Protein AF-D3IGX3-F1 (afdb_monomer)

Nearest PDB structures (foldseek):
  3bb7-assembly1_A  TM=7.700E-01  e=1.385E-19  Prevotella intermedia
  1dki-assembly1_A  TM=7.337E-01  e=1.706E-17  Streptococcus pyogenes
  3bba-assembly1_A  TM=8.061E-01  e=2.523E-14  Prevotella intermedia
  1qvy-assembly3_C  TM=4.781E-01  e=8.115E-01  Homo sapiens
  2jhv-assembly3_C  TM=4.592E-01  e=1.892E+00  Homo sapiens

Radius of gyration: 25.27 Å; Cα contacts (8 Å, |Δi|>4): 1053; chains: 1; bounding box: 72×49×79 Å

Sequence (493 aa):
MSQGAAFDIASKYFKKPELVTRSTLKPEGDPAFYIFTNSGHKGFVIVSGESDLPPILGYGNRFTPNEARLPDYFYSLLRHYELLVMAYRCNRVGFSKSVLNVKKEIKPLLSCTWNQEMPFKLHTPKDNNVNMPTGCVATAVSQLMYYNKWPTKRPPKFVDQSGTNAQKSSVYLWNEIKDNSTQMGEVGKDAVGVLLSDVGKAVNMKYEAKGSISNMQWALDALRKNFDYSVKHISKEYMPKGMFYELVINELANGYPVLIGESSHSFLLDGIDKQGYIHVNWGWAGENDGWFDFATLYTPLDDEVFGTDIFALEMEAVLAHPKTGRHVQFKNIRGLEAQAVDAFKFLQHEVPRNFPIQACLKNIGTYNESNGDLGLFTGKVGLAVYDMKGKLIKVVEFKDPALQWSSMFITKDLRFNNINLAELPNGTYTVKPVSNELVAKPDKFSGWQPIAYSNTQTLVVSKNKVSVETYEWKDKRMDYTFNANTRLSAKEK

pLDDT: mean 86.9, std 15.8, range [24.45, 98.81]

Solvent-accessible surface area (backbone atoms only — not comparable to full-atom values): 27159 Å² total; per-residue (Å²): 80,54,73,67,62,40,48,61,58,41,44,77,79,28,97,61,57,40,81,75,49,68,46,50,93,40,98,92,44,75,38,46,30,36,34,30,31,25,98,90,57,38,20,36,38,31,26,36,17,42,79,78,48,66,59,55,48,30,38,30,67,28,44,79,83,85,55,99,62,69,59,67,71,60,44,48,37,53,52,25,43,45,53,51,46,52,37,38,78,66,70,73,51,84,75,77,89,74,75,59,82,49,90,67,63,37,69,67,68,62,80,57,35,46,44,37,49,86,49,35,12,70,57,35,68,62,54,97,88,38,57,16,38,38,18,44,52,22,41,32,54,45,52,56,28,56,70,67,58,48,46,56,67,41,54,72,92,68,46,33,87,85,57,55,76,54,35,47,36,64,42,57,58,62,87,46,42,58,45,37,74,89,75,30,54,73,69,12,36,49,31,41,3,42,50,28,29,49,40,18,63,51,25,64,48,47,74,32,81,92,54,19,47,64,54,57,70,33,43,46,48,23,37,41,77,62,44,51,28,34,63,44,81,50,50,48,53,35,42,64,88,66,48,55,57,53,51,52,54,50,38,41,74,73,73,34,57,36,40,36,31,43,92,88,51,24,25,34,41,28,23,29,42,75,78,46,27,32,26,38,46,59,45,50,55,44,50,66,20,30,34,26,28,66,95,56,54,64,35,58,84,86,80,74,93,81,93,72,85,82,74,38,58,63,42,31,34,41,42,61,36,58,70,79,79,80,51,80,67,66,64,88,71,81,61,44,30,25,69,26,68,72,18,50,43,64,79,51,60,63,41,52,35,84,47,60,45,37,34,39,38,34,37,37,28,42,85,44,70,70,58,69,96,44,22,42,40,24,38,46,46,29,40,34,33,19,40,86,84,69,47,80,75,48,68,51,67,55,95,55,96,78,48,64,36,77,47,69,90,45,61,44,72,44,75,45,78,70,46,76,57,62,87,56,70,74,46,54,32,43,37,36,49,26,30,27,42,49,77,40,87,95,78,44,61,75,51,83,40,70,28,21,45,34,48,69,51,44,37,40,35,45,94,67,30,35,35,45,59,90,77,63,93,82,52,89,83,67,82,63,50,72,84,59,82,71,81,76,75,88,63,89,123

Mean predicted aligned error: 7.37 Å

Structure (mmCIF, N/CA/C/O backbone):
data_AF-D3IGX3-F1
#
_entry.id   AF-D3IGX3-F1
#
loop_
_atom_site.group_PDB
_atom_site.id
_atom_site.type_symbol
_atom_site.label_atom_id
_atom_site.label_alt_id
_atom_site.label_comp_id
_atom_site.label_asym_id
_atom_site.label_entity_id
_atom_site.label_seq_id
_atom_site.pdbx_PDB_ins_code
_atom_site.Cartn_x
_atom_site.Cartn_y
_atom_site.Cartn_z
_atom_site.occupancy
_atom_site.B_iso_or_equiv
_atom_site.auth_seq_id
_atom_site.auth_comp_id
_atom_site.auth_asym_id
_atom_site.auth_atom_id
_atom_site.pdbx_PDB_model_num
ATOM 1 N N . MET A 1 1 ? 30.443 -2.399 11.796 1.00 86.25 1 MET A N 1
ATOM 2 C CA . MET A 1 1 ? 31.055 -3.367 10.856 1.00 86.25 1 MET A CA 1
ATOM 3 C C . MET A 1 1 ? 32.109 -2.637 10.040 1.00 86.25 1 MET A C 1
ATOM 5 O O . MET A 1 1 ? 31.860 -1.511 9.639 1.00 86.25 1 MET A O 1
ATOM 9 N N . SER A 1 2 ? 33.291 -3.227 9.831 1.00 89.06 2 SER A N 1
ATOM 10 C CA . SER A 1 2 ? 34.350 -2.591 9.035 1.00 89.06 2 SER A CA 1
ATOM 11 C C . SER A 1 2 ? 34.087 -2.714 7.528 1.00 89.06 2 SER A C 1
ATOM 13 O O . SER A 1 2 ? 33.388 -3.623 7.080 1.00 89.06 2 SER A O 1
ATOM 15 N N . GLN A 1 3 ? 34.718 -1.848 6.729 1.00 90.81 3 GLN A N 1
ATOM 16 C CA . GLN A 1 3 ? 34.631 -1.912 5.265 1.00 90.81 3 GLN A CA 1
ATOM 17 C C . GLN A 1 3 ? 35.167 -3.239 4.699 1.00 90.81 3 GLN A C 1
ATOM 19 O O . GLN A 1 3 ? 34.616 -3.744 3.727 1.00 90.81 3 GLN A O 1
ATOM 24 N N . GLY A 1 4 ? 36.209 -3.818 5.311 1.00 93.38 4 GLY A N 1
ATOM 25 C CA . GLY A 1 4 ? 36.740 -5.128 4.913 1.00 93.38 4 GLY A CA 1
ATOM 26 C C . GLY A 1 4 ? 35.716 -6.248 5.112 1.00 93.38 4 GLY A C 1
ATOM 27 O O . GLY A 1 4 ? 35.439 -6.995 4.182 1.00 93.38 4 GLY A O 1
ATOM 28 N N . ALA A 1 5 ? 35.054 -6.286 6.273 1.00 93.50 5 ALA A N 1
ATOM 29 C CA . ALA A 1 5 ? 33.983 -7.251 6.524 1.00 93.50 5 ALA A CA 1
ATOM 30 C C . ALA A 1 5 ? 32.792 -7.057 5.566 1.00 93.50 5 ALA A C 1
ATOM 32 O O . ALA A 1 5 ? 32.213 -8.032 5.086 1.00 93.50 5 ALA A O 1
ATOM 33 N N . ALA A 1 6 ? 32.447 -5.807 5.239 1.00 94.88 6 ALA A N 1
ATOM 34 C CA . ALA A 1 6 ? 31.398 -5.522 4.267 1.00 94.88 6 ALA A CA 1
ATOM 35 C C . ALA A 1 6 ? 31.776 -5.981 2.844 1.00 94.88 6 ALA A C 1
ATOM 37 O O . ALA A 1 6 ? 30.938 -6.524 2.123 1.00 94.88 6 ALA A O 1
ATOM 38 N N . PHE A 1 7 ? 33.047 -5.828 2.460 1.00 95.38 7 PHE A N 1
ATOM 39 C CA . PHE A 1 7 ? 33.584 -6.332 1.196 1.00 95.38 7 PHE A CA 1
ATOM 40 C C . PHE A 1 7 ? 33.530 -7.866 1.116 1.00 95.38 7 PHE A C 1
ATOM 42 O O . PHE A 1 7 ? 33.134 -8.413 0.085 1.00 95.38 7 PHE A O 1
ATOM 49 N N . ASP A 1 8 ? 33.856 -8.572 2.202 1.00 94.94 8 ASP A N 1
ATOM 50 C CA . ASP A 1 8 ? 33.772 -10.039 2.265 1.00 94.94 8 ASP A CA 1
ATOM 51 C C . ASP A 1 8 ? 32.329 -10.534 2.094 1.00 94.94 8 ASP A C 1
ATOM 53 O O . ASP A 1 8 ? 32.069 -11.536 1.423 1.00 94.94 8 ASP A O 1
ATOM 57 N N . ILE A 1 9 ? 31.364 -9.808 2.665 1.00 94.44 9 ILE A N 1
ATOM 58 C CA . ILE A 1 9 ? 29.938 -10.078 2.471 1.00 94.44 9 ILE A CA 1
ATOM 59 C C . ILE A 1 9 ? 29.537 -9.830 1.010 1.00 94.44 9 ILE A C 1
ATOM 61 O O . ILE A 1 9 ? 28.924 -10.705 0.394 1.00 94.44 9 ILE A O 1
ATOM 65 N N . ALA A 1 10 ? 29.911 -8.685 0.432 1.00 94.62 10 ALA A N 1
ATOM 66 C CA . ALA A 1 10 ? 29.609 -8.350 -0.961 1.00 94.62 10 ALA A CA 1
ATOM 67 C C . ALA A 1 10 ? 30.245 -9.334 -1.961 1.00 94.62 10 ALA A C 1
ATOM 69 O O . ALA A 1 10 ? 29.661 -9.627 -3.007 1.00 94.62 10 ALA A O 1
ATOM 70 N N . SER A 1 11 ? 31.397 -9.918 -1.617 1.00 94.19 11 SER A N 1
ATOM 71 C CA . SER A 1 11 ? 32.106 -10.912 -2.438 1.00 94.19 11 SER A CA 1
ATOM 72 C C . SER A 1 11 ? 31.328 -12.219 -2.635 1.00 94.19 11 SER A C 1
ATOM 74 O O . SER A 1 11 ? 31.616 -12.983 -3.556 1.00 94.19 11 SER A O 1
ATOM 76 N N . LYS A 1 12 ? 30.298 -12.473 -1.815 1.00 93.00 12 LYS A N 1
ATOM 77 C CA . LYS A 1 12 ? 29.368 -13.601 -2.002 1.00 93.00 12 LYS A CA 1
ATOM 78 C C . LYS A 1 12 ? 28.395 -13.385 -3.165 1.00 93.00 12 LYS A C 1
ATOM 80 O O . LYS A 1 12 ? 27.847 -14.355 -3.679 1.00 93.00 12 LYS A O 1
ATOM 85 N N . TYR A 1 13 ? 28.196 -12.134 -3.575 1.00 90.94 13 TYR A N 1
ATOM 86 C CA . TYR A 1 13 ? 27.274 -11.733 -4.639 1.00 90.94 13 TYR A CA 1
ATOM 87 C C . TYR A 1 13 ? 28.016 -11.328 -5.917 1.00 90.94 13 TYR A C 1
ATOM 89 O O . TYR A 1 13 ? 27.581 -11.658 -7.019 1.00 90.94 13 TYR A O 1
ATOM 97 N N . PHE A 1 14 ? 29.167 -10.661 -5.785 1.00 89.12 14 PHE A N 1
ATOM 98 C CA . PHE A 1 14 ? 29.995 -10.245 -6.915 1.00 89.12 14 PHE A CA 1
ATOM 99 C C . PHE A 1 14 ? 31.405 -10.810 -6.800 1.00 89.12 14 PHE A C 1
ATOM 101 O O . PHE A 1 14 ? 32.055 -10.660 -5.775 1.00 89.12 14 PHE A O 1
ATOM 108 N N . LYS A 1 15 ? 31.939 -11.381 -7.889 1.00 86.94 15 LYS A N 1
ATOM 109 C CA . LYS A 1 15 ? 33.328 -11.887 -7.914 1.00 86.94 15 LYS A CA 1
ATOM 110 C C . LYS A 1 15 ? 34.374 -10.794 -7.656 1.00 86.94 15 LYS A C 1
ATOM 112 O O . LYS A 1 15 ? 35.464 -11.097 -7.187 1.00 86.94 15 LYS A O 1
ATOM 117 N N . LYS A 1 16 ? 34.068 -9.548 -8.031 1.00 89.12 16 LYS A N 1
ATOM 118 C CA . LYS A 1 16 ? 34.915 -8.364 -7.824 1.00 89.12 16 LYS A CA 1
ATOM 119 C C . LYS A 1 16 ? 34.030 -7.188 -7.395 1.00 89.12 16 LYS A C 1
ATOM 121 O O . LYS A 1 16 ? 33.603 -6.431 -8.267 1.00 89.12 16 LYS A O 1
ATOM 126 N N . PRO A 1 17 ? 33.646 -7.085 -6.114 1.00 92.62 17 PRO A N 1
ATOM 127 C CA . PRO A 1 17 ? 32.838 -5.969 -5.646 1.00 92.62 17 PRO A CA 1
ATOM 128 C C . PRO A 1 17 ? 33.619 -4.658 -5.760 1.00 92.62 17 PRO A C 1
ATOM 130 O O . PRO A 1 17 ? 34.786 -4.583 -5.386 1.00 92.62 17 PRO A O 1
ATOM 133 N N . GLU A 1 18 ? 32.966 -3.617 -6.247 1.00 92.56 18 GLU A N 1
ATOM 134 C CA . GLU A 1 18 ? 33.494 -2.257 -6.320 1.00 92.56 18 GLU A CA 1
ATOM 135 C C . GLU A 1 18 ? 32.661 -1.386 -5.386 1.00 92.56 18 GLU A C 1
ATOM 137 O O . GLU A 1 18 ? 31.435 -1.350 -5.499 1.00 92.56 18 GLU A O 1
ATOM 142 N N . LEU A 1 19 ? 33.306 -0.719 -4.427 1.00 92.44 19 LEU A N 1
ATOM 143 C CA . LEU A 1 19 ? 32.606 0.179 -3.512 1.00 92.44 19 LEU A CA 1
ATOM 144 C C . LEU A 1 19 ? 32.157 1.424 -4.282 1.00 92.44 19 LEU A C 1
ATOM 146 O O . LEU A 1 19 ? 32.993 2.182 -4.766 1.00 92.44 19 LEU A O 1
ATOM 150 N N . VAL A 1 20 ? 30.846 1.640 -4.356 1.00 89.25 20 VAL A N 1
ATOM 151 C CA . VAL A 1 20 ? 30.246 2.843 -4.948 1.00 89.25 20 VAL A CA 1
ATOM 152 C C . VAL A 1 20 ? 30.248 3.965 -3.923 1.00 89.25 20 VAL A C 1
ATOM 154 O O . VAL A 1 20 ? 30.722 5.065 -4.183 1.00 89.25 20 VAL A O 1
ATOM 157 N N . THR A 1 21 ? 29.711 3.681 -2.737 1.00 88.62 21 THR A N 1
ATOM 158 C CA . THR A 1 21 ? 29.623 4.653 -1.653 1.00 88.62 21 THR A CA 1
ATOM 159 C C . THR A 1 21 ? 29.525 3.962 -0.299 1.00 88.62 21 THR A C 1
ATOM 161 O O . THR A 1 21 ? 29.104 2.807 -0.191 1.00 88.62 21 THR A O 1
ATOM 164 N N . ARG A 1 22 ? 29.898 4.699 0.744 1.00 90.31 22 ARG A N 1
ATOM 165 C CA . ARG A 1 22 ? 29.589 4.390 2.137 1.00 90.31 22 ARG A CA 1
ATOM 166 C C . ARG A 1 22 ? 28.829 5.581 2.706 1.00 90.31 22 ARG A C 1
ATOM 168 O O . ARG A 1 22 ? 29.279 6.714 2.555 1.00 90.31 22 ARG A O 1
ATOM 175 N N . SER A 1 23 ? 27.697 5.332 3.348 1.00 89.69 23 SER A N 1
ATOM 176 C CA . SER A 1 23 ? 26.964 6.391 4.039 1.00 89.69 23 SER A CA 1
ATOM 177 C C . SER A 1 23 ? 27.475 6.511 5.465 1.00 89.69 23 SER A C 1
ATOM 179 O O . SER A 1 23 ? 27.577 5.499 6.154 1.00 89.69 23 SER A O 1
ATOM 181 N N . THR A 1 24 ? 27.765 7.727 5.924 1.00 87.12 24 THR A N 1
ATOM 182 C CA . THR A 1 24 ? 28.077 8.021 7.324 1.00 87.12 24 THR A CA 1
ATOM 183 C C . THR A 1 24 ? 27.121 9.090 7.856 1.00 87.12 24 THR A C 1
ATOM 185 O O . THR A 1 24 ? 26.859 10.097 7.207 1.00 87.12 24 THR A O 1
ATOM 188 N N . LEU A 1 25 ? 26.614 8.900 9.080 1.00 79.81 25 LEU A N 1
ATOM 189 C CA . LEU A 1 25 ? 25.757 9.892 9.754 1.00 79.81 25 LEU A CA 1
ATOM 190 C C . LEU A 1 25 ? 26.533 11.148 10.197 1.00 79.81 25 LEU A C 1
ATOM 192 O O . LEU A 1 25 ? 25.940 12.184 10.485 1.00 79.81 25 LEU A O 1
ATOM 196 N N . LYS A 1 26 ? 27.863 11.038 10.305 1.00 79.25 26 LYS A N 1
ATOM 197 C CA . LYS A 1 26 ? 28.813 12.109 10.639 1.00 79.25 26 LYS A CA 1
ATOM 198 C C . LYS A 1 26 ? 30.079 11.916 9.788 1.00 79.25 26 LYS A C 1
ATOM 200 O O . LYS A 1 26 ? 30.417 10.759 9.541 1.00 79.25 26 LYS A O 1
ATOM 205 N N . PRO A 1 27 ? 30.811 12.977 9.395 1.00 74.31 27 PRO A N 1
ATOM 206 C CA . PRO A 1 27 ? 31.960 12.864 8.484 1.00 74.31 27 PRO A CA 1
ATOM 207 C C . PRO A 1 27 ? 33.009 11.811 8.886 1.00 74.31 27 PRO A C 1
ATOM 209 O O . PRO A 1 27 ? 33.456 11.045 8.041 1.00 74.31 27 PRO A O 1
ATOM 212 N N . GLU A 1 28 ? 33.317 11.718 10.181 1.00 79.75 28 GLU A N 1
ATOM 213 C CA . GLU A 1 28 ? 34.304 10.790 10.770 1.00 79.75 28 GLU A CA 1
ATOM 214 C C . GLU A 1 28 ? 33.647 9.580 11.475 1.00 79.75 28 GLU A C 1
ATOM 216 O O . GLU A 1 28 ? 34.274 8.894 12.278 1.00 79.75 28 GLU A O 1
ATOM 221 N N . GLY A 1 29 ? 32.345 9.357 11.272 1.00 80.75 29 GLY A N 1
ATOM 222 C CA . GLY A 1 29 ? 31.588 8.318 11.974 1.00 80.75 29 GLY A CA 1
ATOM 223 C C . GLY A 1 29 ? 31.627 6.954 11.287 1.00 80.75 29 GLY A C 1
ATOM 224 O O . GLY A 1 29 ? 31.874 6.850 10.086 1.00 80.75 29 GLY A O 1
ATOM 225 N N . ASP A 1 30 ? 31.279 5.906 12.038 1.00 88.94 30 ASP A N 1
ATOM 226 C CA . ASP A 1 30 ? 31.077 4.572 11.472 1.00 88.94 30 ASP A CA 1
ATOM 227 C C . ASP A 1 30 ? 29.978 4.597 10.395 1.00 88.94 30 ASP A C 1
ATOM 229 O O . ASP A 1 30 ? 28.902 5.174 10.636 1.00 88.94 30 ASP A O 1
ATOM 233 N N . PRO A 1 31 ? 30.192 3.962 9.227 1.00 93.12 31 PRO A N 1
ATOM 234 C CA . PRO A 1 31 ? 29.188 3.929 8.176 1.00 93.12 31 PRO A CA 1
ATOM 235 C C . PRO A 1 31 ? 27.876 3.298 8.634 1.00 93.12 31 PRO A C 1
ATOM 237 O O . PRO A 1 31 ? 27.883 2.328 9.385 1.00 93.12 31 PRO A O 1
ATOM 240 N N . ALA A 1 32 ? 26.750 3.852 8.192 1.00 92.38 32 ALA A N 1
ATOM 241 C CA . ALA A 1 32 ? 25.445 3.223 8.343 1.00 92.38 32 ALA A CA 1
ATOM 242 C C . ALA A 1 32 ? 25.332 2.019 7.401 1.00 92.38 32 ALA A C 1
ATOM 244 O O . ALA A 1 32 ? 24.878 0.958 7.813 1.00 92.38 32 ALA A O 1
ATOM 245 N N . PHE A 1 33 ? 25.801 2.156 6.159 1.00 94.31 33 PHE A N 1
ATOM 246 C CA . PHE A 1 33 ? 25.818 1.087 5.162 1.00 94.31 33 PHE A CA 1
ATOM 247 C C . PHE A 1 33 ? 26.883 1.325 4.084 1.00 94.31 33 PHE A C 1
ATOM 249 O O . PHE A 1 33 ? 27.443 2.418 3.954 1.00 94.31 33 PHE A O 1
ATOM 256 N N . TYR A 1 34 ? 27.113 0.292 3.278 1.00 94.81 34 TYR A N 1
ATOM 257 C CA . TYR A 1 34 ? 27.984 0.290 2.107 1.00 94.81 34 TYR A CA 1
ATOM 258 C C . TYR A 1 34 ? 27.195 -0.165 0.880 1.00 94.81 34 TYR A C 1
ATOM 260 O O . TYR A 1 34 ? 26.432 -1.124 0.971 1.00 94.81 34 TYR A O 1
ATOM 268 N N . ILE A 1 35 ? 27.405 0.474 -0.271 1.00 93.75 35 ILE A N 1
ATOM 269 C CA . ILE A 1 35 ? 26.853 0.025 -1.555 1.00 93.75 35 ILE A CA 1
ATOM 270 C C . ILE A 1 35 ? 27.999 -0.461 -2.424 1.00 93.75 35 ILE A C 1
ATOM 272 O O . ILE A 1 35 ? 28.902 0.306 -2.765 1.00 93.75 35 ILE A O 1
ATOM 276 N N . PHE A 1 36 ? 27.932 -1.729 -2.808 1.00 94.06 36 PHE A N 1
ATOM 277 C CA . PHE A 1 36 ? 28.851 -2.333 -3.757 1.00 94.06 36 PHE A CA 1
ATOM 278 C C . PHE A 1 36 ? 28.152 -2.590 -5.088 1.00 94.06 36 PHE A C 1
ATOM 280 O O . PHE A 1 36 ? 26.982 -2.968 -5.121 1.00 94.06 36 PHE A O 1
ATOM 287 N N . THR A 1 37 ? 28.895 -2.436 -6.177 1.00 92.38 37 THR A N 1
ATOM 288 C CA . THR A 1 37 ? 28.496 -2.832 -7.531 1.00 92.38 37 THR A CA 1
ATOM 289 C C . THR A 1 37 ? 29.555 -3.746 -8.150 1.00 92.38 37 THR A C 1
ATOM 291 O O . THR A 1 37 ? 30.499 -4.175 -7.485 1.00 92.38 37 THR A O 1
ATOM 294 N N . ASN A 1 38 ? 29.396 -4.071 -9.428 1.00 85.19 38 ASN A N 1
ATOM 295 C CA . ASN A 1 38 ? 30.395 -4.756 -10.227 1.00 85.19 38 ASN A CA 1
ATOM 296 C C . ASN A 1 38 ? 30.376 -4.195 -11.654 1.00 85.19 38 ASN A C 1
ATOM 298 O O . ASN A 1 38 ? 29.356 -4.312 -12.342 1.00 85.19 38 ASN A O 1
ATOM 302 N N . SER A 1 39 ? 31.508 -3.655 -12.113 1.00 72.25 39 SER A N 1
ATOM 303 C CA . SER A 1 39 ? 31.690 -3.107 -13.467 1.00 72.25 39 SER A CA 1
ATOM 304 C C . SER A 1 39 ? 31.260 -4.050 -14.602 1.00 72.25 39 SER A C 1
ATOM 306 O O . SER A 1 39 ? 30.837 -3.583 -15.658 1.00 72.25 39 SER A O 1
ATOM 308 N N . GLY A 1 40 ? 31.305 -5.370 -14.391 1.00 72.62 40 GLY A N 1
ATOM 309 C CA . GLY A 1 40 ? 30.867 -6.374 -15.365 1.00 72.62 40 GLY A CA 1
ATOM 310 C C . GLY A 1 40 ? 29.379 -6.742 -15.312 1.00 72.62 40 GLY A C 1
ATOM 311 O O . GLY A 1 40 ? 28.879 -7.316 -16.276 1.00 72.62 40 GLY A O 1
ATOM 312 N N . HIS A 1 41 ? 28.667 -6.439 -14.221 1.00 69.19 41 HIS A N 1
ATOM 313 C CA . HIS A 1 41 ? 27.320 -6.973 -13.972 1.00 69.19 41 HIS A CA 1
ATOM 314 C C . HIS A 1 41 ? 26.241 -5.943 -13.619 1.00 69.19 41 HIS A C 1
ATOM 316 O O . HIS A 1 41 ? 25.095 -6.350 -13.476 1.00 69.19 41 HIS A O 1
ATOM 322 N N . LYS A 1 42 ? 26.558 -4.641 -13.517 1.00 81.62 42 LYS A N 1
ATOM 323 C CA . LYS A 1 42 ? 25.599 -3.540 -13.252 1.00 81.62 42 LYS A CA 1
ATOM 324 C C . LYS A 1 42 ? 24.606 -3.798 -12.101 1.00 81.62 42 LYS A C 1
ATOM 326 O O . LYS A 1 42 ? 23.579 -3.144 -12.045 1.00 81.62 42 LYS A O 1
ATOM 331 N N . GLY A 1 43 ? 24.873 -4.738 -11.197 1.00 91.62 43 GLY A N 1
ATOM 332 C CA . GLY A 1 43 ? 24.035 -5.021 -10.032 1.00 91.62 43 GLY A CA 1
ATOM 333 C C . GLY A 1 43 ? 24.445 -4.191 -8.824 1.00 91.62 43 GLY A C 1
ATOM 334 O O . GLY A 1 43 ? 25.447 -3.475 -8.861 1.00 91.62 43 GLY A O 1
ATOM 335 N N . PHE A 1 44 ? 23.704 -4.329 -7.730 1.00 93.50 44 PHE A N 1
ATOM 336 C CA . PHE A 1 44 ? 24.055 -3.724 -6.449 1.00 93.50 44 PHE A CA 1
ATOM 337 C C . PHE A 1 44 ? 23.875 -4.695 -5.287 1.00 93.50 44 PHE A C 1
ATOM 339 O O . PHE A 1 44 ? 23.042 -5.598 -5.336 1.00 93.50 44 PHE A O 1
ATOM 346 N N . VAL A 1 45 ? 24.650 -4.475 -4.228 1.00 95.06 45 VAL A N 1
ATOM 347 C CA . VAL A 1 45 ? 24.464 -5.084 -2.908 1.00 95.06 45 VAL A CA 1
ATOM 348 C C . VAL A 1 45 ? 24.675 -3.996 -1.868 1.00 95.06 45 VAL A C 1
ATOM 350 O O . VAL A 1 45 ? 25.716 -3.336 -1.856 1.00 95.06 45 VAL A O 1
ATOM 353 N N . ILE A 1 46 ? 23.691 -3.826 -0.993 1.00 94.75 46 ILE A N 1
ATOM 354 C CA . ILE A 1 46 ? 23.725 -2.895 0.128 1.00 94.75 46 ILE A CA 1
ATOM 355 C C . ILE A 1 46 ? 24.013 -3.699 1.391 1.00 94.75 46 ILE A C 1
ATOM 357 O O . ILE A 1 46 ? 23.202 -4.524 1.819 1.00 94.75 46 ILE A O 1
ATOM 361 N N . VAL A 1 47 ? 25.179 -3.464 1.979 1.00 95.38 47 VAL A N 1
ATOM 362 C CA . VAL A 1 47 ? 25.662 -4.166 3.169 1.00 95.38 47 VAL A CA 1
ATOM 363 C C . VAL A 1 47 ? 25.522 -3.254 4.380 1.00 95.38 47 VAL A C 1
ATOM 365 O O . VAL A 1 47 ? 25.915 -2.087 4.327 1.00 95.38 47 VAL A O 1
ATOM 368 N N . SER A 1 48 ? 24.983 -3.782 5.477 1.00 92.88 48 SER A N 1
ATOM 369 C CA . SER A 1 48 ? 24.852 -3.036 6.726 1.00 92.88 48 SER A CA 1
ATOM 370 C C . SER A 1 48 ? 26.216 -2.657 7.306 1.00 92.88 48 SER A C 1
ATOM 372 O O . SER A 1 48 ? 27.159 -3.448 7.321 1.00 92.88 48 SER A O 1
ATOM 374 N N . GLY A 1 49 ? 26.308 -1.441 7.837 1.00 93.50 49 GLY A N 1
ATOM 375 C CA . GLY A 1 49 ? 27.409 -1.004 8.685 1.00 93.50 49 GLY A CA 1
ATOM 376 C C . GLY A 1 49 ? 27.282 -1.477 10.134 1.00 93.50 49 GLY A C 1
ATOM 377 O O . GLY A 1 49 ? 28.224 -1.315 10.903 1.00 93.50 49 GLY A O 1
ATOM 378 N N . GLU A 1 50 ? 26.181 -2.119 10.517 1.00 89.75 50 GLU A N 1
ATOM 379 C CA . GLU A 1 50 ? 25.912 -2.608 11.869 1.00 89.75 50 GLU A CA 1
ATOM 380 C C . GLU A 1 50 ? 25.991 -4.135 11.925 1.00 89.75 50 GLU A C 1
ATOM 382 O O . GLU A 1 50 ? 25.304 -4.839 11.192 1.00 89.75 50 GLU A O 1
ATOM 387 N N . SER A 1 51 ? 26.814 -4.683 12.822 1.00 86.19 51 SER A N 1
ATOM 388 C CA . SER A 1 51 ? 26.973 -6.142 12.963 1.00 86.19 51 SER A CA 1
ATOM 389 C C . SER A 1 51 ? 25.781 -6.840 13.622 1.00 86.19 51 SER A C 1
ATOM 391 O O . SER A 1 51 ? 25.669 -8.062 13.544 1.00 86.19 51 SER A O 1
ATOM 393 N N . ASP A 1 52 ? 24.919 -6.079 14.293 1.00 83.38 52 ASP A N 1
ATOM 394 C CA . ASP A 1 52 ? 23.724 -6.588 14.971 1.00 83.38 52 ASP A CA 1
ATOM 395 C C . ASP A 1 52 ? 22.434 -6.396 14.162 1.00 83.38 52 ASP A C 1
ATOM 397 O O . ASP A 1 52 ? 21.390 -6.917 14.556 1.00 83.38 52 ASP A O 1
ATOM 401 N N . LEU A 1 53 ? 22.507 -5.693 13.028 1.00 82.31 53 LEU A N 1
ATOM 402 C CA . LEU A 1 53 ? 21.416 -5.593 12.060 1.00 82.31 53 LEU A CA 1
ATOM 403 C C . LEU A 1 53 ? 21.560 -6.669 10.971 1.00 82.31 53 LEU A C 1
ATOM 405 O O . LEU A 1 53 ? 22.626 -7.281 10.843 1.00 82.31 53 LEU A O 1
ATOM 409 N N . PRO A 1 54 ? 20.504 -6.920 10.171 1.00 81.12 54 PRO A N 1
ATOM 410 C CA . PRO A 1 54 ? 20.601 -7.800 9.015 1.00 81.12 54 PRO A CA 1
ATOM 411 C C . PRO A 1 54 ? 21.788 -7.409 8.117 1.00 81.12 54 PRO A C 1
ATOM 413 O O . PRO A 1 54 ? 21.924 -6.239 7.757 1.00 81.12 54 PRO A O 1
ATOM 416 N N . PRO A 1 55 ? 22.676 -8.360 7.765 1.00 88.06 55 PRO A N 1
ATOM 417 C CA . PRO A 1 55 ? 23.946 -8.042 7.112 1.00 88.06 55 PRO A CA 1
ATOM 418 C C . PRO A 1 55 ? 23.760 -7.469 5.705 1.00 88.06 55 PRO A C 1
ATOM 420 O O . PRO A 1 55 ? 24.570 -6.660 5.261 1.00 88.06 55 PRO A O 1
ATOM 423 N N . ILE A 1 56 ? 22.699 -7.878 5.010 1.00 91.69 56 ILE A N 1
ATOM 424 C CA . ILE A 1 56 ? 22.290 -7.328 3.718 1.00 91.69 56 ILE A CA 1
ATOM 425 C C . ILE A 1 56 ? 20.983 -6.575 3.924 1.00 91.69 56 ILE A C 1
ATOM 427 O O . ILE A 1 56 ? 20.085 -7.100 4.580 1.00 91.69 56 ILE A O 1
ATOM 431 N N . LEU A 1 57 ? 20.893 -5.376 3.351 1.00 91.19 57 LEU A N 1
ATOM 432 C CA . LEU A 1 57 ? 19.675 -4.555 3.334 1.00 91.19 57 LEU A CA 1
ATOM 433 C C . LEU A 1 57 ? 18.898 -4.773 2.050 1.00 91.19 57 LEU A C 1
ATOM 435 O O . LEU A 1 57 ? 17.678 -4.885 2.057 1.00 91.19 57 LEU A O 1
ATOM 439 N N . GLY A 1 58 ? 19.628 -4.885 0.946 1.00 93.19 58 GLY A N 1
ATOM 440 C CA . GLY A 1 58 ? 19.063 -5.349 -0.297 1.00 93.19 58 GLY A CA 1
ATOM 441 C C . GLY A 1 58 ? 20.111 -5.602 -1.361 1.00 93.19 58 GLY A C 1
ATOM 442 O O . GLY A 1 58 ? 21.257 -5.163 -1.249 1.00 93.19 58 GLY A O 1
ATOM 443 N N . TYR A 1 59 ? 19.720 -6.342 -2.385 1.00 94.75 59 TYR A N 1
ATOM 444 C CA . TYR A 1 59 ? 20.566 -6.665 -3.521 1.00 94.75 59 TYR A CA 1
ATOM 445 C C . TYR A 1 59 ? 19.728 -6.835 -4.786 1.00 94.75 59 TYR A C 1
ATOM 447 O O . TYR A 1 59 ? 18.593 -7.303 -4.742 1.00 94.75 59 TYR A O 1
ATOM 455 N N . GLY A 1 60 ? 20.300 -6.492 -5.933 1.00 94.38 60 GLY A N 1
ATOM 456 C CA . GLY A 1 60 ? 19.607 -6.556 -7.214 1.00 94.38 60 GLY A CA 1
ATOM 457 C C . GLY A 1 60 ? 20.570 -6.617 -8.388 1.00 94.38 60 GLY A C 1
ATOM 458 O O . GLY A 1 60 ? 21.786 -6.460 -8.248 1.00 94.38 60 GLY A O 1
ATOM 459 N N . ASN A 1 61 ? 20.027 -6.882 -9.571 1.00 91.88 61 ASN A N 1
ATOM 460 C CA .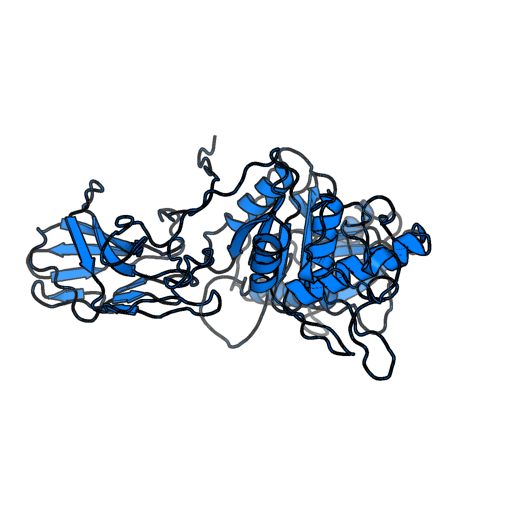 ASN A 1 61 ? 20.814 -7.108 -10.786 1.00 91.88 61 ASN A CA 1
ATOM 461 C C . ASN A 1 61 ? 20.974 -5.852 -11.656 1.00 91.88 61 ASN A C 1
ATOM 463 O O . ASN A 1 61 ? 21.674 -5.915 -12.667 1.00 91.88 61 ASN A O 1
ATOM 467 N N . ARG A 1 62 ? 20.351 -4.732 -11.270 1.00 90.75 62 ARG A N 1
ATOM 468 C CA . ARG A 1 62 ? 20.390 -3.486 -12.029 1.00 90.75 62 ARG A CA 1
ATOM 469 C C . ARG A 1 62 ? 20.535 -2.253 -11.139 1.00 90.75 62 ARG A C 1
ATOM 471 O O . ARG A 1 62 ? 19.744 -2.009 -10.231 1.00 90.75 62 ARG A O 1
ATOM 478 N N . PHE A 1 63 ? 21.572 -1.489 -11.432 1.00 89.62 63 PHE A N 1
ATOM 479 C CA . PHE A 1 63 ? 22.015 -0.310 -10.719 1.00 89.62 63 PHE A CA 1
ATOM 480 C C . PHE A 1 63 ? 22.901 0.523 -11.638 1.00 89.62 63 PHE A C 1
ATOM 482 O O . PHE A 1 63 ? 23.860 0.018 -12.231 1.00 89.62 63 PHE A O 1
ATOM 489 N N . THR A 1 64 ? 22.600 1.807 -11.723 1.00 85.62 64 THR A N 1
ATOM 490 C CA . THR A 1 64 ? 23.382 2.787 -12.464 1.00 85.62 64 THR A CA 1
ATOM 491 C C . THR A 1 64 ? 24.235 3.579 -11.473 1.00 85.62 64 THR A C 1
ATOM 493 O O . THR A 1 64 ? 23.740 4.507 -10.833 1.00 85.62 64 THR A O 1
ATOM 496 N N . PRO A 1 65 ? 25.518 3.209 -11.286 1.00 71.31 65 PRO A N 1
ATOM 497 C CA . PRO A 1 65 ? 26.403 3.957 -10.407 1.00 71.31 65 PRO A CA 1
ATOM 498 C C . PRO A 1 65 ? 26.686 5.345 -10.995 1.00 71.31 65 PRO A C 1
ATOM 500 O O . PRO A 1 65 ? 26.789 5.501 -12.210 1.00 71.31 65 PRO A O 1
ATOM 503 N N . ASN A 1 66 ? 26.919 6.326 -10.121 1.00 63.31 66 ASN A N 1
ATOM 504 C CA . ASN A 1 66 ? 27.416 7.666 -10.467 1.00 63.31 66 ASN A CA 1
ATOM 505 C C . ASN A 1 66 ? 26.435 8.599 -11.195 1.00 63.31 66 ASN A C 1
ATOM 507 O O . ASN A 1 66 ? 26.871 9.555 -11.839 1.00 63.31 66 ASN A O 1
ATOM 511 N N . GLU A 1 67 ? 25.125 8.396 -11.061 1.00 61.09 67 GLU A N 1
ATOM 512 C CA . GLU A 1 67 ? 24.213 9.524 -11.259 1.00 61.09 67 GLU A CA 1
ATOM 513 C C . GLU A 1 67 ? 24.501 10.595 -10.195 1.00 61.09 67 GLU A C 1
ATOM 515 O O . GLU A 1 67 ? 24.761 10.277 -9.033 1.00 61.09 67 GLU A O 1
ATOM 520 N N . ALA A 1 68 ? 24.466 11.876 -10.582 1.00 60.66 68 ALA A N 1
ATOM 521 C CA . ALA A 1 68 ? 24.715 12.994 -9.664 1.00 60.66 68 ALA A CA 1
ATOM 522 C C . ALA A 1 68 ? 23.756 12.998 -8.454 1.00 60.66 68 ALA A C 1
ATOM 524 O O . ALA A 1 68 ? 24.044 13.616 -7.430 1.00 60.66 68 ALA A O 1
ATOM 525 N N . ARG A 1 69 ? 22.622 12.297 -8.575 1.00 68.62 69 ARG A N 1
ATOM 526 C CA . ARG A 1 69 ? 21.624 12.057 -7.536 1.00 68.62 69 ARG A CA 1
ATOM 527 C C . ARG A 1 69 ? 20.987 10.686 -7.783 1.00 68.62 69 ARG A C 1
ATOM 529 O O . ARG A 1 69 ? 20.576 10.422 -8.905 1.00 68.62 69 ARG A O 1
ATOM 536 N N . LEU A 1 70 ? 20.899 9.843 -6.750 1.00 78.94 70 LEU A N 1
ATOM 537 C CA . LEU A 1 70 ? 20.126 8.593 -6.807 1.00 78.94 70 LEU A CA 1
ATOM 538 C C . LEU A 1 70 ? 18.633 8.897 -7.026 1.00 78.94 70 LEU A C 1
ATOM 540 O O . LEU A 1 70 ? 18.166 9.922 -6.522 1.00 78.94 70 LEU A O 1
ATOM 544 N N . PRO A 1 71 ? 17.867 8.014 -7.692 1.00 79.94 71 PRO A N 1
ATOM 545 C CA . PRO A 1 71 ? 16.426 8.193 -7.827 1.00 79.94 71 PRO A CA 1
ATOM 546 C C . PRO A 1 71 ? 15.738 8.375 -6.469 1.00 79.94 71 PRO A C 1
ATOM 548 O O . PRO A 1 71 ? 16.088 7.692 -5.505 1.00 79.94 71 PRO A O 1
ATOM 551 N N . ASP A 1 72 ? 14.745 9.266 -6.393 1.00 79.50 72 ASP A N 1
ATOM 552 C CA . ASP A 1 72 ? 14.159 9.710 -5.117 1.00 79.50 72 ASP A CA 1
ATOM 553 C C . ASP A 1 72 ? 13.617 8.559 -4.258 1.00 79.50 72 ASP A C 1
ATOM 555 O O . ASP A 1 72 ? 13.858 8.536 -3.054 1.00 79.50 72 ASP A O 1
ATOM 559 N N . TYR A 1 73 ? 12.985 7.555 -4.873 1.00 80.62 73 TYR A N 1
ATOM 560 C CA . TYR A 1 73 ? 12.485 6.366 -4.171 1.00 80.62 73 TYR A CA 1
ATOM 561 C C . TYR A 1 73 ? 13.614 5.563 -3.499 1.00 80.62 73 TYR A C 1
ATOM 563 O O . TYR A 1 73 ? 13.491 5.124 -2.355 1.00 80.62 73 TYR A O 1
ATOM 571 N N . PHE A 1 74 ? 14.743 5.394 -4.192 1.00 83.56 74 PHE A N 1
ATOM 572 C CA . PHE A 1 74 ? 15.877 4.617 -3.704 1.00 83.56 74 PHE A CA 1
ATOM 573 C C . PHE A 1 74 ? 16.696 5.421 -2.694 1.00 83.56 74 PHE A C 1
ATOM 575 O O . PHE A 1 74 ? 17.120 4.891 -1.669 1.00 83.56 74 PHE A O 1
ATOM 582 N N . TYR A 1 75 ? 16.862 6.724 -2.936 1.00 83.00 75 TYR A N 1
ATOM 583 C CA . TYR A 1 75 ? 17.443 7.647 -1.966 1.00 83.00 75 TYR A CA 1
ATOM 584 C C . TYR A 1 75 ? 16.645 7.653 -0.659 1.00 83.00 75 TYR A C 1
ATOM 586 O O . TYR A 1 75 ? 17.233 7.535 0.415 1.00 83.00 75 TYR A O 1
ATOM 594 N N . SER A 1 76 ? 15.316 7.726 -0.752 1.00 79.31 76 SER A N 1
ATOM 595 C CA . SER A 1 76 ? 14.420 7.696 0.399 1.00 79.31 76 SER A CA 1
ATOM 596 C C . SER A 1 76 ? 14.588 6.402 1.203 1.00 79.31 76 SER A C 1
ATOM 598 O O . SER A 1 76 ? 14.827 6.451 2.409 1.00 79.31 76 SER A O 1
ATOM 600 N N . LEU A 1 77 ? 14.606 5.235 0.544 1.00 84.38 77 LEU A N 1
ATOM 601 C CA . LEU A 1 77 ? 14.898 3.949 1.194 1.00 84.38 77 LEU A CA 1
ATOM 602 C C . LEU A 1 77 ? 16.219 3.969 1.983 1.00 84.38 77 LEU A C 1
ATOM 604 O O . LEU A 1 77 ? 16.261 3.563 3.146 1.00 84.38 77 LEU A O 1
ATOM 608 N N . LEU A 1 78 ? 17.298 4.445 1.359 1.00 85.94 78 LEU A N 1
ATOM 609 C CA . LEU A 1 78 ? 18.613 4.519 1.996 1.00 85.94 78 LEU A CA 1
ATOM 610 C C . LEU A 1 78 ? 18.615 5.492 3.177 1.00 85.94 78 LEU A C 1
ATOM 612 O O . LEU A 1 78 ? 19.151 5.166 4.236 1.00 85.94 78 LEU A O 1
ATOM 616 N N . ARG A 1 79 ? 17.974 6.656 3.025 1.00 81.62 79 ARG A N 1
ATOM 617 C CA . ARG A 1 79 ? 17.848 7.657 4.086 1.00 81.62 79 ARG A CA 1
ATOM 618 C C . ARG A 1 79 ? 17.108 7.090 5.295 1.00 81.62 79 ARG A C 1
ATOM 620 O O . ARG A 1 79 ? 17.562 7.261 6.423 1.00 81.62 79 ARG A O 1
ATOM 627 N N . HIS A 1 80 ? 16.030 6.347 5.075 1.00 77.94 80 HIS A N 1
ATOM 628 C CA . HIS A 1 80 ? 15.295 5.666 6.141 1.00 77.94 80 HIS A CA 1
ATOM 629 C C . HIS A 1 80 ? 16.154 4.669 6.909 1.00 77.94 80 HIS A C 1
ATOM 631 O O . HIS A 1 80 ? 16.095 4.599 8.140 1.00 77.94 80 HIS A O 1
ATOM 637 N N . TYR A 1 81 ? 17.020 3.945 6.208 1.00 84.94 81 TYR A N 1
ATOM 638 C CA . TYR A 1 81 ? 17.947 3.050 6.873 1.00 84.94 81 TYR A CA 1
ATOM 639 C C . TYR A 1 81 ? 18.985 3.790 7.738 1.00 84.94 81 TYR A C 1
ATOM 641 O O . TYR A 1 81 ? 19.299 3.344 8.842 1.00 84.94 81 TYR A O 1
ATOM 649 N N . GLU A 1 82 ? 19.486 4.950 7.307 1.00 84.69 82 GLU A N 1
ATOM 650 C CA . GLU A 1 82 ? 20.383 5.777 8.136 1.00 84.69 82 GLU A CA 1
ATOM 651 C C . GLU A 1 82 ? 19.722 6.184 9.456 1.00 84.69 82 GLU A C 1
ATOM 653 O O . GLU A 1 82 ? 20.349 6.162 10.516 1.00 84.69 82 GLU A O 1
ATOM 658 N N . LEU A 1 83 ? 18.440 6.531 9.394 1.00 79.75 83 LEU A N 1
ATOM 659 C CA . LEU A 1 83 ? 17.650 6.959 10.542 1.00 79.75 83 LEU A CA 1
ATOM 660 C C . LEU A 1 83 ? 17.379 5.790 11.497 1.00 79.75 83 LEU A C 1
ATOM 662 O O . LEU A 1 83 ? 17.485 5.951 12.715 1.00 79.75 83 LEU A O 1
ATOM 666 N N . LEU A 1 84 ? 17.142 4.595 10.950 1.00 80.25 84 LEU A N 1
ATOM 667 C CA . LEU A 1 84 ? 17.074 3.347 11.708 1.00 80.25 84 LEU A CA 1
ATOM 668 C C . LEU A 1 84 ? 18.384 3.070 12.460 1.00 80.25 84 LEU A C 1
ATOM 670 O O . LEU A 1 84 ? 18.364 2.805 13.664 1.00 80.25 84 LEU A O 1
ATOM 674 N N . VAL A 1 85 ? 19.526 3.172 11.772 1.00 85.38 85 VAL A N 1
ATOM 675 C CA . VAL A 1 85 ? 20.856 3.003 12.378 1.00 85.38 85 VAL A CA 1
ATOM 676 C C . VAL A 1 85 ? 21.098 4.057 13.458 1.00 85.38 85 VAL A C 1
ATOM 678 O O . VAL A 1 85 ? 21.609 3.733 14.528 1.00 85.38 85 VAL A O 1
ATOM 681 N N . MET A 1 86 ? 20.693 5.309 13.231 1.00 83.88 86 MET A N 1
ATOM 682 C CA . MET A 1 86 ? 20.792 6.368 14.236 1.00 83.88 86 MET A CA 1
ATOM 683 C C . MET A 1 86 ? 19.985 6.022 15.494 1.00 83.88 86 MET A C 1
ATOM 685 O O . MET A 1 86 ? 20.511 6.094 16.604 1.00 83.88 86 MET A O 1
ATOM 689 N N . ALA A 1 87 ? 18.726 5.611 15.334 1.00 79.56 87 ALA A N 1
ATOM 690 C CA . ALA A 1 87 ? 17.873 5.212 16.448 1.00 79.56 87 ALA A CA 1
ATOM 691 C C . ALA A 1 87 ? 18.446 4.002 17.203 1.00 79.56 87 ALA A C 1
ATOM 693 O O . ALA A 1 87 ? 18.410 3.977 18.437 1.00 79.56 87 ALA A O 1
ATOM 694 N N . TYR A 1 88 ? 19.006 3.035 16.470 1.00 83.12 88 TYR A N 1
ATOM 695 C CA . TYR A 1 88 ? 19.666 1.857 17.028 1.00 83.12 88 TYR A CA 1
ATOM 696 C C . TYR A 1 88 ? 20.884 2.245 17.870 1.00 83.12 88 TYR A C 1
ATOM 698 O O . TYR A 1 88 ? 20.946 1.910 19.050 1.00 83.12 88 TYR A O 1
ATOM 706 N N . ARG A 1 89 ? 21.798 3.052 17.315 1.00 86.38 89 ARG A N 1
ATOM 707 C CA . ARG A 1 89 ? 22.987 3.562 18.023 1.00 86.38 89 ARG A CA 1
ATOM 708 C C . ARG A 1 89 ? 22.634 4.396 19.258 1.00 86.38 89 ARG A C 1
ATOM 710 O O . ARG A 1 89 ? 23.412 4.454 20.204 1.00 86.38 89 ARG A O 1
ATOM 717 N N . CYS A 1 90 ? 21.462 5.030 19.271 1.00 84.88 90 CYS A N 1
ATOM 718 C CA . CYS A 1 90 ? 20.934 5.759 20.426 1.00 84.88 90 CYS A CA 1
ATOM 719 C C . CYS A 1 90 ? 20.161 4.881 21.431 1.00 84.88 90 CYS A C 1
ATOM 721 O O . CYS A 1 90 ? 19.521 5.437 22.323 1.00 84.88 90 CYS A O 1
ATOM 723 N N . ASN A 1 91 ? 20.180 3.548 21.299 1.00 81.31 91 ASN A N 1
ATOM 724 C CA . ASN A 1 91 ? 19.434 2.593 22.133 1.00 81.31 91 ASN A CA 1
ATOM 725 C C . ASN A 1 91 ? 17.918 2.861 22.186 1.00 81.31 91 ASN A C 1
ATOM 727 O O . ASN A 1 91 ? 17.248 2.514 23.158 1.00 81.31 91 ASN A O 1
ATOM 731 N N . ARG A 1 92 ? 17.361 3.492 21.144 1.00 72.38 92 ARG A N 1
ATOM 732 C CA . ARG A 1 92 ? 15.916 3.749 21.035 1.00 72.38 92 ARG A CA 1
ATOM 733 C C . ARG A 1 92 ? 15.165 2.570 20.424 1.00 72.38 92 ARG A C 1
ATOM 735 O O . ARG A 1 92 ? 13.953 2.472 20.582 1.00 72.38 92 ARG A O 1
ATOM 742 N N . VAL A 1 93 ? 15.879 1.684 19.730 1.00 70.38 93 VAL A N 1
ATOM 743 C CA . VAL A 1 93 ? 15.340 0.468 19.113 1.00 70.38 93 VAL A CA 1
ATOM 744 C C . VAL A 1 93 ? 16.280 -0.704 19.336 1.00 70.38 93 VAL A C 1
ATOM 746 O O . VAL A 1 93 ? 17.492 -0.531 19.426 1.00 70.38 93 VAL A O 1
ATOM 749 N N . GLY A 1 94 ? 15.708 -1.902 19.403 1.00 68.94 94 GLY A N 1
ATOM 750 C CA . GLY A 1 94 ? 16.448 -3.156 19.463 1.00 68.94 94 GLY A CA 1
ATOM 751 C C . GLY A 1 94 ? 15.952 -4.115 18.389 1.00 68.94 94 GLY A C 1
ATOM 752 O O . GLY A 1 94 ? 14.772 -4.105 18.033 1.00 68.94 94 GLY A O 1
ATOM 753 N N . PHE A 1 95 ? 16.852 -4.961 17.899 1.00 68.44 95 PHE A N 1
ATOM 754 C CA . PHE A 1 95 ? 16.551 -5.949 16.870 1.00 68.44 95 PHE A CA 1
ATOM 755 C C . PHE A 1 95 ? 16.664 -7.350 17.447 1.00 68.44 95 PHE A C 1
ATOM 757 O O . PHE A 1 95 ? 17.612 -7.683 18.158 1.00 68.44 95 PHE A O 1
ATOM 764 N N . SER A 1 96 ? 15.675 -8.183 17.137 1.00 61.91 96 SER A N 1
ATOM 765 C CA . SER A 1 96 ? 15.811 -9.616 17.356 1.00 61.91 96 SER A CA 1
ATOM 766 C C . SER A 1 96 ? 16.617 -10.192 16.200 1.00 61.91 96 SER A C 1
ATOM 768 O O . SER A 1 96 ? 16.312 -9.907 15.045 1.00 61.91 96 SER A O 1
ATOM 770 N N . LYS A 1 97 ? 17.586 -11.064 16.492 1.00 58.44 97 LYS A N 1
ATOM 771 C CA . LYS A 1 97 ? 18.296 -11.860 15.472 1.00 58.44 97 LYS A CA 1
ATOM 772 C C . LYS A 1 97 ? 17.416 -12.981 14.891 1.00 58.44 97 LYS A C 1
ATOM 774 O O . LYS A 1 97 ? 17.933 -13.997 14.436 1.00 58.44 97 LYS A O 1
ATOM 779 N N . SER A 1 98 ? 16.089 -12.847 14.959 1.00 57.09 98 SER A N 1
ATOM 780 C CA . SER A 1 98 ? 15.159 -13.851 14.457 1.00 57.09 98 SER A CA 1
ATOM 781 C C . SER A 1 98 ? 15.301 -13.967 12.946 1.00 57.09 98 SER A C 1
ATOM 783 O O . SER A 1 98 ? 15.021 -13.017 12.218 1.00 57.09 98 SER A O 1
ATOM 785 N N . VAL A 1 99 ? 15.709 -15.143 12.485 1.00 58.06 99 VAL A N 1
ATOM 786 C CA . VAL A 1 99 ? 15.720 -15.469 11.062 1.00 58.06 99 VAL A CA 1
ATOM 787 C C . VAL A 1 99 ? 14.302 -15.854 10.658 1.00 58.06 99 VAL A C 1
ATOM 789 O O . VAL A 1 99 ? 13.686 -16.725 11.276 1.00 58.06 99 VAL A O 1
ATOM 792 N N . LEU A 1 100 ? 13.779 -15.196 9.626 1.00 64.62 100 LEU A N 1
ATOM 793 C CA . LEU A 1 100 ? 12.493 -15.548 9.039 1.00 64.62 100 LEU A CA 1
ATOM 794 C C . LEU A 1 100 ? 12.608 -16.922 8.374 1.00 64.62 100 LEU A C 1
ATOM 796 O O . LEU A 1 100 ? 13.426 -17.130 7.480 1.00 64.62 100 LEU A O 1
ATOM 800 N N . ASN A 1 101 ? 11.796 -17.880 8.821 1.00 64.88 101 ASN A N 1
ATOM 801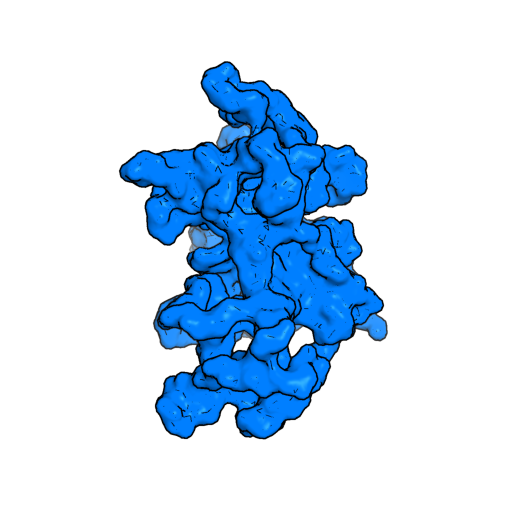 C CA . ASN A 1 101 ? 11.793 -19.218 8.241 1.00 64.88 101 ASN A CA 1
ATOM 802 C C . ASN A 1 101 ? 10.892 -19.255 6.999 1.00 64.88 101 ASN A C 1
ATOM 804 O O . ASN A 1 101 ? 9.687 -19.515 7.090 1.00 64.88 101 ASN A O 1
ATOM 808 N N . VAL A 1 102 ? 11.480 -18.990 5.833 1.00 72.88 102 VAL A N 1
ATOM 809 C CA . VAL A 1 102 ? 10.783 -19.095 4.549 1.00 72.88 102 VAL A CA 1
ATOM 810 C C . VAL A 1 102 ? 10.634 -20.565 4.172 1.00 72.88 102 VAL A C 1
ATOM 812 O O . VAL A 1 102 ? 11.572 -21.216 3.719 1.00 72.88 102 VAL A O 1
ATOM 815 N N . LYS A 1 103 ? 9.416 -21.099 4.323 1.00 74.19 103 LYS A N 1
ATOM 816 C CA . LYS A 1 103 ? 9.107 -22.500 3.981 1.00 74.19 103 LYS A CA 1
ATOM 817 C C . LYS A 1 103 ? 9.314 -22.809 2.496 1.00 74.19 103 LYS A C 1
ATOM 819 O O . LYS A 1 103 ? 9.616 -23.948 2.144 1.00 74.19 103 LYS A O 1
ATOM 824 N N . LYS A 1 104 ? 9.094 -21.821 1.626 1.00 85.75 104 LYS A N 1
ATOM 825 C CA . LYS A 1 104 ? 9.226 -21.948 0.175 1.00 85.75 104 LYS A CA 1
ATOM 826 C C . LYS A 1 104 ? 9.536 -20.589 -0.443 1.00 85.75 104 LYS A C 1
ATOM 828 O O . LYS A 1 104 ? 8.790 -19.642 -0.228 1.00 85.75 104 LYS A O 1
ATOM 833 N N . GLU A 1 105 ? 10.605 -20.540 -1.228 1.00 92.94 105 GLU A N 1
ATOM 834 C CA . GLU A 1 105 ? 10.940 -19.393 -2.073 1.00 92.94 105 GLU A CA 1
ATOM 835 C C . GLU A 1 105 ? 9.817 -19.114 -3.081 1.00 92.94 105 GLU A C 1
ATOM 837 O O . GLU A 1 105 ? 9.284 -20.034 -3.717 1.00 92.94 105 GLU A O 1
ATOM 842 N N . ILE A 1 106 ? 9.497 -17.835 -3.251 1.00 95.00 106 ILE A N 1
ATOM 843 C CA . ILE A 1 106 ? 8.572 -17.322 -4.255 1.00 95.00 106 ILE A CA 1
ATOM 844 C C . ILE A 1 106 ? 9.398 -16.435 -5.175 1.00 95.00 106 ILE A C 1
ATOM 846 O O . ILE A 1 106 ? 9.824 -15.348 -4.792 1.00 95.00 106 ILE A O 1
ATOM 850 N N . LYS A 1 107 ? 9.652 -16.926 -6.388 1.00 96.12 107 LYS A N 1
ATOM 851 C CA . LYS A 1 107 ? 10.301 -16.126 -7.432 1.00 96.12 107 LYS A CA 1
ATOM 852 C C . LYS A 1 107 ? 9.442 -14.895 -7.758 1.00 96.12 107 LYS A C 1
ATOM 854 O O . LYS A 1 107 ? 8.229 -14.993 -7.568 1.00 96.12 107 LYS A O 1
ATOM 859 N N . PRO A 1 108 ? 10.037 -13.811 -8.294 1.00 97.56 108 PRO A N 1
ATOM 860 C CA . PRO A 1 108 ? 9.283 -12.641 -8.732 1.00 97.56 108 PRO A CA 1
ATOM 861 C C . PRO A 1 108 ? 8.094 -13.059 -9.601 1.00 97.56 108 PRO A C 1
ATOM 863 O O . PRO A 1 108 ? 8.263 -13.777 -10.594 1.00 97.56 108 PRO A O 1
ATOM 866 N N . LEU A 1 109 ? 6.890 -12.695 -9.164 1.00 98.25 109 LEU A N 1
ATOM 867 C CA . LEU A 1 109 ? 5.644 -12.995 -9.858 1.00 98.25 109 LEU A CA 1
ATOM 868 C C . LEU A 1 109 ? 5.526 -12.125 -11.112 1.00 98.25 109 LEU A C 1
ATOM 870 O O . LEU A 1 109 ? 5.009 -12.585 -12.131 1.00 98.25 109 LEU A O 1
ATOM 874 N N . LEU A 1 110 ? 6.012 -10.882 -11.055 1.00 98.06 110 LEU A N 1
ATOM 875 C CA . LEU A 1 110 ? 6.020 -9.995 -12.204 1.00 98.06 110 LEU A CA 1
ATOM 876 C C . LEU A 1 110 ? 7.214 -10.286 -13.107 1.00 98.06 110 LEU A C 1
ATOM 878 O O . LEU A 1 110 ? 8.352 -10.422 -12.669 1.00 98.06 110 LEU A O 1
ATOM 882 N N . SER A 1 111 ? 6.946 -10.293 -14.410 1.00 96.00 111 SER A N 1
ATOM 883 C CA . SER A 1 111 ? 7.974 -10.285 -15.451 1.00 96.00 111 SER A CA 1
ATOM 884 C C . SER A 1 111 ? 8.210 -8.894 -16.042 1.00 96.00 111 SER A C 1
ATOM 886 O O . SER A 1 111 ? 9.255 -8.648 -16.643 1.00 96.00 111 SER A O 1
ATOM 888 N N . CYS A 1 112 ? 7.245 -7.980 -15.902 1.00 97.38 112 CYS A N 1
ATOM 889 C 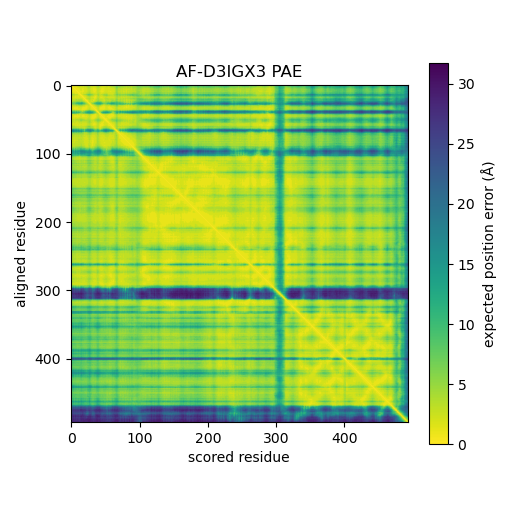CA . CYS A 1 112 ? 7.311 -6.657 -16.503 1.00 97.38 112 CYS A CA 1
ATOM 890 C C . CYS A 1 112 ? 8.199 -5.689 -15.719 1.00 97.38 112 CYS A C 1
ATOM 892 O O . CYS A 1 112 ? 8.163 -5.636 -14.494 1.00 97.38 112 CYS A O 1
ATOM 894 N N . THR A 1 113 ? 8.935 -4.862 -16.455 1.00 95.56 113 THR A N 1
ATOM 895 C CA . THR A 1 113 ? 9.796 -3.801 -15.927 1.00 95.56 113 THR A CA 1
ATOM 896 C C . THR A 1 113 ? 9.362 -2.475 -16.548 1.00 95.56 113 THR A C 1
ATOM 898 O O . THR A 1 113 ? 10.010 -1.952 -17.462 1.00 95.56 113 THR A O 1
ATOM 901 N N . TRP A 1 114 ? 8.192 -1.975 -16.148 1.00 97.44 114 TRP A N 1
ATOM 902 C CA . TRP A 1 114 ? 7.603 -0.766 -16.732 1.00 97.44 114 TRP A CA 1
ATOM 903 C C . TRP A 1 114 ? 8.130 0.512 -16.084 1.00 97.44 114 TRP A C 1
ATOM 905 O O . TRP A 1 114 ? 8.800 0.473 -15.057 1.00 97.44 114 TRP A O 1
ATOM 915 N N . ASN A 1 115 ? 7.874 1.646 -16.734 1.00 93.50 115 ASN A N 1
ATOM 916 C CA . ASN A 1 115 ? 8.323 2.970 -16.309 1.00 93.50 115 ASN A CA 1
ATOM 917 C C . ASN A 1 115 ? 7.158 3.970 -16.407 1.00 93.50 115 ASN A C 1
ATOM 919 O O . ASN A 1 115 ? 6.102 3.653 -16.951 1.00 93.50 115 ASN A O 1
ATOM 923 N N . GLN A 1 116 ? 7.372 5.191 -15.931 1.00 95.31 116 GLN A N 1
ATOM 924 C CA . GLN A 1 116 ? 6.425 6.300 -16.017 1.00 95.31 116 GLN A CA 1
ATOM 925 C C . GLN A 1 116 ? 6.610 7.179 -17.260 1.00 95.31 116 GLN A C 1
ATOM 927 O O . GLN A 1 116 ? 5.821 8.091 -17.510 1.00 95.31 116 GLN A O 1
ATOM 932 N N . GLU A 1 117 ? 7.659 6.906 -18.035 1.00 95.31 117 GLU A N 1
ATOM 933 C CA . GLU A 1 117 ? 8.050 7.650 -19.230 1.00 95.31 117 GLU A CA 1
ATOM 934 C C . GLU A 1 117 ? 7.488 7.040 -20.524 1.00 95.31 117 GLU A C 1
ATOM 936 O O . GLU A 1 117 ? 6.671 6.122 -20.504 1.00 95.31 117 GLU A O 1
ATOM 941 N N . MET A 1 118 ? 7.870 7.568 -21.689 1.00 96.31 118 MET A N 1
ATOM 942 C CA . MET A 1 118 ? 7.426 7.006 -22.971 1.00 96.31 118 MET A CA 1
ATOM 943 C C . MET A 1 118 ? 7.855 5.532 -23.114 1.00 96.31 118 MET A C 1
ATOM 945 O O . MET A 1 118 ? 8.975 5.183 -22.736 1.00 96.31 118 MET A O 1
ATOM 949 N N . PRO A 1 119 ? 7.009 4.653 -23.684 1.00 97.25 119 PRO A N 1
ATOM 950 C CA . PRO A 1 119 ? 5.691 4.909 -24.281 1.00 97.25 119 PRO A CA 1
ATOM 951 C C . PRO A 1 119 ? 4.522 4.900 -23.279 1.00 97.25 119 PRO A C 1
ATOM 953 O O . PRO A 1 119 ? 3.386 5.163 -23.660 1.00 97.25 119 PRO A O 1
ATOM 956 N N . PHE A 1 120 ? 4.768 4.607 -22.005 1.00 98.50 120 PHE A N 1
ATOM 957 C CA . PHE A 1 120 ? 3.727 4.408 -20.995 1.00 98.50 120 PHE A CA 1
ATOM 958 C C . PHE A 1 120 ? 2.877 5.662 -20.752 1.00 98.50 120 PHE A C 1
ATOM 960 O O . PHE A 1 120 ? 1.684 5.557 -20.478 1.00 98.50 120 PHE A O 1
ATOM 967 N N . LYS A 1 121 ? 3.461 6.855 -20.925 1.00 98.06 121 LYS A N 1
ATOM 968 C CA . LYS A 1 121 ? 2.751 8.137 -20.812 1.00 98.06 121 LYS A CA 1
ATOM 969 C C . LYS A 1 121 ? 2.131 8.675 -22.105 1.00 98.06 121 LYS A C 1
ATOM 971 O O . LYS A 1 121 ? 1.670 9.808 -22.117 1.00 98.06 121 LYS A O 1
ATOM 976 N N . LEU A 1 122 ? 2.088 7.899 -23.193 1.00 98.06 122 LEU A N 1
ATOM 977 C CA . LEU A 1 122 ? 1.638 8.374 -24.516 1.00 98.06 122 LEU A CA 1
ATOM 978 C C . LEU A 1 122 ? 0.276 9.102 -24.483 1.00 98.06 122 LEU A C 1
ATOM 980 O O . LEU A 1 122 ? 0.077 10.083 -25.199 1.00 98.06 122 LEU A O 1
ATOM 984 N N . HIS A 1 123 ? -0.630 8.648 -23.610 1.00 97.94 123 HIS A N 1
ATOM 985 C CA . HIS A 1 123 ? -2.006 9.142 -23.490 1.00 97.94 123 HIS A CA 1
ATOM 986 C C . HIS A 1 123 ? -2.301 9.876 -22.173 1.00 97.94 123 HIS A C 1
ATOM 988 O O . HIS A 1 123 ? -3.467 10.026 -21.798 1.00 97.94 123 HIS A O 1
ATOM 994 N N . THR A 1 124 ? -1.278 10.312 -21.432 1.00 98.25 124 THR A N 1
ATOM 995 C CA . THR A 1 124 ? -1.477 11.188 -20.263 1.00 98.25 124 THR A CA 1
ATOM 996 C C . THR A 1 124 ? -1.720 12.635 -20.709 1.00 98.25 124 THR A C 1
ATOM 998 O O . THR A 1 124 ? -1.385 12.992 -21.843 1.00 98.25 124 THR A O 1
ATOM 1001 N N . PRO A 1 125 ? -2.295 13.501 -19.857 1.00 97.62 125 PRO A N 1
ATOM 1002 C CA . PRO A 1 125 ? -2.403 14.921 -20.169 1.00 97.62 125 PRO A CA 1
ATOM 1003 C C . PRO A 1 125 ? -1.031 15.557 -20.432 1.00 97.62 125 PRO A C 1
ATOM 1005 O O . PRO A 1 125 ? -0.000 15.101 -19.926 1.00 97.62 125 PRO A O 1
ATOM 1008 N N . LYS A 1 126 ? -1.023 16.616 -21.241 1.00 97.25 126 LYS A N 1
ATOM 1009 C CA . LYS A 1 126 ? 0.197 17.316 -21.647 1.00 97.25 126 LYS A CA 1
ATOM 1010 C C . LYS A 1 126 ? 0.375 18.618 -20.877 1.00 97.25 126 LYS A C 1
ATOM 1012 O O . LYS A 1 126 ? -0.597 19.339 -20.674 1.00 97.25 126 LYS A O 1
ATOM 1017 N N . ASP A 1 127 ? 1.621 18.937 -20.554 1.00 95.69 127 ASP A N 1
ATOM 1018 C CA . ASP A 1 127 ? 2.077 20.276 -20.183 1.00 95.69 127 ASP A CA 1
ATOM 1019 C C . ASP A 1 127 ? 3.117 20.729 -21.218 1.00 95.69 127 ASP A C 1
ATOM 1021 O O . ASP A 1 127 ? 4.014 19.965 -21.573 1.00 95.69 127 ASP A O 1
ATOM 1025 N N . ASN A 1 128 ? 2.959 21.930 -21.780 1.00 93.50 128 ASN A N 1
ATOM 1026 C CA . ASN A 1 128 ? 3.807 22.452 -22.864 1.00 93.50 128 ASN A CA 1
ATOM 1027 C C . ASN A 1 128 ? 4.053 21.448 -24.016 1.00 93.50 128 ASN A C 1
ATOM 1029 O O . ASN A 1 128 ? 5.177 21.264 -24.479 1.00 93.50 128 ASN A O 1
ATOM 1033 N N . ASN A 1 129 ? 2.987 20.782 -24.481 1.00 94.06 129 ASN A N 1
ATOM 1034 C CA . ASN A 1 129 ? 3.002 19.724 -25.508 1.00 94.06 129 ASN A CA 1
ATOM 1035 C C . ASN A 1 129 ? 3.766 18.433 -25.154 1.00 94.06 129 ASN A C 1
ATOM 1037 O O . ASN A 1 129 ? 3.838 17.531 -25.993 1.00 94.06 129 ASN A O 1
ATOM 1041 N N . VAL A 1 130 ? 4.247 18.286 -23.920 1.00 95.81 130 VAL A N 1
ATOM 1042 C CA . VAL A 1 130 ? 4.908 17.077 -23.420 1.00 95.81 130 VAL A CA 1
ATOM 1043 C C . VAL A 1 130 ? 3.959 16.327 -22.492 1.00 95.81 130 VAL A C 1
ATOM 1045 O O . VAL A 1 130 ? 3.386 16.904 -21.574 1.00 95.81 130 VAL A O 1
ATOM 1048 N N . ASN A 1 131 ? 3.778 15.029 -22.723 1.00 97.81 131 ASN A N 1
ATOM 1049 C CA . ASN A 1 131 ? 2.995 14.179 -21.830 1.00 97.81 131 ASN A CA 1
ATOM 1050 C C . ASN A 1 131 ? 3.626 14.146 -20.428 1.00 97.81 131 ASN A C 1
ATOM 1052 O O . ASN A 1 131 ? 4.824 13.874 -20.284 1.00 97.81 131 ASN A O 1
ATOM 1056 N N . MET A 1 132 ? 2.819 14.404 -19.400 1.00 97.81 132 MET A N 1
ATOM 1057 C CA . MET A 1 132 ? 3.251 14.314 -18.004 1.00 97.81 132 MET A CA 1
ATOM 1058 C C . MET A 1 132 ? 3.437 12.843 -17.592 1.00 97.81 132 MET A C 1
ATOM 1060 O O . MET A 1 132 ? 2.778 11.974 -18.172 1.00 97.81 132 MET A O 1
ATOM 1064 N N . PRO A 1 133 ? 4.321 12.524 -16.628 1.00 97.25 133 PRO A N 1
ATOM 1065 C CA . PRO A 1 133 ? 4.554 11.149 -16.183 1.00 97.25 133 PRO A CA 1
ATOM 1066 C C . PRO A 1 133 ? 3.263 10.441 -15.766 1.00 97.25 133 PRO A C 1
ATOM 1068 O O . PRO A 1 133 ? 2.313 11.077 -15.303 1.00 97.25 133 PRO A O 1
ATOM 1071 N N . THR A 1 134 ? 3.212 9.118 -15.908 1.00 97.69 134 THR A N 1
ATOM 1072 C CA . THR A 1 134 ? 2.003 8.343 -15.569 1.00 97.69 134 THR A CA 1
ATOM 1073 C C . THR A 1 134 ? 1.648 8.381 -14.085 1.00 97.69 134 THR A C 1
ATOM 1075 O O . THR A 1 134 ? 0.466 8.297 -13.757 1.00 97.69 134 THR A O 1
ATOM 1078 N N . GLY A 1 135 ? 2.645 8.531 -13.210 1.00 96.19 135 GLY A N 1
ATOM 1079 C CA . GLY A 1 135 ? 2.516 8.432 -11.760 1.00 96.19 135 GLY A CA 1
ATOM 1080 C C . GLY A 1 135 ? 2.812 7.019 -11.248 1.00 96.19 135 GLY A C 1
ATOM 1081 O O . GLY A 1 135 ? 2.491 6.011 -11.894 1.00 96.19 135 GLY A O 1
ATOM 1082 N N . CYS A 1 136 ? 3.415 6.940 -10.061 1.00 94.19 136 CYS A N 1
ATOM 1083 C CA . CYS A 1 136 ? 3.837 5.684 -9.435 1.00 94.19 136 CYS A CA 1
ATOM 1084 C C . CYS A 1 136 ? 2.656 4.742 -9.167 1.00 94.19 136 CYS A C 1
ATOM 1086 O O . CYS A 1 136 ? 2.694 3.581 -9.569 1.00 94.19 136 CYS A O 1
ATOM 1088 N N . VAL A 1 137 ? 1.558 5.265 -8.610 1.00 97.25 137 VAL A N 1
ATOM 1089 C CA . VAL A 1 137 ? 0.323 4.505 -8.350 1.00 97.25 137 VAL A CA 1
ATOM 1090 C C . VAL A 1 137 ? -0.232 3.891 -9.633 1.00 97.25 137 VAL A C 1
ATOM 1092 O O . VAL A 1 137 ? -0.527 2.698 -9.670 1.00 97.25 137 VAL A O 1
ATOM 1095 N N . ALA A 1 138 ? -0.345 4.676 -10.711 1.00 98.56 138 ALA A N 1
ATOM 1096 C CA . ALA A 1 138 ? -0.883 4.168 -11.972 1.00 98.56 138 ALA A CA 1
ATOM 1097 C C . ALA A 1 138 ? 0.022 3.093 -12.580 1.00 98.56 138 ALA A C 1
ATOM 1099 O O . ALA A 1 138 ? -0.474 2.103 -13.118 1.00 98.56 138 ALA A O 1
ATOM 1100 N N . THR A 1 139 ? 1.338 3.253 -12.453 1.00 98.50 139 THR A N 1
ATOM 1101 C CA . THR A 1 139 ? 2.318 2.276 -12.937 1.00 98.50 139 THR A CA 1
ATOM 1102 C C . THR A 1 139 ? 2.242 0.975 -12.142 1.00 98.50 139 THR A C 1
ATOM 1104 O O . THR A 1 139 ? 2.090 -0.085 -12.745 1.00 98.50 139 THR A O 1
ATOM 1107 N N . ALA A 1 140 ? 2.245 1.033 -10.808 1.00 98.44 140 ALA A N 1
ATOM 1108 C CA . ALA A 1 140 ? 2.126 -0.143 -9.945 1.00 98.44 140 ALA A CA 1
ATOM 1109 C C . ALA A 1 140 ? 0.802 -0.897 -10.173 1.00 98.44 140 ALA A C 1
ATOM 1111 O O . ALA A 1 140 ? 0.806 -2.105 -10.413 1.00 98.44 140 ALA A O 1
ATOM 1112 N N . VAL A 1 141 ? -0.330 -0.184 -10.202 1.00 98.81 141 VAL A N 1
ATOM 1113 C CA . VAL A 1 141 ? -1.649 -0.780 -10.481 1.00 98.81 141 VAL A CA 1
ATOM 1114 C C . VAL A 1 141 ? -1.684 -1.423 -11.868 1.00 98.81 141 VAL A C 1
ATOM 1116 O O . VAL A 1 141 ? -2.160 -2.549 -12.010 1.00 98.81 141 VAL A O 1
ATOM 1119 N N . SER A 1 142 ? -1.131 -0.764 -12.890 1.00 98.81 142 SER A N 1
ATOM 1120 C CA . SER A 1 142 ? -1.130 -1.301 -14.256 1.00 98.81 142 SER A CA 1
ATOM 1121 C C . SER A 1 142 ? -0.235 -2.533 -14.403 1.00 98.81 142 SER A C 1
ATOM 1123 O O . SER A 1 142 ? -0.613 -3.464 -15.112 1.00 98.81 142 SER A O 1
ATOM 1125 N N . GLN A 1 143 ? 0.908 -2.584 -13.709 1.00 98.81 143 GLN A N 1
ATOM 1126 C CA . GLN A 1 143 ? 1.762 -3.776 -13.662 1.00 98.81 143 GLN A CA 1
ATOM 1127 C C . GLN A 1 143 ? 1.045 -4.956 -12.976 1.00 98.81 143 GLN A C 1
ATOM 1129 O O . GLN A 1 143 ? 1.069 -6.074 -13.496 1.00 98.81 143 GLN A O 1
ATOM 1134 N N . LEU A 1 144 ? 0.313 -4.715 -11.878 1.00 98.69 144 LEU A N 1
ATOM 1135 C CA . LEU A 1 144 ? -0.526 -5.743 -11.244 1.00 98.69 144 LEU A CA 1
ATOM 1136 C C . LEU A 1 144 ? -1.644 -6.228 -12.180 1.00 98.69 144 LEU A C 1
ATOM 1138 O O . LEU A 1 144 ? -1.906 -7.431 -12.279 1.00 98.69 144 LEU A O 1
ATOM 1142 N N . MET A 1 145 ? -2.311 -5.315 -12.888 1.00 98.75 145 MET A N 1
ATOM 1143 C CA . MET A 1 145 ? -3.350 -5.668 -13.862 1.00 98.75 145 MET A CA 1
ATOM 1144 C C . MET A 1 145 ? -2.780 -6.467 -15.036 1.00 98.75 145 MET A C 1
ATOM 1146 O O . MET A 1 145 ? -3.397 -7.434 -15.478 1.00 98.75 145 MET A O 1
ATOM 1150 N N . TYR A 1 146 ? -1.580 -6.114 -15.500 1.00 98.69 146 TYR A N 1
ATOM 1151 C CA . TYR A 1 146 ? -0.864 -6.827 -16.551 1.00 98.69 146 TYR A CA 1
ATOM 1152 C C . TYR A 1 146 ? -0.474 -8.244 -16.145 1.00 98.69 146 TYR A C 1
ATOM 1154 O O . TYR A 1 146 ? -0.693 -9.160 -16.933 1.00 98.69 146 TYR A O 1
ATOM 1162 N N . TYR A 1 147 ? 0.040 -8.440 -14.927 1.00 98.25 147 TYR A N 1
ATOM 1163 C CA . TYR A 1 147 ? 0.326 -9.771 -14.387 1.00 98.25 147 TYR A CA 1
ATOM 1164 C C . TYR A 1 147 ? -0.919 -10.669 -14.427 1.00 98.25 147 TYR A C 1
ATOM 1166 O O . TYR A 1 147 ? -0.871 -11.804 -14.896 1.00 98.25 147 TYR A O 1
ATOM 1174 N N . ASN A 1 148 ? -2.066 -10.118 -14.024 1.00 97.69 148 ASN A N 1
ATOM 1175 C CA . ASN A 1 148 ? -3.343 -10.830 -14.033 1.00 97.69 148 ASN A CA 1
ATOM 1176 C C . ASN A 1 148 ? -4.009 -10.903 -15.419 1.00 97.69 148 ASN A C 1
ATOM 1178 O O . ASN A 1 148 ? -4.954 -11.672 -15.599 1.00 97.69 148 ASN A O 1
ATOM 1182 N N . LYS A 1 149 ? -3.567 -10.076 -16.378 1.00 98.00 149 LYS A N 1
ATOM 1183 C CA . LYS A 1 149 ? -4.208 -9.851 -17.686 1.00 98.00 149 LYS A CA 1
ATOM 1184 C C . LYS A 1 149 ? -5.714 -9.572 -17.541 1.00 98.00 149 LYS A C 1
ATOM 1186 O O . LYS A 1 149 ? -6.543 -10.134 -18.261 1.00 98.00 149 LYS A O 1
ATOM 1191 N N . TRP A 1 150 ? -6.070 -8.727 -16.569 1.00 98.12 150 TRP A N 1
ATOM 1192 C CA . TRP A 1 150 ? -7.451 -8.481 -16.143 1.00 98.12 150 TRP A CA 1
ATOM 1193 C C . TRP A 1 150 ? -7.724 -6.984 -15.907 1.00 98.12 150 TRP A C 1
ATOM 1195 O O . TRP A 1 150 ? -6.838 -6.279 -15.422 1.00 98.12 150 TRP A O 1
ATOM 1205 N N . PRO A 1 151 ? -8.937 -6.479 -16.214 1.00 97.69 151 PRO A N 1
ATOM 1206 C CA . PRO A 1 151 ? -10.069 -7.165 -16.846 1.00 97.69 151 PRO A CA 1
ATOM 1207 C C . PRO A 1 151 ? -9.883 -7.362 -18.352 1.00 97.69 151 PRO A C 1
ATOM 1209 O O . PRO A 1 151 ? -9.091 -6.680 -18.991 1.00 97.69 151 PRO A O 1
ATOM 1212 N N . THR A 1 152 ? -10.616 -8.296 -18.963 1.00 94.00 152 THR A N 1
ATOM 1213 C CA . THR A 1 152 ? -10.628 -8.413 -20.435 1.00 94.00 152 THR A CA 1
ATOM 1214 C C . THR A 1 152 ? -11.431 -7.277 -21.066 1.00 94.00 152 THR A C 1
ATOM 1216 O O . THR A 1 152 ? -10.972 -6.635 -22.008 1.00 94.00 152 THR A O 1
ATOM 1219 N N . LYS A 1 153 ? -12.630 -7.007 -20.536 1.00 97.06 153 LYS A N 1
ATOM 1220 C CA . LYS A 1 153 ? -13.475 -5.897 -20.987 1.00 97.06 153 LYS A CA 1
ATOM 1221 C C . LYS A 1 153 ? -12.980 -4.593 -20.376 1.00 97.06 153 LYS A C 1
ATOM 1223 O O . LYS A 1 153 ? -12.806 -4.500 -19.164 1.00 97.06 153 LYS A O 1
ATOM 1228 N N . ARG A 1 154 ? -12.799 -3.586 -21.221 1.00 97.56 154 ARG A N 1
ATOM 1229 C CA . ARG A 1 154 ? -12.436 -2.236 -20.806 1.00 97.56 154 ARG A CA 1
ATOM 1230 C C . ARG A 1 154 ? -13.696 -1.490 -20.353 1.00 97.56 154 ARG A C 1
ATOM 1232 O O . ARG A 1 154 ? -14.714 -1.572 -21.046 1.00 97.56 154 ARG A O 1
ATOM 1239 N N . PRO A 1 155 ? -13.676 -0.763 -19.223 1.00 97.62 155 PRO A N 1
ATOM 1240 C CA . PRO A 1 155 ? -14.839 0.004 -18.781 1.00 97.62 155 PRO A CA 1
ATOM 1241 C C . PRO A 1 155 ? -15.300 1.000 -19.860 1.00 97.62 155 PRO A C 1
ATOM 1243 O O . PRO A 1 155 ? -14.476 1.791 -20.325 1.00 97.62 155 PRO A O 1
ATOM 1246 N N . PRO A 1 156 ? -16.595 1.028 -20.242 1.00 97.44 156 PRO A N 1
ATOM 1247 C CA . PRO A 1 156 ? -17.070 1.845 -21.364 1.00 97.44 156 PRO A CA 1
ATOM 1248 C C . PRO A 1 156 ? -16.737 3.334 -21.247 1.00 97.44 156 PRO A C 1
ATOM 1250 O O . PRO A 1 156 ? -16.435 3.972 -22.247 1.00 97.44 156 PRO A O 1
ATOM 1253 N N . LYS A 1 157 ? -16.714 3.871 -20.019 1.00 97.25 157 LYS A N 1
ATOM 1254 C CA . LYS A 1 157 ? -16.372 5.275 -19.734 1.00 97.25 157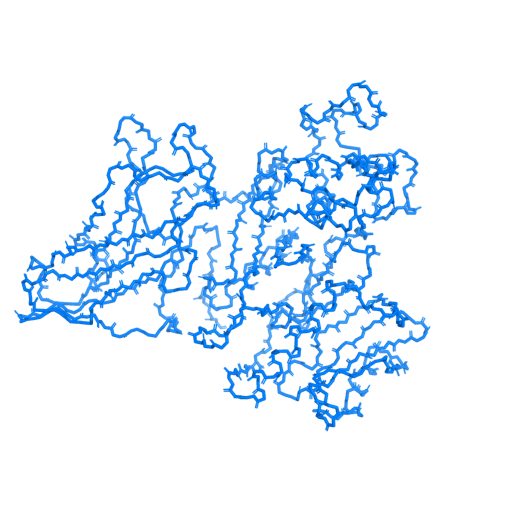 LYS A CA 1
ATOM 1255 C C . LYS A 1 157 ? -14.957 5.687 -20.158 1.00 97.25 157 LYS A C 1
ATOM 1257 O O . LYS A 1 157 ? -14.670 6.876 -20.212 1.00 97.25 157 LYS A O 1
ATOM 1262 N N . PHE A 1 158 ? -14.068 4.724 -20.392 1.00 97.44 158 PHE A N 1
ATOM 1263 C CA . PHE A 1 158 ? -12.701 4.987 -20.830 1.00 97.44 158 PHE A CA 1
ATOM 1264 C C . PHE A 1 158 ? -12.522 4.876 -22.345 1.00 97.44 158 PHE A C 1
ATOM 1266 O O . PHE A 1 158 ? -11.524 5.364 -22.874 1.00 97.44 158 PHE A O 1
ATOM 1273 N N . VAL A 1 159 ? -13.469 4.260 -23.053 1.00 97.62 159 VAL A N 1
ATOM 1274 C CA . VAL A 1 159 ? -13.384 4.087 -24.504 1.00 97.62 159 VAL A CA 1
ATOM 1275 C C . VAL A 1 159 ? -13.574 5.433 -25.196 1.00 97.62 159 VAL A C 1
ATOM 1277 O O . VAL A 1 159 ? -14.578 6.110 -24.986 1.00 97.62 159 VAL A O 1
ATOM 1280 N N . ASP A 1 160 ? -12.622 5.796 -26.052 1.00 96.25 160 ASP A N 1
ATOM 1281 C CA . ASP A 1 160 ? -12.651 7.030 -26.831 1.00 96.25 160 ASP A CA 1
ATOM 1282 C C . ASP A 1 160 ? -12.788 6.687 -28.317 1.00 96.25 160 ASP A C 1
ATOM 1284 O O . ASP A 1 160 ? -11.847 6.223 -28.963 1.00 96.25 160 ASP A O 1
ATOM 1288 N N . GLN A 1 161 ? -13.986 6.919 -28.860 1.00 95.25 161 GLN A N 1
ATOM 1289 C CA . GLN A 1 161 ? -14.311 6.638 -30.261 1.00 95.25 161 GLN A CA 1
ATOM 1290 C C . GLN A 1 161 ? -13.572 7.553 -31.254 1.00 95.25 161 GLN A C 1
ATOM 1292 O O . GLN A 1 161 ? -13.525 7.250 -32.445 1.00 95.25 161 GLN A O 1
ATOM 1297 N N . SER A 1 162 ? -12.978 8.653 -30.785 1.00 95.19 162 SER A N 1
ATOM 1298 C CA . SER A 1 162 ? -12.224 9.610 -31.602 1.00 95.19 162 SER A CA 1
ATOM 1299 C C . SER A 1 162 ? -10.713 9.342 -31.632 1.00 95.19 162 SER A C 1
ATOM 1301 O O . SER A 1 162 ? -10.014 9.897 -32.478 1.00 95.19 162 SER A O 1
ATOM 1303 N N . GLY A 1 163 ? -10.216 8.460 -30.758 1.00 94.62 163 GLY A N 1
ATOM 1304 C CA . GLY A 1 163 ? -8.786 8.222 -30.565 1.00 94.62 163 GLY A CA 1
ATOM 1305 C C . GLY A 1 163 ? -8.139 7.216 -31.529 1.00 94.62 163 GLY A C 1
ATOM 1306 O O . GLY A 1 163 ? -8.668 6.865 -32.592 1.00 94.62 163 GLY A O 1
ATOM 1307 N N . THR A 1 164 ? -6.962 6.731 -31.135 1.00 97.00 164 THR A N 1
ATOM 1308 C CA . THR A 1 164 ? -6.231 5.643 -31.800 1.00 97.00 164 THR A CA 1
ATOM 1309 C C . THR A 1 164 ? -7.014 4.324 -31.792 1.00 97.00 164 THR A C 1
ATOM 1311 O O . THR A 1 164 ? -8.046 4.177 -31.132 1.00 97.00 164 THR A O 1
ATOM 1314 N N . ASN A 1 165 ? -6.514 3.317 -32.512 1.00 95.75 165 ASN A N 1
ATOM 1315 C CA . ASN A 1 165 ? -7.136 1.991 -32.520 1.00 95.75 165 ASN A CA 1
ATOM 1316 C C . ASN A 1 165 ? -7.181 1.364 -31.115 1.00 95.75 165 ASN A C 1
ATOM 1318 O O . ASN A 1 165 ? -8.198 0.760 -30.769 1.00 95.75 165 ASN A O 1
ATOM 1322 N N . ALA A 1 166 ? -6.150 1.544 -30.276 1.00 97.31 166 ALA A N 1
ATOM 1323 C CA . ALA A 1 166 ? -6.214 1.066 -28.896 1.00 97.31 166 ALA A CA 1
ATOM 1324 C C . ALA A 1 166 ? -7.218 1.872 -28.050 1.00 97.31 166 ALA A C 1
ATOM 1326 O O . ALA A 1 166 ? -7.944 1.284 -27.250 1.00 97.31 166 ALA A O 1
ATOM 1327 N N . GLN A 1 167 ? -7.328 3.192 -28.254 1.00 98.06 167 GLN A N 1
ATOM 1328 C CA . GLN A 1 167 ? -8.292 4.038 -27.533 1.00 98.06 167 GLN A CA 1
ATOM 1329 C C . GLN A 1 167 ? -9.756 3.719 -27.879 1.00 98.06 167 GLN A C 1
ATOM 1331 O O . GLN A 1 167 ? -10.618 3.821 -27.002 1.00 98.06 167 GLN A O 1
ATOM 1336 N N . LYS A 1 168 ? -10.028 3.272 -29.111 1.00 98.12 168 LYS A N 1
ATOM 1337 C CA . LYS A 1 168 ? -11.353 2.814 -29.569 1.00 98.12 168 LYS A CA 1
ATOM 1338 C C . LYS A 1 168 ? -11.722 1.414 -29.080 1.00 98.12 168 LYS A C 1
ATOM 1340 O O . LYS A 1 168 ? -12.897 1.045 -29.100 1.00 98.12 168 LYS A O 1
ATOM 1345 N N . SER A 1 169 ? -10.737 0.621 -28.659 1.00 98.00 169 SER A N 1
ATOM 1346 C CA . SER A 1 169 ? -10.954 -0.764 -28.247 1.00 98.00 169 SER A CA 1
ATOM 1347 C C . SER A 1 169 ? -11.841 -0.850 -27.002 1.00 98.00 169 SER A C 1
ATOM 1349 O O . SER A 1 169 ? -11.606 -0.165 -26.003 1.00 98.00 169 SER A O 1
ATOM 1351 N N . SER A 1 170 ? -12.832 -1.746 -27.040 1.00 97.88 170 SER A N 1
ATOM 1352 C CA . SER A 1 170 ? -13.696 -2.102 -25.904 1.00 97.88 170 SER A CA 1
ATOM 1353 C C . SER A 1 170 ? -13.085 -3.168 -24.982 1.00 97.88 170 SER A C 1
ATOM 1355 O O . SER A 1 170 ? -13.686 -3.558 -23.978 1.00 97.88 170 SER A O 1
ATOM 1357 N N . VAL A 1 171 ? -11.878 -3.637 -25.304 1.00 98.38 171 VAL A N 1
ATOM 1358 C CA . VAL A 1 171 ? -11.092 -4.597 -24.520 1.00 98.38 171 VAL A CA 1
ATOM 1359 C C . VAL A 1 171 ? -9.669 -4.086 -24.328 1.00 98.38 171 VAL A C 1
ATOM 1361 O O . VAL A 1 171 ? -9.147 -3.348 -25.167 1.00 98.38 171 VAL A O 1
ATOM 1364 N N . TYR A 1 172 ? -9.015 -4.497 -23.246 1.00 98.38 172 TYR A N 1
ATOM 1365 C CA . TYR A 1 172 ? -7.579 -4.270 -23.100 1.00 98.38 172 TYR A CA 1
ATOM 1366 C C . TYR A 1 172 ? -6.803 -5.242 -23.999 1.00 98.38 172 TYR A C 1
ATOM 1368 O O . TYR A 1 172 ? -7.036 -6.452 -23.977 1.00 98.38 172 TYR A O 1
ATOM 1376 N N . LEU A 1 173 ? -5.872 -4.717 -24.803 1.00 98.12 173 LEU A N 1
ATOM 1377 C CA . LEU A 1 173 ? -5.092 -5.484 -25.784 1.00 98.12 173 LEU A CA 1
ATOM 1378 C C . LEU A 1 173 ? -3.906 -6.208 -25.124 1.00 98.12 173 LEU A C 1
ATOM 1380 O O . LEU A 1 173 ? -2.746 -6.016 -25.480 1.00 98.12 173 LEU A O 1
ATOM 1384 N N . TRP A 1 174 ? -4.197 -7.055 -24.138 1.00 98.25 174 TRP A N 1
ATOM 1385 C CA . TRP A 1 174 ? -3.207 -7.716 -23.281 1.00 98.25 174 TRP A CA 1
ATOM 1386 C C . TRP A 1 174 ? -2.134 -8.536 -24.012 1.00 98.25 174 TRP A C 1
ATOM 1388 O O . TRP A 1 174 ? -1.047 -8.726 -23.462 1.00 98.25 174 TRP A O 1
ATOM 1398 N N . ASN A 1 175 ? -2.438 -9.029 -25.217 1.00 97.88 175 ASN A N 1
ATOM 1399 C CA . ASN A 1 175 ? -1.511 -9.801 -26.051 1.00 97.88 175 ASN A CA 1
ATOM 1400 C C . ASN A 1 175 ? -0.448 -8.921 -26.726 1.00 97.88 175 ASN A C 1
ATOM 1402 O O . ASN A 1 175 ? 0.659 -9.399 -26.987 1.00 97.88 175 ASN A O 1
ATOM 1406 N N . GLU A 1 176 ? -0.776 -7.653 -26.978 1.00 98.25 176 GLU A N 1
ATOM 1407 C CA . GLU A 1 176 ? 0.103 -6.666 -27.617 1.00 98.25 176 GLU A CA 1
ATOM 1408 C C . GLU A 1 176 ? 1.046 -6.013 -26.602 1.00 98.25 176 GLU A C 1
ATOM 1410 O O . GLU A 1 176 ? 2.181 -5.661 -26.923 1.00 98.25 176 GLU A O 1
ATOM 1415 N N . ILE A 1 177 ? 0.594 -5.892 -25.353 1.00 98.31 177 ILE A N 1
ATOM 1416 C CA . ILE A 1 177 ? 1.402 -5.386 -24.245 1.00 98.31 177 ILE A CA 1
ATOM 1417 C C . ILE A 1 177 ? 2.413 -6.467 -23.818 1.00 98.31 177 ILE A C 1
ATOM 1419 O O . ILE A 1 177 ? 2.040 -7.625 -23.610 1.00 98.31 177 ILE A O 1
ATOM 1423 N N . LYS A 1 178 ? 3.689 -6.085 -23.666 1.00 98.19 178 LYS A N 1
ATOM 1424 C CA . LYS A 1 178 ? 4.817 -6.954 -23.273 1.00 98.19 178 LYS A CA 1
ATOM 1425 C C . LYS A 1 178 ? 5.497 -6.504 -21.973 1.00 98.19 178 LYS A C 1
ATOM 1427 O O . LYS A 1 178 ? 5.111 -5.511 -21.357 1.00 98.19 178 LYS A O 1
ATOM 1432 N N . ASP A 1 179 ? 6.525 -7.236 -21.560 1.00 97.69 179 ASP A N 1
ATOM 1433 C CA . ASP A 1 179 ? 7.205 -7.029 -20.279 1.00 97.69 179 ASP A CA 1
ATOM 1434 C C . ASP A 1 179 ? 8.044 -5.747 -20.254 1.00 97.69 179 ASP A C 1
ATOM 1436 O O . ASP A 1 179 ? 8.201 -5.122 -19.209 1.00 97.69 179 ASP A O 1
ATOM 1440 N N . ASN A 1 180 ? 8.529 -5.296 -21.408 1.00 95.00 180 ASN A N 1
ATOM 1441 C CA . ASN A 1 180 ? 9.217 -4.016 -21.544 1.00 95.00 180 ASN A CA 1
ATOM 1442 C C . ASN A 1 180 ? 8.893 -3.342 -22.884 1.00 95.00 180 ASN A C 1
ATOM 1444 O O . ASN A 1 180 ? 8.380 -3.961 -23.817 1.00 95.00 180 ASN A O 1
ATOM 1448 N N . SER A 1 181 ? 9.194 -2.047 -22.975 1.00 93.81 181 SER A N 1
ATOM 1449 C CA . SER A 1 181 ? 8.856 -1.225 -24.141 1.00 93.81 181 SER A CA 1
ATOM 1450 C C . SER A 1 181 ? 9.618 -1.609 -25.412 1.00 93.81 181 SER A C 1
ATOM 1452 O O . SER A 1 181 ? 9.112 -1.369 -26.506 1.00 93.81 181 SER A O 1
ATOM 1454 N N . THR A 1 182 ? 10.804 -2.220 -25.301 1.00 95.44 182 THR A N 1
ATOM 1455 C CA . THR A 1 182 ? 11.604 -2.636 -26.465 1.00 95.44 182 THR A CA 1
ATOM 1456 C C . THR A 1 182 ? 11.056 -3.898 -27.131 1.00 95.44 182 THR A C 1
ATOM 1458 O O . THR A 1 182 ? 11.303 -4.118 -28.312 1.00 95.44 182 THR A O 1
ATOM 1461 N N . GLN A 1 183 ? 10.262 -4.694 -26.410 1.00 97.00 183 GLN A N 1
ATOM 1462 C CA . GLN A 1 183 ? 9.534 -5.851 -26.940 1.00 97.00 183 GLN A CA 1
ATOM 1463 C C . GLN A 1 183 ? 8.189 -5.491 -27.591 1.00 97.00 183 GLN A C 1
ATOM 1465 O O . GLN A 1 183 ? 7.568 -6.348 -28.220 1.00 97.00 183 GLN A O 1
ATOM 1470 N N . MET A 1 184 ? 7.699 -4.261 -27.416 1.00 96.94 184 MET A N 1
ATOM 1471 C CA . MET A 1 184 ? 6.399 -3.836 -27.937 1.00 96.94 184 MET A CA 1
ATOM 1472 C C . MET A 1 184 ? 6.536 -3.226 -29.336 1.00 96.94 184 MET A C 1
ATOM 1474 O O . MET A 1 184 ? 7.316 -2.296 -29.548 1.00 96.94 184 MET A O 1
ATOM 1478 N N . GLY A 1 185 ? 5.715 -3.695 -30.279 1.00 97.50 185 GLY A N 1
ATOM 1479 C CA . GLY A 1 185 ? 5.442 -2.959 -31.516 1.00 97.50 185 GLY A CA 1
ATOM 1480 C C . GLY A 1 185 ? 4.567 -1.726 -31.256 1.00 97.50 185 GLY A C 1
ATOM 1481 O O . GLY A 1 185 ? 4.093 -1.518 -30.140 1.00 97.50 185 GLY A O 1
ATOM 1482 N N . GLU A 1 186 ? 4.301 -0.923 -32.287 1.00 97.62 186 GLU A N 1
ATOM 1483 C CA . GLU A 1 186 ? 3.539 0.332 -32.145 1.00 97.62 186 GLU A CA 1
ATOM 1484 C C . GLU A 1 186 ? 2.141 0.131 -31.542 1.00 97.62 186 GLU A C 1
ATOM 1486 O O . GLU A 1 186 ? 1.731 0.899 -30.676 1.00 97.62 186 GLU A O 1
ATOM 1491 N N . VAL A 1 187 ? 1.446 -0.955 -31.900 1.00 97.88 187 VAL A N 1
ATOM 1492 C CA . VAL A 1 187 ? 0.148 -1.309 -31.295 1.00 97.88 187 VAL A CA 1
ATOM 1493 C C . VAL A 1 187 ? 0.284 -1.590 -29.795 1.00 97.88 187 VAL A C 1
ATOM 1495 O O . VAL A 1 187 ? -0.544 -1.140 -29.009 1.00 97.88 187 VAL A O 1
ATOM 1498 N N . GLY A 1 188 ? 1.340 -2.294 -29.377 1.00 98.44 188 GLY A N 1
ATOM 1499 C CA . GLY A 1 188 ? 1.609 -2.581 -27.966 1.00 98.44 188 GLY A CA 1
ATOM 1500 C C . GLY A 1 188 ? 1.963 -1.328 -27.166 1.00 98.44 188 GLY A C 1
ATOM 1501 O O . GLY A 1 188 ? 1.482 -1.161 -26.046 1.00 98.44 188 GLY A O 1
ATOM 1502 N N . LYS A 1 189 ? 2.744 -0.416 -27.758 1.00 98.56 189 LYS A N 1
ATOM 1503 C CA . LYS A 1 189 ? 3.088 0.884 -27.159 1.00 98.56 189 LYS A CA 1
ATOM 1504 C C . LYS A 1 189 ? 1.856 1.779 -26.995 1.00 98.56 189 LYS A C 1
ATOM 1506 O O . LYS A 1 189 ? 1.680 2.392 -25.945 1.00 98.56 189 LYS A O 1
ATOM 1511 N N . ASP A 1 190 ? 0.988 1.815 -28.003 1.00 98.62 190 ASP A N 1
ATOM 1512 C CA . ASP A 1 190 ? -0.298 2.510 -27.941 1.00 98.62 190 ASP A CA 1
ATOM 1513 C C . ASP A 1 190 ? -1.196 1.902 -26.849 1.00 98.62 190 ASP A C 1
ATOM 1515 O O . ASP A 1 190 ? -1.673 2.606 -25.959 1.00 98.62 190 ASP A O 1
ATOM 1519 N N . ALA A 1 191 ? -1.340 0.573 -26.841 1.00 98.69 191 ALA A N 1
ATOM 1520 C CA . ALA A 1 191 ? -2.154 -0.158 -25.875 1.00 98.69 191 ALA A CA 1
ATOM 1521 C C . ALA A 1 191 ? -1.692 0.011 -24.420 1.00 98.69 191 ALA A C 1
ATOM 1523 O O . ALA A 1 191 ? -2.533 0.188 -23.535 1.00 98.69 191 ALA A O 1
ATOM 1524 N N . VAL A 1 192 ? -0.381 -0.021 -24.153 1.00 98.75 192 VAL A N 1
ATOM 1525 C CA . VAL A 1 192 ? 0.134 0.190 -22.793 1.00 98.75 192 VAL A CA 1
ATOM 1526 C C . VAL A 1 192 ? -0.077 1.637 -22.344 1.00 98.75 192 VAL A C 1
ATOM 1528 O O . VAL A 1 192 ? -0.486 1.864 -21.208 1.00 98.75 192 VAL A O 1
ATOM 1531 N N . GLY A 1 193 ? 0.083 2.614 -23.244 1.00 98.62 193 GLY A N 1
ATOM 1532 C CA . GLY A 1 193 ? -0.248 4.009 -22.953 1.00 98.62 193 GLY A CA 1
ATOM 1533 C C . GLY A 1 193 ? -1.731 4.208 -22.623 1.00 98.62 193 GLY A C 1
ATOM 1534 O O . GLY A 1 193 ? -2.069 4.970 -21.717 1.00 98.62 193 GLY A O 1
ATOM 1535 N N . VAL A 1 194 ? -2.626 3.497 -23.320 1.00 98.69 194 VAL A N 1
ATOM 1536 C CA . VAL A 1 194 ? -4.071 3.511 -23.040 1.00 98.69 194 VAL A CA 1
ATOM 1537 C C . VAL A 1 194 ? -4.370 2.930 -21.661 1.00 98.69 194 VAL A C 1
ATOM 1539 O O . VAL A 1 194 ? -5.115 3.544 -20.898 1.00 98.69 194 VAL A O 1
ATOM 1542 N N . LEU A 1 195 ? -3.761 1.792 -21.312 1.00 98.81 195 LEU A N 1
ATOM 1543 C CA . LEU A 1 195 ? -3.914 1.184 -19.989 1.00 98.81 195 LEU A CA 1
ATOM 1544 C C . LEU A 1 195 ? -3.512 2.159 -18.872 1.00 98.81 195 LEU A C 1
ATOM 1546 O O . LEU A 1 195 ? -4.314 2.406 -17.974 1.00 98.81 195 LEU A O 1
ATOM 1550 N N . LEU A 1 196 ? -2.312 2.750 -18.937 1.00 98.75 196 LEU A N 1
ATOM 1551 C CA . LEU A 1 196 ? -1.851 3.662 -17.882 1.00 98.75 196 LEU A CA 1
ATOM 1552 C C . LEU A 1 196 ? -2.647 4.976 -17.841 1.00 98.75 196 LEU A C 1
ATOM 1554 O O . LEU A 1 196 ? -2.836 5.528 -16.758 1.00 98.75 196 LEU A O 1
ATOM 1558 N N . SER A 1 197 ? -3.165 5.461 -18.974 1.00 98.62 197 SER A N 1
ATOM 1559 C CA . SER A 1 197 ? -4.073 6.620 -19.005 1.00 98.62 197 SER A CA 1
ATOM 1560 C C . SER A 1 197 ? -5.407 6.319 -18.315 1.00 98.62 197 SER A C 1
ATOM 1562 O O . SER A 1 197 ? -5.883 7.113 -17.503 1.00 98.62 197 SER A O 1
ATOM 1564 N N . ASP A 1 198 ? -6.003 5.155 -18.581 1.00 98.75 198 ASP A N 1
ATOM 1565 C CA . ASP A 1 198 ? -7.249 4.731 -17.937 1.00 98.75 198 ASP A CA 1
ATOM 1566 C C . ASP A 1 198 ? -7.086 4.544 -16.434 1.00 98.75 198 ASP A C 1
ATOM 1568 O O . ASP A 1 198 ? -7.917 5.013 -15.654 1.00 98.75 198 ASP A O 1
ATOM 1572 N N . VAL A 1 199 ? -6.013 3.862 -16.027 1.00 98.81 199 VAL A N 1
ATOM 1573 C CA . VAL A 1 199 ? -5.696 3.664 -14.615 1.00 98.81 199 VAL A CA 1
ATOM 1574 C C . VAL A 1 199 ? -5.441 5.013 -13.952 1.00 98.81 199 VAL A C 1
ATOM 1576 O O . VAL A 1 199 ? -6.029 5.272 -12.909 1.00 98.81 199 VAL A O 1
ATOM 1579 N N . GLY A 1 200 ? -4.680 5.912 -14.582 1.00 98.69 200 GLY A N 1
ATOM 1580 C CA . GLY A 1 200 ? -4.460 7.273 -14.091 1.00 98.69 200 GLY A CA 1
ATOM 1581 C C . GLY A 1 200 ? -5.760 8.057 -13.866 1.00 98.69 200 GLY A C 1
ATOM 1582 O O . GLY A 1 200 ? -5.961 8.631 -12.796 1.00 98.69 200 GLY A O 1
ATOM 1583 N N . LYS A 1 201 ? -6.703 8.005 -14.817 1.00 98.56 201 LYS A N 1
ATOM 1584 C CA . LYS A 1 201 ? -8.052 8.579 -14.643 1.00 98.56 201 LYS A CA 1
ATOM 1585 C C . LYS A 1 201 ? -8.814 7.909 -13.496 1.00 98.56 201 LYS A C 1
ATOM 1587 O O . LYS A 1 201 ? -9.499 8.584 -12.736 1.00 98.56 201 LYS A O 1
ATOM 1592 N N . ALA A 1 202 ? -8.725 6.584 -13.379 1.00 98.50 202 ALA A N 1
ATOM 1593 C CA . ALA A 1 202 ? -9.440 5.814 -12.365 1.00 98.50 202 ALA A CA 1
ATOM 1594 C C . ALA A 1 202 ? -8.954 6.103 -10.940 1.00 98.50 202 ALA A C 1
ATOM 1596 O O . ALA A 1 202 ? -9.774 6.115 -10.025 1.00 98.50 202 ALA A O 1
ATOM 1597 N N . VAL A 1 203 ? -7.652 6.343 -10.766 1.00 98.19 203 VAL A N 1
ATOM 1598 C CA . VAL A 1 203 ? -7.039 6.645 -9.466 1.00 98.19 203 VAL A CA 1
ATOM 1599 C C . VAL A 1 203 ? -7.027 8.144 -9.146 1.00 98.19 203 VAL A C 1
ATOM 1601 O O . VAL A 1 203 ? -6.289 8.568 -8.266 1.00 98.19 203 VAL A O 1
ATOM 1604 N N . ASN A 1 204 ? -7.809 8.970 -9.850 1.00 97.12 204 ASN A N 1
ATOM 1605 C CA . ASN A 1 204 ? -7.830 10.426 -9.659 1.00 97.12 204 ASN A CA 1
ATOM 1606 C C . ASN A 1 204 ? -6.420 11.050 -9.670 1.00 97.12 204 ASN A C 1
ATOM 1608 O O . ASN A 1 204 ? -6.073 11.845 -8.798 1.00 97.12 204 ASN A O 1
ATOM 1612 N N . MET A 1 205 ? -5.590 10.650 -10.640 1.00 98.06 205 MET A N 1
ATOM 1613 C CA . MET A 1 205 ? -4.210 11.116 -10.752 1.00 98.06 205 MET A CA 1
ATOM 1614 C C . MET A 1 205 ? -4.145 12.641 -10.888 1.00 98.06 205 MET A C 1
ATOM 1616 O O . MET A 1 205 ? -4.732 13.222 -11.806 1.00 98.06 205 MET A O 1
ATOM 1620 N N . LYS A 1 206 ? -3.374 13.285 -10.010 1.00 97.31 206 LYS A N 1
ATOM 1621 C CA . LYS A 1 206 ? -2.978 14.684 -10.161 1.00 97.31 206 LYS A CA 1
ATOM 1622 C C . LYS A 1 206 ? -1.726 14.728 -11.031 1.00 97.31 206 LYS A C 1
ATOM 1624 O O . LYS A 1 206 ? -0.627 14.454 -10.556 1.00 97.31 206 LYS A O 1
ATOM 1629 N N . TYR A 1 207 ? -1.910 15.016 -12.316 1.00 97.25 207 TYR A N 1
ATOM 1630 C CA . TYR A 1 207 ? -0.805 15.094 -13.268 1.00 97.25 207 TYR A CA 1
ATOM 1631 C C . TYR A 1 207 ? -0.028 16.402 -13.128 1.00 97.25 207 TYR A C 1
ATOM 1633 O O . TYR A 1 207 ? -0.622 17.477 -13.209 1.00 97.25 207 TYR A O 1
ATOM 1641 N N . GLU A 1 208 ? 1.294 16.303 -12.983 1.00 94.19 208 GLU A N 1
ATOM 1642 C CA . GLU A 1 208 ? 2.209 17.448 -13.008 1.00 94.19 208 GLU A CA 1
ATOM 1643 C C . GLU A 1 208 ? 3.494 17.091 -13.770 1.00 94.19 208 GLU A C 1
ATOM 1645 O O . GLU A 1 208 ? 3.941 15.944 -13.771 1.00 94.19 208 GLU A O 1
ATOM 1650 N N . ALA A 1 209 ? 4.127 18.080 -14.408 1.00 91.38 209 ALA A N 1
ATOM 1651 C CA . ALA A 1 209 ? 5.298 17.857 -15.261 1.00 91.38 209 ALA A CA 1
ATOM 1652 C C . ALA A 1 209 ? 6.506 17.251 -14.526 1.00 91.38 209 ALA A C 1
ATOM 1654 O O . ALA A 1 209 ? 7.303 16.545 -15.141 1.00 91.38 209 ALA A O 1
ATOM 1655 N N . LYS A 1 210 ? 6.640 17.519 -13.221 1.00 86.06 210 LYS A N 1
ATOM 1656 C CA . LYS A 1 210 ? 7.746 17.022 -12.383 1.00 86.06 210 LYS A CA 1
ATOM 1657 C C . LYS A 1 210 ? 7.445 15.691 -11.688 1.00 86.06 210 LYS A C 1
ATOM 1659 O O . LYS A 1 210 ? 8.351 15.117 -11.097 1.00 86.06 210 LYS A O 1
ATOM 1664 N N . GLY A 1 211 ? 6.207 15.210 -11.753 1.00 85.88 211 GLY A N 1
ATOM 1665 C CA . GLY A 1 211 ? 5.774 13.996 -11.071 1.00 85.88 211 GLY A CA 1
ATOM 1666 C C . GLY A 1 211 ? 4.270 14.006 -10.835 1.00 85.88 211 GLY A C 1
ATOM 1667 O O . GLY A 1 211 ? 3.724 14.983 -10.335 1.00 85.88 211 GLY A O 1
ATOM 1668 N N . SER A 1 212 ? 3.600 12.916 -11.192 1.00 92.88 212 SER A N 1
ATOM 1669 C CA . SER A 1 212 ? 2.152 12.778 -11.027 1.00 92.88 212 SER A CA 1
ATOM 1670 C C . SER A 1 212 ? 1.839 11.950 -9.784 1.00 92.88 212 SER A C 1
ATOM 1672 O O . SER A 1 212 ? 2.451 10.899 -9.580 1.00 92.88 212 SER A O 1
ATOM 1674 N N . ILE A 1 213 ? 0.882 12.405 -8.972 1.00 89.75 213 ILE A N 1
ATOM 1675 C CA . ILE A 1 213 ? 0.609 11.836 -7.643 1.00 89.75 213 ILE A CA 1
ATOM 1676 C C . ILE A 1 213 ? -0.839 11.347 -7.482 1.00 89.75 213 ILE A C 1
ATOM 1678 O O . ILE A 1 213 ? -1.789 11.923 -8.016 1.00 89.75 213 ILE A O 1
ATOM 1682 N N . SER A 1 214 ? -0.997 10.267 -6.719 1.00 94.56 214 SER A N 1
ATOM 1683 C CA . SER A 1 214 ? -2.261 9.681 -6.252 1.00 94.56 214 SER A CA 1
ATOM 1684 C C . SER A 1 214 ? -1.968 8.885 -4.961 1.00 94.56 214 SER A C 1
ATOM 1686 O O . SER A 1 214 ? -0.872 9.006 -4.423 1.00 94.56 214 SER A O 1
ATOM 1688 N N . ASN A 1 215 ? -2.908 8.086 -4.446 1.00 92.62 215 ASN A N 1
ATOM 1689 C CA . ASN A 1 215 ? -2.759 7.309 -3.210 1.00 92.62 215 ASN A CA 1
ATOM 1690 C C . ASN A 1 215 ? -3.420 5.918 -3.290 1.00 92.62 215 ASN A C 1
ATOM 1692 O O . ASN A 1 215 ? -4.121 5.591 -4.257 1.00 92.62 215 ASN A O 1
ATOM 1696 N N . MET A 1 216 ? -3.207 5.078 -2.269 1.00 93.62 216 MET A N 1
ATOM 1697 C CA . MET A 1 216 ? -3.744 3.712 -2.256 1.00 93.62 216 MET A CA 1
ATOM 1698 C C . MET A 1 216 ? -5.250 3.647 -2.051 1.00 93.62 216 MET A C 1
ATOM 1700 O O . MET A 1 216 ? -5.879 2.695 -2.509 1.00 93.62 216 MET A O 1
ATOM 1704 N N . GLN A 1 217 ? -5.858 4.647 -1.416 1.00 93.62 217 GLN A N 1
ATOM 1705 C CA . GLN A 1 217 ? -7.310 4.722 -1.269 1.00 93.62 217 GLN A CA 1
ATOM 1706 C C . GLN A 1 217 ? -7.973 4.821 -2.649 1.00 93.62 217 GLN A C 1
ATOM 1708 O O . GLN A 1 217 ? -8.906 4.073 -2.950 1.00 93.62 217 GLN A O 1
ATOM 1713 N N . TRP A 1 218 ? -7.425 5.655 -3.539 1.00 96.94 218 TRP A N 1
ATOM 1714 C CA . TRP A 1 218 ? -7.871 5.725 -4.928 1.00 96.94 218 TRP A CA 1
ATOM 1715 C C . TRP A 1 218 ? -7.503 4.492 -5.753 1.00 96.94 218 TRP A C 1
ATOM 1717 O O . TRP A 1 218 ? -8.306 4.082 -6.591 1.00 96.94 218 TRP A O 1
ATOM 1727 N N . ALA A 1 219 ? -6.353 3.858 -5.506 1.00 97.88 219 ALA A N 1
ATOM 1728 C CA . ALA A 1 219 ? -6.007 2.581 -6.137 1.00 97.88 219 ALA A CA 1
ATOM 1729 C C . ALA A 1 219 ? -7.017 1.475 -5.785 1.00 97.88 219 ALA A C 1
ATOM 1731 O O . ALA A 1 219 ? -7.530 0.787 -6.671 1.00 97.88 219 ALA A O 1
ATOM 1732 N N . LEU A 1 220 ? -7.353 1.350 -4.499 1.00 96.38 220 LEU A N 1
ATOM 1733 C CA . LEU A 1 220 ? -8.360 0.433 -3.976 1.00 96.38 220 LEU A CA 1
ATOM 1734 C C . LEU A 1 220 ? -9.723 0.680 -4.625 1.00 96.38 220 LEU A C 1
ATOM 1736 O O . LEU A 1 220 ? -10.359 -0.263 -5.101 1.00 96.38 220 LEU A O 1
ATOM 1740 N N . ASP A 1 221 ? -10.160 1.938 -4.687 1.00 95.94 221 ASP A N 1
ATOM 1741 C CA . ASP A 1 221 ? -11.445 2.293 -5.283 1.00 95.94 221 ASP A CA 1
ATOM 1742 C C . ASP A 1 221 ? -11.474 2.034 -6.796 1.00 95.94 221 ASP A C 1
ATOM 1744 O O . ASP A 1 221 ? -12.461 1.501 -7.307 1.00 95.94 221 ASP A O 1
ATOM 1748 N N . ALA A 1 222 ? -10.390 2.344 -7.510 1.00 98.00 222 ALA A N 1
ATOM 1749 C CA . ALA A 1 222 ? -10.252 2.091 -8.939 1.00 98.00 222 ALA A CA 1
ATOM 1750 C C . ALA A 1 222 ? -10.319 0.594 -9.264 1.00 98.00 222 ALA A C 1
ATOM 1752 O O . ALA A 1 222 ? -11.124 0.174 -10.101 1.00 98.00 222 ALA A O 1
ATOM 1753 N N . LEU A 1 223 ? -9.514 -0.221 -8.579 1.00 98.50 223 LEU A N 1
ATOM 1754 C CA . LEU A 1 223 ? -9.479 -1.674 -8.757 1.00 98.50 223 LEU A CA 1
ATOM 1755 C C . LEU A 1 223 ? -10.856 -2.298 -8.516 1.00 98.50 223 LEU A C 1
ATOM 1757 O O . LEU A 1 223 ? -11.337 -3.096 -9.321 1.00 98.50 223 LEU A O 1
ATOM 1761 N N . ARG A 1 224 ? -11.525 -1.879 -7.442 1.00 95.88 224 ARG A N 1
ATOM 1762 C CA . ARG A 1 224 ? -12.847 -2.370 -7.054 1.00 95.88 224 ARG A CA 1
ATOM 1763 C C . ARG A 1 224 ? -13.957 -1.945 -8.012 1.00 95.88 224 ARG A C 1
ATOM 1765 O O . ARG A 1 224 ? -14.718 -2.792 -8.473 1.00 95.88 224 ARG A O 1
ATOM 1772 N N . LYS A 1 225 ? -14.083 -0.640 -8.274 1.00 95.19 225 LYS A N 1
ATOM 1773 C CA . LYS A 1 225 ? -15.239 -0.047 -8.970 1.00 95.19 225 LYS A CA 1
ATOM 1774 C C . LYS A 1 225 ? -15.092 -0.063 -10.486 1.00 95.19 225 LYS A C 1
ATOM 1776 O O . LYS A 1 225 ? -16.099 -0.096 -11.190 1.00 95.19 225 LYS A O 1
ATOM 1781 N N . ASN A 1 226 ? -13.861 -0.005 -10.993 1.00 97.50 226 ASN A N 1
ATOM 1782 C CA . ASN A 1 226 ? -13.613 0.137 -12.424 1.00 97.50 226 ASN A CA 1
ATOM 1783 C C . ASN A 1 226 ? -13.031 -1.133 -13.038 1.00 97.50 226 ASN A C 1
ATOM 1785 O O . ASN A 1 226 ? -13.376 -1.445 -14.171 1.00 97.50 226 ASN A O 1
ATOM 1789 N N . PHE A 1 227 ? -12.163 -1.856 -12.330 1.00 98.38 227 PHE A N 1
ATOM 1790 C CA . PHE A 1 227 ? -11.379 -2.946 -12.927 1.00 98.38 227 PHE A CA 1
ATOM 1791 C C . PHE A 1 227 ? -11.782 -4.349 -12.460 1.00 98.38 227 PHE A C 1
ATOM 1793 O O . PHE A 1 227 ? -11.130 -5.326 -12.817 1.00 98.38 227 PHE A O 1
ATOM 1800 N N . ASP A 1 228 ? -12.889 -4.453 -11.722 1.00 96.94 228 ASP A N 1
ATOM 1801 C CA . ASP A 1 228 ? -13.503 -5.711 -11.288 1.00 96.94 228 ASP A CA 1
ATOM 1802 C C . ASP A 1 228 ? -12.561 -6.604 -10.460 1.00 96.94 228 ASP A C 1
ATOM 1804 O O . ASP A 1 228 ? -12.360 -7.792 -10.730 1.00 96.94 228 ASP A O 1
ATOM 1808 N N . TYR A 1 229 ? -11.965 -6.010 -9.425 1.00 97.88 229 TYR A N 1
ATOM 1809 C CA . TYR A 1 229 ? -11.195 -6.712 -8.399 1.00 97.88 229 TYR A CA 1
ATOM 1810 C C . TYR A 1 229 ? -11.977 -6.827 -7.085 1.00 97.88 229 TYR A C 1
ATOM 1812 O O . TYR A 1 229 ? -12.807 -5.988 -6.728 1.00 97.88 229 TYR A O 1
ATOM 1820 N N . SER A 1 230 ? -11.697 -7.889 -6.335 1.00 95.88 230 SER A N 1
ATOM 1821 C CA . SER A 1 230 ? -11.928 -7.949 -4.895 1.00 95.88 230 SER A CA 1
ATOM 1822 C C . SER A 1 230 ? -10.689 -7.382 -4.210 1.00 95.88 230 SER A C 1
ATOM 1824 O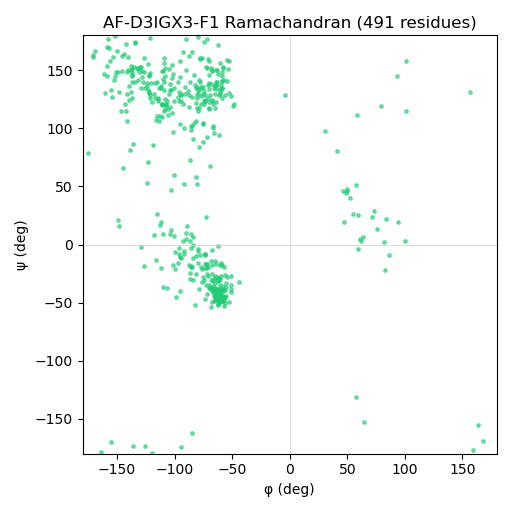 O . SER A 1 230 ? -9.580 -7.801 -4.529 1.00 95.88 230 SER A O 1
ATOM 1826 N N . VAL A 1 231 ? -10.865 -6.422 -3.303 1.00 95.12 231 VAL A N 1
ATOM 1827 C CA . VAL A 1 231 ? -9.744 -5.680 -2.710 1.00 95.12 231 VAL A CA 1
ATOM 1828 C C . VAL A 1 231 ? -9.840 -5.590 -1.195 1.00 95.12 231 VAL A C 1
ATOM 1830 O O . VAL A 1 231 ? -10.943 -5.535 -0.640 1.00 95.12 231 VAL A O 1
ATOM 1833 N N . LYS A 1 232 ? -8.685 -5.508 -0.536 1.00 91.88 232 LYS A N 1
ATOM 1834 C CA . LYS A 1 232 ? -8.565 -5.260 0.901 1.00 91.88 232 LYS A CA 1
ATOM 1835 C C . LYS A 1 232 ? -7.434 -4.270 1.167 1.00 91.88 232 LYS A C 1
ATOM 1837 O O . LYS A 1 232 ? -6.331 -4.453 0.670 1.00 91.88 232 LYS A O 1
ATOM 1842 N N . HIS A 1 233 ? -7.721 -3.249 1.969 1.00 91.75 233 HIS A N 1
ATOM 1843 C CA . HIS A 1 233 ? -6.706 -2.357 2.526 1.00 91.75 233 HIS A CA 1
ATOM 1844 C C . HIS A 1 233 ? -6.150 -2.930 3.828 1.00 91.75 233 HIS A C 1
ATOM 1846 O O . HIS A 1 233 ? -6.908 -3.492 4.632 1.00 91.75 233 HIS A O 1
ATOM 1852 N N . ILE A 1 234 ? -4.841 -2.794 4.009 1.00 87.94 234 ILE A N 1
ATOM 1853 C CA . ILE A 1 234 ? -4.141 -3.022 5.271 1.00 87.94 234 ILE A CA 1
ATOM 1854 C C . ILE A 1 234 ? -3.111 -1.904 5.479 1.00 87.94 234 ILE A C 1
ATOM 1856 O O . ILE A 1 234 ? -2.495 -1.449 4.519 1.00 87.94 234 ILE A O 1
ATOM 1860 N N . SER A 1 235 ? -2.883 -1.490 6.724 1.00 86.19 235 SER A N 1
ATOM 1861 C CA . SER A 1 235 ? -1.827 -0.532 7.075 1.00 86.19 235 SER A CA 1
ATOM 1862 C C . SER A 1 235 ? -0.930 -1.113 8.147 1.00 86.19 235 SER A C 1
ATOM 1864 O O . SER A 1 235 ? -1.410 -1.664 9.135 1.00 86.19 235 SER A O 1
ATOM 1866 N N . LYS A 1 236 ? 0.379 -0.969 7.969 1.00 80.75 236 LYS A N 1
ATOM 1867 C CA . LYS A 1 236 ? 1.370 -1.420 8.943 1.00 80.75 236 LYS A CA 1
ATOM 1868 C C . LYS A 1 236 ? 1.263 -0.651 10.262 1.00 80.75 236 LYS A C 1
ATOM 1870 O O . LYS A 1 236 ? 1.494 -1.249 11.307 1.00 80.75 236 LYS A O 1
ATOM 1875 N N . GLU A 1 237 ? 0.887 0.627 10.210 1.00 77.38 237 GLU A N 1
ATOM 1876 C CA . GLU A 1 237 ? 0.963 1.575 11.330 1.00 77.38 237 GLU A CA 1
ATOM 1877 C C . GLU A 1 237 ? 0.144 1.136 12.549 1.00 77.38 237 GLU A C 1
ATOM 1879 O O . GLU A 1 237 ? 0.639 1.123 13.671 1.00 77.38 237 GLU A O 1
ATOM 1884 N N . TYR A 1 238 ? -1.110 0.745 12.332 1.00 76.56 238 TYR A N 1
ATOM 1885 C CA . TYR A 1 238 ? -2.035 0.368 13.404 1.00 76.56 238 TYR A CA 1
ATOM 1886 C C . TYR A 1 238 ? -2.241 -1.148 13.509 1.00 76.56 238 TYR A C 1
ATOM 1888 O O . TYR A 1 238 ? -3.114 -1.618 14.244 1.00 76.56 238 TYR A O 1
ATOM 1896 N N . MET A 1 239 ? -1.449 -1.935 12.777 1.00 73.94 239 MET A N 1
ATOM 1897 C CA . MET A 1 239 ? -1.513 -3.388 12.827 1.00 73.94 239 MET A CA 1
ATOM 1898 C C . MET A 1 239 ? -0.580 -3.976 13.896 1.00 73.94 239 MET A C 1
ATOM 1900 O O . MET A 1 239 ? 0.500 -3.449 14.161 1.00 73.94 239 MET A O 1
ATOM 1904 N N . PRO A 1 240 ? -0.944 -5.130 14.481 1.00 68.19 240 PRO A N 1
ATOM 1905 C CA . PRO A 1 240 ? -0.084 -5.841 15.421 1.00 68.19 240 PRO A CA 1
ATOM 1906 C C . PRO A 1 240 ? 1.265 -6.221 14.801 1.00 68.19 240 PRO A C 1
ATOM 1908 O O . PRO A 1 240 ? 1.360 -6.554 13.614 1.00 68.19 240 PRO A O 1
ATOM 1911 N N . LYS A 1 241 ? 2.311 -6.253 15.635 1.00 67.12 241 LYS A N 1
ATOM 1912 C CA . LYS A 1 241 ? 3.674 -6.602 15.210 1.00 67.12 241 LYS A CA 1
ATOM 1913 C C . LYS A 1 241 ? 3.706 -7.936 14.453 1.00 67.12 241 LYS A C 1
ATOM 1915 O O . LYS A 1 241 ? 3.203 -8.944 14.937 1.00 67.12 241 LYS A O 1
ATOM 1920 N N . GLY A 1 242 ? 4.357 -7.940 13.289 1.00 69.94 242 GLY A N 1
ATOM 1921 C CA . GLY A 1 242 ? 4.545 -9.124 12.439 1.00 69.94 242 GLY A CA 1
ATOM 1922 C C . GLY A 1 242 ? 3.360 -9.447 11.524 1.00 69.94 242 GLY A C 1
ATOM 1923 O O . GLY A 1 242 ? 3.557 -10.047 10.473 1.00 69.94 242 GLY A O 1
ATOM 1924 N N . MET A 1 243 ? 2.155 -8.973 11.846 1.00 76.25 243 MET A N 1
ATOM 1925 C CA . MET A 1 243 ? 0.944 -9.330 11.106 1.00 76.25 243 MET A CA 1
ATOM 1926 C C . MET A 1 243 ? 0.944 -8.796 9.670 1.00 76.25 243 MET A C 1
ATOM 1928 O O . MET A 1 243 ? 0.561 -9.512 8.751 1.00 76.25 243 MET A O 1
ATOM 1932 N N . PHE A 1 244 ? 1.399 -7.557 9.458 1.00 83.19 244 PHE A N 1
ATOM 1933 C CA . PHE A 1 244 ? 1.499 -6.982 8.113 1.00 83.19 244 PHE A CA 1
ATOM 1934 C C . PHE A 1 244 ? 2.406 -7.832 7.206 1.00 83.19 244 PHE A C 1
ATOM 1936 O O . PHE A 1 244 ? 2.013 -8.183 6.097 1.00 83.19 244 PHE A O 1
ATOM 1943 N N . TYR A 1 245 ? 3.570 -8.255 7.716 1.00 80.44 245 TYR A N 1
ATOM 1944 C CA . TYR A 1 245 ? 4.477 -9.157 7.001 1.00 80.44 245 TYR A CA 1
ATOM 1945 C C . TYR A 1 245 ? 3.812 -10.500 6.682 1.00 80.44 245 TYR A C 1
ATOM 1947 O O . TYR A 1 245 ? 3.839 -10.938 5.537 1.00 80.44 245 TYR A O 1
ATOM 1955 N N . GLU A 1 246 ? 3.175 -11.143 7.663 1.00 80.19 246 GLU A N 1
ATOM 1956 C CA . GLU A 1 246 ? 2.504 -12.429 7.445 1.00 80.19 246 GLU A CA 1
ATOM 1957 C C . GLU A 1 246 ? 1.423 -12.347 6.364 1.00 80.19 246 GLU A C 1
ATOM 1959 O O . GLU A 1 246 ? 1.307 -13.257 5.544 1.00 80.19 246 GLU A O 1
ATOM 1964 N N . LEU A 1 247 ? 0.641 -11.265 6.328 1.00 85.56 247 LEU A N 1
ATOM 1965 C CA . LEU A 1 247 ? -0.356 -11.060 5.278 1.00 85.56 247 LEU A CA 1
ATOM 1966 C C . LEU A 1 247 ? 0.298 -10.886 3.911 1.00 85.56 247 LEU A C 1
ATOM 1968 O O . LEU A 1 247 ? -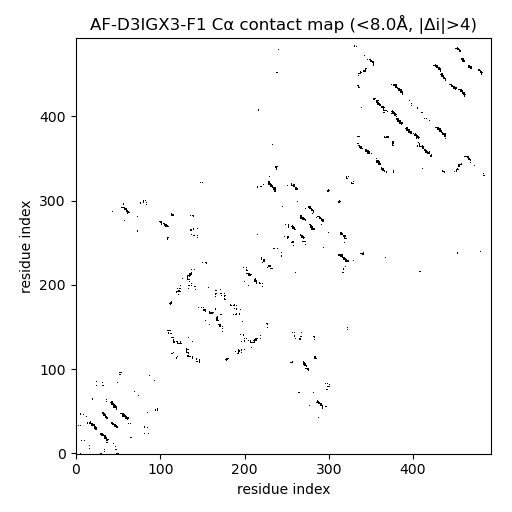0.117 -11.563 2.978 1.00 85.56 247 LEU A O 1
ATOM 1972 N N . VAL A 1 248 ? 1.346 -10.064 3.805 1.00 89.12 248 VAL A N 1
ATOM 1973 C CA . VAL A 1 248 ? 2.106 -9.900 2.557 1.00 89.12 248 VAL A CA 1
ATOM 1974 C C . VAL A 1 248 ? 2.637 -11.248 2.064 1.00 89.12 248 VAL A C 1
ATOM 1976 O O . VAL A 1 248 ? 2.390 -11.624 0.922 1.00 89.12 248 VAL A O 1
ATOM 1979 N N . ILE A 1 249 ? 3.304 -12.026 2.921 1.00 87.44 249 ILE A N 1
ATOM 1980 C CA . ILE A 1 249 ? 3.852 -13.333 2.527 1.00 87.44 249 ILE A CA 1
ATOM 1981 C C . ILE A 1 249 ? 2.755 -14.315 2.127 1.00 87.44 249 ILE A C 1
ATOM 1983 O O . ILE A 1 249 ? 2.930 -15.068 1.169 1.00 87.44 249 ILE A O 1
ATOM 1987 N N . ASN A 1 250 ? 1.620 -14.314 2.825 1.00 89.12 250 ASN A N 1
ATOM 1988 C CA . ASN A 1 250 ? 0.493 -15.166 2.464 1.00 89.12 250 ASN A CA 1
ATOM 1989 C C . ASN A 1 250 ? -0.088 -14.790 1.093 1.00 89.12 250 ASN A C 1
ATOM 1991 O O . ASN A 1 250 ? -0.424 -15.684 0.321 1.00 89.12 250 ASN A O 1
ATOM 1995 N N . GLU A 1 251 ? -0.187 -13.505 0.763 1.00 94.00 251 GLU A N 1
ATOM 1996 C CA . GLU A 1 251 ? -0.659 -13.046 -0.550 1.00 94.00 251 GLU A CA 1
ATOM 1997 C C . GLU A 1 251 ? 0.288 -13.492 -1.667 1.00 94.00 251 GLU A C 1
ATOM 1999 O O . GLU A 1 251 ? -0.144 -14.143 -2.624 1.00 94.00 251 GLU A O 1
ATOM 2004 N N . LEU A 1 252 ? 1.594 -13.281 -1.473 1.00 95.00 252 LEU A N 1
ATOM 2005 C CA . LEU A 1 252 ? 2.628 -13.754 -2.394 1.00 95.00 252 LEU A CA 1
ATOM 2006 C C . LEU A 1 252 ? 2.565 -15.276 -2.574 1.00 95.00 252 LEU A C 1
ATOM 2008 O O . LEU A 1 252 ? 2.632 -15.778 -3.697 1.00 95.00 252 LEU A O 1
ATOM 2012 N N . ALA A 1 253 ? 2.399 -16.031 -1.482 1.00 92.88 253 ALA A N 1
ATOM 2013 C CA . ALA A 1 253 ? 2.324 -17.493 -1.513 1.00 92.88 253 ALA A CA 1
ATOM 2014 C C . ALA A 1 253 ? 1.088 -18.007 -2.264 1.00 92.88 253 ALA A C 1
ATOM 2016 O O . ALA A 1 253 ? 1.124 -19.104 -2.826 1.00 92.88 253 ALA A O 1
ATOM 2017 N N . ASN A 1 254 ? 0.018 -17.209 -2.301 1.00 93.56 254 ASN A N 1
ATOM 2018 C CA . ASN A 1 254 ? -1.184 -17.473 -3.086 1.00 93.56 254 ASN A CA 1
ATOM 2019 C C . ASN A 1 254 ? -1.096 -16.945 -4.532 1.00 93.56 254 ASN A C 1
ATOM 2021 O O . ASN A 1 254 ? -2.051 -17.099 -5.294 1.00 93.56 254 ASN A O 1
ATOM 2025 N N . GLY A 1 255 ? 0.050 -16.385 -4.930 1.00 95.56 255 GLY A N 1
ATOM 2026 C CA . GLY A 1 255 ? 0.317 -15.925 -6.290 1.00 95.56 255 GLY A CA 1
ATOM 2027 C C . GLY A 1 255 ? -0.204 -14.522 -6.593 1.00 95.56 255 GLY A C 1
ATOM 2028 O O . GLY A 1 255 ? -0.397 -14.210 -7.770 1.00 95.56 255 GLY A O 1
ATOM 2029 N N . TYR A 1 256 ? -0.431 -13.689 -5.573 1.00 97.31 256 TYR A N 1
ATOM 2030 C CA . TYR A 1 256 ? -0.855 -12.299 -5.737 1.00 97.31 256 TYR A CA 1
ATOM 2031 C C . TYR A 1 256 ? 0.278 -11.332 -5.375 1.00 97.31 256 TYR A C 1
ATOM 2033 O O . TYR A 1 256 ? 0.734 -11.334 -4.231 1.00 97.31 256 TYR A O 1
ATOM 2041 N N . PRO A 1 257 ? 0.723 -10.484 -6.318 1.00 98.00 257 PRO A N 1
ATOM 2042 C CA . PRO A 1 257 ? 1.567 -9.338 -6.009 1.00 98.00 257 PRO A CA 1
ATOM 2043 C C . PRO A 1 257 ? 0.832 -8.355 -5.095 1.00 98.00 257 PRO A C 1
ATOM 2045 O O . PRO A 1 257 ? -0.380 -8.166 -5.223 1.00 98.00 257 PRO A O 1
ATOM 2048 N N . VAL A 1 258 ? 1.569 -7.692 -4.210 1.00 97.69 258 VAL A N 1
ATOM 2049 C CA . VAL A 1 258 ? 1.016 -6.757 -3.228 1.00 97.69 258 VAL A CA 1
ATOM 2050 C C . VAL A 1 258 ? 1.358 -5.326 -3.623 1.00 97.69 258 VAL A C 1
ATOM 2052 O O . VAL A 1 258 ? 2.533 -4.977 -3.724 1.00 97.69 258 VAL A O 1
ATOM 2055 N N . LEU A 1 259 ? 0.333 -4.494 -3.830 1.00 97.62 259 LEU A N 1
ATOM 2056 C CA . LEU A 1 259 ? 0.488 -3.054 -4.056 1.00 97.62 259 LEU A CA 1
ATOM 2057 C C . LEU A 1 259 ? 0.849 -2.377 -2.744 1.00 97.62 259 LEU A C 1
ATOM 2059 O O . LEU A 1 259 ? 0.076 -2.477 -1.794 1.00 97.62 259 LEU A O 1
ATOM 2063 N N . ILE A 1 260 ? 1.974 -1.671 -2.721 1.00 93.69 260 ILE A N 1
ATOM 2064 C CA . ILE A 1 260 ? 2.420 -0.882 -1.576 1.00 93.69 260 ILE A CA 1
ATOM 2065 C C . ILE A 1 260 ? 2.289 0.598 -1.901 1.00 93.69 260 ILE A C 1
ATOM 2067 O O . ILE A 1 260 ? 2.718 1.049 -2.966 1.00 93.69 260 ILE A O 1
ATOM 2071 N N . GLY A 1 261 ? 1.715 1.333 -0.955 1.00 89.38 261 GLY A N 1
ATOM 2072 C CA . GLY A 1 261 ? 1.831 2.778 -0.861 1.00 89.38 261 GLY A CA 1
ATOM 2073 C C . GLY A 1 261 ? 2.693 3.147 0.333 1.00 89.38 261 GLY A C 1
ATOM 2074 O O . GLY A 1 261 ? 2.599 2.533 1.397 1.00 89.38 261 GLY A O 1
ATOM 2075 N N . GLU A 1 262 ? 3.530 4.150 0.134 1.00 78.44 262 GLU A N 1
ATOM 2076 C CA . GLU A 1 262 ? 4.225 4.858 1.198 1.00 78.44 262 GLU A CA 1
ATOM 2077 C C . GLU A 1 262 ? 4.135 6.374 0.945 1.00 78.44 262 GLU A C 1
ATOM 2079 O O . GLU A 1 262 ? 3.595 6.796 -0.083 1.00 78.44 262 GLU A O 1
ATOM 2084 N N . SER A 1 263 ? 4.621 7.180 1.889 1.00 67.06 263 SER A N 1
ATOM 2085 C CA . SER A 1 263 ? 4.572 8.649 1.897 1.00 67.06 263 SER A CA 1
ATOM 2086 C C . SER A 1 263 ? 4.908 9.352 0.566 1.00 67.06 263 SER A C 1
ATOM 2088 O O . SER A 1 263 ? 4.348 10.405 0.262 1.00 67.06 263 SER A O 1
ATOM 2090 N N . SER A 1 264 ? 5.801 8.788 -0.252 1.00 72.94 264 SER A N 1
ATOM 2091 C CA . SER A 1 264 ? 6.373 9.415 -1.450 1.00 72.94 264 SER A CA 1
ATOM 2092 C C . SER A 1 264 ? 6.262 8.602 -2.748 1.00 72.94 264 SER A C 1
ATOM 2094 O O . SER A 1 264 ? 6.393 9.164 -3.839 1.00 72.94 264 SER A O 1
ATOM 2096 N N . HIS A 1 265 ? 6.016 7.292 -2.671 1.00 87.06 265 HIS A N 1
ATOM 2097 C CA . HIS A 1 265 ? 6.082 6.378 -3.815 1.00 87.06 265 HIS A CA 1
ATOM 2098 C C . HIS A 1 265 ? 5.109 5.203 -3.683 1.00 87.06 265 HIS A C 1
ATOM 2100 O O . HIS A 1 265 ? 4.522 4.921 -2.640 1.00 87.06 265 HIS A O 1
ATOM 2106 N N . SER A 1 266 ? 4.908 4.496 -4.791 1.00 91.44 266 SER A N 1
ATOM 2107 C CA . SER A 1 266 ? 4.109 3.273 -4.829 1.00 91.44 266 SER A CA 1
ATOM 2108 C C . SER A 1 266 ? 4.768 2.241 -5.723 1.00 91.44 266 SER A C 1
ATOM 2110 O O . SER A 1 266 ? 5.249 2.562 -6.811 1.00 91.44 266 SER A O 1
ATOM 2112 N N . PHE A 1 267 ? 4.786 1.000 -5.255 1.00 94.19 267 PHE A N 1
ATOM 2113 C CA . PHE A 1 267 ? 5.540 -0.095 -5.856 1.00 94.19 267 PHE A CA 1
ATOM 2114 C C . PHE A 1 267 ? 4.858 -1.438 -5.578 1.00 94.19 267 PHE A C 1
ATOM 2116 O O . PHE A 1 267 ? 3.796 -1.495 -4.953 1.00 94.19 267 PHE A O 1
ATOM 2123 N N . LEU A 1 268 ? 5.437 -2.526 -6.082 1.00 97.31 268 LEU A N 1
ATOM 2124 C CA . LEU A 1 268 ? 4.919 -3.876 -5.875 1.00 97.31 268 LEU A CA 1
ATOM 2125 C C . LEU A 1 268 ? 5.914 -4.729 -5.099 1.00 97.31 268 LEU A C 1
ATOM 2127 O O . LEU A 1 268 ? 7.110 -4.706 -5.384 1.00 97.31 268 LEU A O 1
ATOM 2131 N N . LEU A 1 269 ? 5.388 -5.518 -4.165 1.00 97.00 269 LEU A N 1
ATOM 2132 C CA . LEU A 1 269 ? 6.074 -6.690 -3.632 1.00 97.00 269 LEU A CA 1
ATOM 2133 C C . LEU A 1 269 ? 5.576 -7.908 -4.392 1.00 97.00 269 LEU A C 1
ATOM 2135 O O . LEU A 1 269 ? 4.365 -8.088 -4.540 1.00 97.00 269 LEU A O 1
ATOM 2139 N N . ASP A 1 270 ? 6.483 -8.750 -4.866 1.00 98.00 270 ASP A N 1
ATOM 2140 C CA . ASP A 1 270 ? 6.100 -9.843 -5.759 1.00 98.00 270 ASP A CA 1
ATOM 2141 C C . ASP A 1 270 ? 6.966 -11.101 -5.623 1.00 98.00 270 ASP A C 1
ATOM 2143 O O . ASP A 1 270 ? 6.897 -11.984 -6.466 1.00 98.00 270 ASP A O 1
ATOM 2147 N N . GLY A 1 271 ? 7.744 -11.242 -4.552 1.00 96.19 271 GLY A N 1
ATOM 2148 C CA . GLY A 1 271 ? 8.518 -12.457 -4.295 1.00 96.19 271 GLY A CA 1
ATOM 2149 C C . GLY A 1 271 ? 9.119 -12.497 -2.895 1.00 96.19 271 GLY A C 1
ATOM 2150 O O . GLY A 1 271 ? 9.165 -11.482 -2.205 1.00 96.19 271 GLY A O 1
ATOM 2151 N N . ILE A 1 272 ? 9.597 -13.670 -2.480 1.00 93.50 272 ILE A N 1
ATOM 2152 C CA . ILE A 1 272 ? 10.450 -13.842 -1.295 1.00 93.50 272 ILE A CA 1
ATOM 2153 C C . ILE A 1 272 ? 11.539 -14.886 -1.560 1.00 93.50 272 ILE A C 1
ATOM 2155 O O . ILE A 1 272 ? 11.244 -15.987 -2.032 1.00 93.50 272 ILE A O 1
ATOM 2159 N N . ASP A 1 273 ? 12.794 -14.546 -1.272 1.00 91.81 273 ASP A N 1
ATOM 2160 C CA . ASP A 1 273 ? 13.927 -15.447 -1.480 1.00 91.81 273 ASP A CA 1
ATOM 2161 C C . ASP A 1 273 ? 14.055 -16.485 -0.349 1.00 91.81 273 ASP A C 1
ATOM 2163 O O . ASP A 1 273 ? 13.296 -16.507 0.623 1.00 91.81 273 ASP A O 1
ATOM 2167 N N . LYS A 1 274 ? 15.041 -17.380 -0.459 1.00 88.50 274 LYS A N 1
ATOM 2168 C CA . LYS A 1 274 ? 15.302 -18.404 0.570 1.00 88.50 274 LYS A CA 1
ATOM 2169 C C . LYS A 1 274 ? 15.815 -17.830 1.892 1.00 88.50 274 LYS A C 1
ATOM 2171 O O . LYS A 1 274 ? 15.821 -18.547 2.889 1.00 88.50 274 LYS A O 1
ATOM 2176 N N . GLN A 1 275 ? 16.309 -16.597 1.887 1.00 85.31 275 GLN A N 1
ATOM 2177 C CA . GLN A 1 275 ? 16.891 -15.921 3.039 1.00 85.31 275 GLN A CA 1
ATOM 2178 C C . GLN A 1 275 ? 15.883 -15.007 3.759 1.00 85.31 275 GLN A C 1
ATOM 2180 O O . GLN A 1 275 ? 16.186 -14.537 4.853 1.00 85.31 275 GLN A O 1
ATOM 2185 N N . GLY A 1 276 ? 14.686 -14.798 3.202 1.00 86.44 276 GLY A N 1
ATOM 2186 C CA . GLY A 1 276 ? 13.646 -13.952 3.791 1.00 86.44 276 GLY A CA 1
ATOM 2187 C C . GLY A 1 276 ? 13.541 -12.548 3.202 1.00 86.44 276 GLY A C 1
ATOM 2188 O O . GLY A 1 276 ? 12.705 -11.779 3.677 1.00 86.44 276 GLY A O 1
ATOM 2189 N N . TYR A 1 277 ? 14.336 -12.216 2.182 1.00 90.62 277 TYR A N 1
ATOM 2190 C CA . TYR A 1 277 ? 14.265 -10.928 1.497 1.00 90.62 277 TYR A CA 1
ATOM 2191 C C . TYR A 1 277 ? 13.075 -10.911 0.547 1.00 90.62 277 TYR A C 1
ATOM 2193 O O . TYR A 1 277 ? 12.851 -11.866 -0.195 1.00 90.62 277 TYR A O 1
ATOM 2201 N N . ILE A 1 278 ? 12.320 -9.818 0.550 1.00 92.62 278 ILE A N 1
ATOM 2202 C CA . ILE A 1 278 ? 11.171 -9.632 -0.332 1.00 92.62 278 ILE A CA 1
ATOM 2203 C C . ILE A 1 278 ? 11.622 -8.954 -1.623 1.00 92.62 278 ILE A C 1
ATOM 2205 O O . ILE A 1 278 ? 12.389 -7.993 -1.586 1.00 92.62 278 ILE A O 1
ATOM 2209 N N . HIS A 1 279 ? 11.136 -9.448 -2.760 1.00 96.56 279 HIS A N 1
ATOM 2210 C CA . HIS A 1 279 ? 11.375 -8.811 -4.049 1.00 96.56 279 HIS A CA 1
ATOM 2211 C C . HIS A 1 279 ? 10.504 -7.564 -4.209 1.00 96.56 279 HIS A C 1
ATOM 2213 O O . HIS A 1 279 ? 9.310 -7.597 -3.901 1.00 96.56 279 HIS A O 1
ATOM 2219 N N . VAL A 1 280 ? 11.111 -6.487 -4.702 1.00 95.50 280 VAL A N 1
ATOM 2220 C CA . VAL A 1 280 ? 10.480 -5.192 -4.948 1.00 95.50 280 VAL A CA 1
ATOM 2221 C C . VAL A 1 280 ? 10.631 -4.825 -6.419 1.00 95.50 280 VAL A C 1
ATOM 2223 O O . VAL A 1 280 ? 11.745 -4.807 -6.946 1.00 95.50 280 VAL A O 1
ATOM 2226 N N . ASN A 1 281 ? 9.508 -4.482 -7.051 1.00 96.88 281 ASN A N 1
ATOM 2227 C CA . ASN A 1 281 ? 9.455 -3.817 -8.349 1.00 96.88 281 ASN A CA 1
ATOM 2228 C C . ASN A 1 281 ? 9.065 -2.350 -8.145 1.00 96.88 281 ASN A C 1
ATOM 2230 O O . ASN A 1 281 ? 7.921 -2.052 -7.786 1.00 96.88 281 ASN A O 1
ATOM 2234 N N . TRP A 1 282 ? 10.003 -1.435 -8.392 1.00 94.12 282 TRP A N 1
ATOM 2235 C CA . TRP A 1 282 ? 9.834 -0.006 -8.118 1.00 94.12 282 TRP A CA 1
ATOM 2236 C C . TRP A 1 282 ? 9.059 0.749 -9.201 1.00 94.12 282 TRP A C 1
ATOM 2238 O O . TRP A 1 282 ? 8.726 1.917 -8.999 1.00 94.12 282 TRP A O 1
ATOM 2248 N N . GLY A 1 283 ? 8.786 0.127 -10.353 1.00 94.56 283 GLY A N 1
ATOM 2249 C CA . GLY A 1 283 ? 8.127 0.784 -11.486 1.00 94.56 283 GLY A CA 1
ATOM 2250 C C . GLY A 1 283 ? 9.019 1.776 -12.245 1.00 94.56 283 GLY A C 1
ATOM 2251 O O . GLY A 1 283 ? 8.507 2.735 -12.824 1.00 94.56 283 GLY A O 1
ATOM 2252 N N . TRP A 1 284 ? 10.339 1.552 -12.246 1.00 93.25 284 TRP A N 1
ATOM 2253 C CA . TRP A 1 284 ? 11.342 2.411 -12.895 1.00 93.25 284 TRP A CA 1
ATOM 2254 C C . TRP A 1 284 ? 12.206 1.650 -13.905 1.00 93.25 284 TRP A C 1
ATOM 2256 O O . TRP A 1 284 ? 13.432 1.659 -13.865 1.00 93.25 284 TRP A O 1
ATOM 2266 N N . ALA A 1 285 ? 11.556 0.965 -14.845 1.00 93.75 285 ALA A N 1
ATOM 2267 C CA . ALA A 1 285 ? 12.199 0.177 -15.898 1.00 93.75 285 ALA A CA 1
ATOM 2268 C C . ALA A 1 285 ? 13.115 -0.951 -15.387 1.00 93.75 285 ALA A C 1
ATOM 2270 O O . ALA A 1 285 ? 14.033 -1.355 -16.104 1.00 93.75 285 ALA A O 1
ATOM 2271 N N . GLY A 1 286 ? 12.877 -1.461 -14.176 1.00 93.12 286 GLY A N 1
ATOM 2272 C CA . GLY A 1 286 ? 13.721 -2.465 -13.524 1.00 93.12 286 GLY A CA 1
ATOM 2273 C C . GLY A 1 286 ? 14.955 -1.888 -12.828 1.00 93.12 286 GLY A C 1
ATOM 2274 O O . GLY A 1 286 ? 15.788 -2.646 -12.341 1.00 93.12 286 GLY A O 1
ATOM 2275 N N . GLU A 1 287 ? 15.128 -0.565 -12.834 1.00 92.50 287 GLU A N 1
ATOM 2276 C CA . GLU A 1 287 ? 16.201 0.086 -12.091 1.00 92.50 287 GLU A CA 1
ATOM 2277 C C . GLU A 1 287 ? 15.992 -0.123 -10.589 1.00 92.50 287 GLU A C 1
ATOM 2279 O O . GLU A 1 287 ? 14.901 0.102 -10.075 1.00 92.50 287 GLU A O 1
ATOM 2284 N N . ASN A 1 288 ? 17.039 -0.586 -9.901 1.00 92.25 288 ASN A N 1
ATOM 2285 C CA . ASN A 1 288 ? 17.048 -0.872 -8.464 1.00 92.25 288 ASN A CA 1
ATOM 2286 C C . ASN A 1 288 ? 16.051 -1.944 -7.984 1.00 92.25 288 ASN A C 1
ATOM 2288 O O . ASN A 1 288 ? 15.987 -2.201 -6.779 1.00 92.25 288 ASN A O 1
ATOM 2292 N N . ASP A 1 289 ? 15.321 -2.601 -8.891 1.00 95.19 289 ASP A N 1
ATOM 2293 C CA . ASP A 1 289 ? 14.517 -3.779 -8.565 1.00 95.19 289 ASP A CA 1
ATOM 2294 C C . ASP A 1 289 ? 15.420 -4.858 -7.953 1.00 95.19 289 ASP A C 1
ATOM 2296 O O . ASP A 1 289 ? 16.581 -5.050 -8.349 1.00 95.19 289 ASP A O 1
ATOM 2300 N N . GLY A 1 290 ? 14.901 -5.556 -6.949 1.00 95.19 290 GLY A N 1
ATOM 2301 C CA . GLY A 1 290 ? 15.713 -6.501 -6.202 1.00 95.19 290 GLY A CA 1
ATOM 2302 C C . GLY A 1 290 ? 15.075 -6.989 -4.919 1.00 95.19 290 GLY A C 1
ATOM 2303 O O . GLY A 1 290 ? 13.898 -6.778 -4.655 1.00 95.19 290 GLY A O 1
ATOM 2304 N N . TRP A 1 291 ? 15.885 -7.671 -4.128 1.00 95.12 291 TRP A N 1
ATOM 2305 C CA . TRP A 1 291 ? 15.514 -8.340 -2.894 1.00 95.12 291 TRP A CA 1
ATOM 2306 C C . TRP A 1 291 ? 15.922 -7.478 -1.711 1.00 95.12 291 TRP A C 1
ATOM 2308 O O . TRP A 1 291 ? 17.097 -7.142 -1.587 1.00 95.12 291 TRP A O 1
ATOM 2318 N N . PHE A 1 292 ? 14.979 -7.135 -0.841 1.00 91.56 292 PHE A N 1
ATOM 2319 C CA . PHE A 1 292 ? 15.186 -6.225 0.282 1.00 91.56 292 PHE A CA 1
ATOM 2320 C C . PHE A 1 292 ? 14.713 -6.846 1.592 1.00 91.56 292 PHE A C 1
ATOM 2322 O O . PHE A 1 292 ? 13.740 -7.601 1.632 1.00 91.56 292 PHE A O 1
ATOM 2329 N N . ASP A 1 293 ? 15.427 -6.557 2.676 1.00 87.44 293 ASP A N 1
ATOM 2330 C CA . ASP A 1 293 ? 15.042 -7.032 3.997 1.00 87.44 293 ASP A CA 1
ATOM 2331 C C . ASP A 1 293 ? 13.788 -6.280 4.429 1.00 87.44 293 ASP A C 1
ATOM 2333 O O . ASP A 1 293 ? 13.785 -5.060 4.522 1.00 87.44 293 ASP A O 1
ATOM 2337 N N . PHE A 1 294 ? 12.712 -7.000 4.726 1.00 78.50 294 PHE A N 1
ATOM 2338 C CA . PHE A 1 294 ? 11.434 -6.380 5.050 1.00 78.50 294 PHE A CA 1
ATOM 2339 C C . PHE A 1 294 ? 11.458 -5.514 6.314 1.00 78.50 294 PHE A C 1
ATOM 2341 O O . PHE A 1 294 ? 10.664 -4.584 6.444 1.00 78.50 294 PHE A O 1
ATOM 2348 N N . ALA A 1 295 ? 12.345 -5.822 7.266 1.00 71.44 295 ALA A N 1
ATOM 2349 C CA . ALA A 1 295 ? 12.478 -5.030 8.486 1.00 71.44 295 ALA A CA 1
ATOM 2350 C C . ALA A 1 295 ? 13.124 -3.659 8.227 1.00 71.44 295 ALA A C 1
ATOM 2352 O O . ALA A 1 295 ? 12.967 -2.747 9.040 1.00 71.44 295 ALA A O 1
ATOM 2353 N N . THR A 1 296 ? 13.836 -3.521 7.108 1.00 70.19 296 THR A N 1
ATOM 2354 C CA . THR A 1 296 ? 14.549 -2.305 6.698 1.00 70.19 296 THR A CA 1
ATOM 2355 C C . THR A 1 296 ? 13.989 -1.694 5.411 1.00 70.19 296 THR A C 1
ATOM 2357 O O . THR A 1 296 ? 14.286 -0.537 5.112 1.00 70.19 296 THR A O 1
ATOM 2360 N N . LEU A 1 297 ? 13.147 -2.433 4.680 1.00 65.94 297 LEU A N 1
ATOM 2361 C CA . LEU A 1 297 ? 12.380 -1.975 3.532 1.00 65.94 297 LEU A CA 1
ATOM 2362 C C . LEU A 1 297 ? 11.367 -0.936 4.007 1.00 65.94 297 LEU A C 1
ATOM 2364 O O . LEU A 1 297 ? 10.283 -1.266 4.479 1.00 65.94 297 LEU A O 1
ATOM 2368 N N . TYR A 1 298 ? 11.786 0.314 3.852 1.00 58.91 298 TYR A N 1
ATOM 2369 C CA . TYR A 1 298 ? 11.050 1.549 4.067 1.00 58.91 298 TYR A CA 1
ATOM 2370 C C . TYR A 1 298 ? 10.480 1.755 5.481 1.00 58.91 298 TYR A C 1
ATOM 2372 O O . TYR A 1 298 ? 9.532 1.114 5.940 1.00 58.91 298 TYR A O 1
ATOM 2380 N N . THR A 1 299 ? 11.074 2.737 6.151 1.00 43.59 299 THR A N 1
ATOM 2381 C CA . THR A 1 299 ? 10.854 3.090 7.551 1.00 43.59 299 THR A CA 1
ATOM 2382 C C . THR A 1 299 ? 10.742 4.613 7.622 1.00 43.59 299 THR A C 1
ATOM 2384 O O . THR A 1 299 ? 11.777 5.251 7.796 1.00 43.59 299 THR A O 1
ATOM 2387 N N . PRO A 1 300 ? 9.565 5.232 7.428 1.00 40.44 300 PRO A N 1
ATOM 2388 C CA . PRO A 1 300 ? 9.514 6.679 7.273 1.00 40.44 300 PRO A CA 1
ATOM 2389 C C . PRO A 1 300 ? 9.875 7.459 8.534 1.00 40.44 300 PRO A C 1
ATOM 2391 O O . PRO A 1 300 ? 9.628 7.010 9.659 1.00 40.44 300 PRO A O 1
ATOM 2394 N N . LEU A 1 301 ? 10.452 8.641 8.305 1.00 35.19 301 LEU A N 1
ATOM 2395 C CA . LEU A 1 301 ? 10.539 9.741 9.257 1.00 35.19 301 LEU A CA 1
ATOM 2396 C C . LEU A 1 301 ? 9.861 10.987 8.687 1.00 35.19 301 LEU A C 1
ATOM 2398 O O . LEU A 1 301 ? 10.236 11.435 7.610 1.00 35.19 301 LEU A O 1
ATOM 2402 N N . ASP A 1 302 ? 8.922 11.529 9.455 1.00 32.59 302 ASP A N 1
ATOM 2403 C CA . ASP A 1 302 ? 8.868 12.913 9.960 1.00 32.59 302 ASP A CA 1
ATOM 2404 C C . ASP A 1 302 ? 7.706 12.959 10.982 1.00 32.59 302 ASP A C 1
ATOM 2406 O O . ASP A 1 302 ? 6.899 12.033 11.038 1.00 32.59 302 ASP A O 1
ATOM 2410 N N . ASP A 1 303 ? 7.559 13.909 11.898 1.00 33.19 303 ASP A N 1
ATOM 2411 C CA . ASP A 1 303 ? 8.347 15.081 12.255 1.00 33.19 303 ASP A CA 1
ATOM 2412 C C . ASP A 1 303 ? 8.197 15.238 13.780 1.00 33.19 303 ASP A C 1
ATOM 2414 O O . ASP A 1 303 ? 7.163 14.894 14.350 1.00 33.19 303 ASP A O 1
ATOM 2418 N N . GLU A 1 304 ? 9.226 15.767 14.429 1.00 35.59 304 GLU A N 1
ATOM 2419 C CA . GLU A 1 304 ? 9.341 15.945 15.881 1.00 35.59 304 GLU A CA 1
ATOM 2420 C C . GLU A 1 304 ? 9.731 14.693 16.692 1.00 35.59 304 GLU A C 1
ATOM 2422 O O . GLU A 1 304 ? 9.084 13.653 16.769 1.00 35.59 304 GLU A O 1
ATOM 2427 N N . VAL A 1 305 ? 10.873 14.839 17.363 1.00 43.81 305 VAL A N 1
ATOM 2428 C CA . VAL A 1 305 ? 11.098 14.428 18.751 1.00 43.81 305 VAL A CA 1
ATOM 2429 C C . VAL A 1 305 ? 9.821 13.877 19.437 1.00 43.81 305 VAL A C 1
ATOM 2431 O O . VAL A 1 305 ? 8.823 14.574 19.494 1.00 43.81 305 VAL A O 1
ATOM 2434 N N . PHE A 1 306 ? 9.904 12.684 20.047 1.00 38.34 306 PHE A N 1
ATOM 2435 C CA . PHE A 1 306 ? 8.962 12.086 21.028 1.00 38.34 306 PHE A CA 1
ATOM 2436 C C . PHE A 1 306 ? 7.951 11.013 20.548 1.00 38.34 306 PHE A C 1
ATOM 2438 O O . PHE A 1 306 ? 6.920 11.283 19.953 1.00 38.34 306 PHE A O 1
ATOM 2445 N N . GLY A 1 307 ? 8.133 9.793 21.076 1.00 39.78 307 GLY A N 1
ATOM 2446 C CA . GLY A 1 307 ? 7.102 9.237 21.964 1.00 39.78 307 GLY A CA 1
ATOM 2447 C C . GLY A 1 307 ? 6.008 8.332 21.394 1.00 39.78 307 GLY A C 1
ATOM 2448 O O . GLY A 1 307 ? 5.012 8.141 22.086 1.00 39.78 307 GLY A O 1
ATOM 2449 N N . THR A 1 308 ? 6.176 7.727 20.220 1.00 34.88 308 THR A N 1
ATOM 2450 C CA . THR A 1 308 ? 5.386 6.544 19.834 1.00 34.88 308 THR A CA 1
ATOM 2451 C C . THR A 1 308 ? 6.305 5.443 19.316 1.00 34.88 308 THR A C 1
ATOM 2453 O O . THR A 1 308 ? 7.445 5.679 18.912 1.00 34.88 308 THR A O 1
ATOM 2456 N N . ASP A 1 309 ? 5.879 4.201 19.482 1.00 40.41 309 ASP A N 1
ATOM 2457 C CA . ASP A 1 309 ? 6.758 3.054 19.386 1.00 40.41 309 ASP A CA 1
ATOM 2458 C C . ASP A 1 309 ? 7.186 2.688 17.959 1.00 40.41 309 ASP A C 1
ATOM 2460 O O . ASP A 1 309 ? 6.369 2.368 17.110 1.00 40.41 309 ASP A O 1
ATOM 2464 N N . ILE A 1 310 ? 8.508 2.655 17.766 1.00 40.91 310 ILE A N 1
ATOM 2465 C CA . ILE A 1 310 ? 9.273 1.929 16.736 1.00 40.91 310 ILE A CA 1
ATOM 2466 C C . ILE A 1 310 ? 8.646 1.945 15.327 1.00 40.91 310 ILE A C 1
ATOM 2468 O O . ILE A 1 310 ? 8.066 0.965 14.869 1.00 40.91 310 ILE A O 1
ATOM 2472 N N . PHE A 1 311 ? 8.884 3.065 14.644 1.00 43.91 311 PHE A N 1
ATOM 2473 C CA . PHE A 1 311 ? 9.032 3.260 13.198 1.00 43.91 311 PHE A CA 1
ATOM 2474 C C . PHE A 1 311 ? 8.252 2.337 12.238 1.00 43.91 311 PHE A C 1
ATOM 2476 O O . PHE A 1 311 ? 8.724 1.269 11.846 1.00 43.91 311 PHE A O 1
ATOM 2483 N N . ALA A 1 312 ? 7.110 2.841 11.770 1.00 49.47 312 ALA A N 1
ATOM 2484 C CA . ALA A 1 312 ? 6.544 2.654 10.432 1.00 49.47 312 ALA A CA 1
ATOM 2485 C C . ALA A 1 312 ? 5.285 3.526 10.333 1.00 49.47 312 ALA A C 1
ATOM 2487 O O . ALA A 1 312 ? 4.174 3.027 10.498 1.00 49.47 312 ALA A O 1
ATOM 2488 N N . LEU A 1 313 ? 5.449 4.830 10.120 1.00 49.78 313 LEU A N 1
ATOM 2489 C CA . LEU A 1 313 ? 4.312 5.640 9.681 1.00 49.78 313 LEU A CA 1
ATOM 2490 C C . LEU A 1 313 ? 4.011 5.286 8.207 1.00 49.78 313 LEU A C 1
ATOM 2492 O O . LEU A 1 313 ? 4.864 4.759 7.506 1.00 49.78 313 LEU A O 1
ATOM 2496 N N . GLU A 1 314 ? 2.778 5.442 7.745 1.00 64.25 314 GLU A N 1
ATOM 2497 C CA . GLU A 1 314 ? 2.414 5.538 6.315 1.00 64.25 314 GLU A CA 1
ATOM 2498 C C . GLU A 1 314 ? 2.695 4.359 5.347 1.00 64.25 314 GLU A C 1
ATOM 2500 O O . GLU A 1 314 ? 2.366 4.481 4.169 1.00 64.25 314 GLU A O 1
ATOM 2505 N N . MET A 1 315 ? 3.219 3.198 5.773 1.00 80.62 315 MET A N 1
ATOM 2506 C CA . MET A 1 315 ? 3.235 2.013 4.894 1.00 80.62 315 MET A CA 1
ATOM 2507 C C . MET A 1 315 ? 1.869 1.324 4.895 1.00 80.62 315 MET A C 1
ATOM 2509 O O . MET A 1 315 ? 1.449 0.717 5.886 1.00 80.62 315 MET A O 1
ATOM 2513 N N . GLU A 1 316 ? 1.222 1.336 3.741 1.00 88.31 316 GLU A N 1
ATOM 2514 C CA . GLU A 1 316 ? -0.057 0.685 3.495 1.00 88.31 316 GLU A CA 1
ATOM 2515 C C . GLU A 1 316 ? 0.004 -0.237 2.279 1.00 88.31 316 GLU A C 1
ATOM 2517 O O . GLU A 1 316 ? 0.891 -0.140 1.430 1.00 88.31 316 GLU A O 1
ATOM 2522 N N . ALA A 1 317 ? -0.944 -1.167 2.201 1.00 92.75 317 ALA A N 1
ATOM 2523 C CA . ALA A 1 317 ? -1.060 -2.070 1.074 1.00 92.75 317 ALA A CA 1
ATOM 2524 C C . ALA A 1 317 ? -2.504 -2.253 0.614 1.00 92.75 317 ALA A C 1
ATOM 2526 O O . ALA A 1 317 ? -3.446 -2.287 1.412 1.00 92.75 317 ALA A O 1
ATOM 2527 N N . VAL A 1 318 ? -2.654 -2.450 -0.695 1.00 96.19 318 VAL A N 1
ATOM 2528 C CA . VAL A 1 318 ? -3.900 -2.901 -1.318 1.00 96.19 318 VAL A CA 1
ATOM 2529 C C . VAL A 1 318 ? -3.690 -4.311 -1.840 1.00 96.19 318 VAL A C 1
ATOM 2531 O O . VAL A 1 318 ? -2.990 -4.544 -2.824 1.00 96.19 318 VAL A O 1
ATOM 2534 N N . LEU A 1 319 ? -4.336 -5.261 -1.179 1.00 96.81 319 LEU A N 1
ATOM 2535 C CA . LEU A 1 319 ? -4.434 -6.636 -1.643 1.00 96.81 319 LEU A CA 1
ATOM 2536 C C . LEU A 1 319 ? -5.522 -6.700 -2.714 1.00 96.81 319 LEU A C 1
ATOM 2538 O O . LEU A 1 319 ? -6.603 -6.136 -2.514 1.00 96.81 319 LEU A O 1
ATOM 2542 N N . ALA A 1 320 ? -5.259 -7.351 -3.848 1.00 97.50 320 ALA A N 1
ATOM 2543 C CA . ALA A 1 320 ? -6.142 -7.291 -5.010 1.00 97.50 320 ALA A CA 1
ATOM 2544 C C . ALA A 1 320 ? -6.244 -8.637 -5.738 1.00 97.50 320 ALA A C 1
ATOM 2546 O O . ALA A 1 320 ? -5.294 -9.106 -6.361 1.00 97.50 320 ALA A O 1
ATOM 2547 N N . HIS A 1 321 ? -7.440 -9.226 -5.727 1.00 97.38 321 HIS A N 1
ATOM 2548 C CA . HIS A 1 321 ? -7.752 -10.476 -6.419 1.00 97.38 321 HIS A CA 1
ATOM 2549 C C . HIS A 1 321 ? -8.706 -10.205 -7.590 1.00 97.38 321 HIS A C 1
ATOM 2551 O O . HIS A 1 321 ? -9.810 -9.697 -7.360 1.00 97.38 321 HIS A O 1
ATOM 2557 N N . PRO A 1 322 ? -8.344 -10.531 -8.843 1.00 97.19 322 PRO A N 1
ATOM 2558 C CA . PRO A 1 322 ? -9.223 -10.275 -9.980 1.00 97.19 322 PRO A CA 1
ATOM 2559 C C . PRO A 1 322 ? -10.460 -11.179 -9.908 1.00 97.19 322 PRO A C 1
ATOM 2561 O O . PRO A 1 322 ? -10.361 -12.372 -9.602 1.00 97.19 322 PRO A O 1
ATOM 2564 N N . LYS A 1 323 ? -11.649 -10.649 -10.212 1.00 95.81 323 LYS A N 1
ATOM 2565 C CA . LYS A 1 323 ? -12.914 -11.404 -10.155 1.00 95.81 323 LYS A CA 1
ATOM 2566 C C . LYS A 1 323 ? -13.124 -12.287 -11.398 1.00 95.81 323 LYS A C 1
ATOM 2568 O O . LYS A 1 323 ? -14.187 -12.304 -12.003 1.00 95.81 323 LYS A O 1
ATOM 2573 N N . THR A 1 324 ? -12.130 -13.111 -11.736 1.00 92.56 324 THR A N 1
ATOM 2574 C CA . THR A 1 324 ? -12.185 -14.063 -12.869 1.00 92.56 324 THR A CA 1
ATOM 2575 C C . THR A 1 324 ? -13.081 -15.285 -12.615 1.00 92.56 324 THR A C 1
ATOM 2577 O O . THR A 1 324 ? -13.278 -16.108 -13.507 1.00 92.56 324 THR A O 1
ATOM 2580 N N . GLY A 1 325 ? -13.561 -15.464 -11.378 1.00 90.00 325 GLY A N 1
ATOM 2581 C CA . GLY A 1 325 ? -14.251 -16.671 -10.908 1.00 90.00 325 GLY A CA 1
ATOM 2582 C C . GLY A 1 325 ? -13.323 -17.782 -10.394 1.00 90.00 325 GLY A C 1
ATOM 2583 O O . GLY A 1 325 ? -13.811 -18.740 -9.804 1.00 90.00 325 GLY A O 1
ATOM 2584 N N . ARG A 1 326 ? -11.997 -17.658 -10.568 1.00 90.38 326 ARG A N 1
ATOM 2585 C CA . ARG A 1 326 ? -11.001 -18.636 -10.075 1.00 90.38 326 ARG A CA 1
ATOM 2586 C C . ARG A 1 326 ? -10.293 -18.213 -8.789 1.00 90.38 326 ARG A C 1
ATOM 2588 O O . ARG A 1 326 ? -9.696 -19.051 -8.122 1.00 90.38 326 ARG A O 1
ATOM 2595 N N . HIS A 1 327 ? -10.351 -16.928 -8.451 1.00 91.69 327 HIS A N 1
ATOM 2596 C CA . HIS A 1 327 ? -9.690 -16.371 -7.275 1.00 91.69 327 HIS A CA 1
ATOM 2597 C C . HIS A 1 327 ? -10.659 -16.268 -6.100 1.00 91.69 327 HIS A C 1
ATOM 2599 O O . HIS A 1 327 ? -11.824 -15.891 -6.259 1.00 91.69 327 HIS A O 1
ATOM 2605 N N . VAL A 1 328 ? -10.164 -16.588 -4.905 1.00 91.12 328 VAL A N 1
ATOM 2606 C CA . VAL A 1 328 ? -10.923 -16.435 -3.661 1.00 91.12 328 VAL A CA 1
ATOM 2607 C C . VAL A 1 328 ? -11.134 -14.948 -3.401 1.00 91.12 328 VAL A C 1
ATOM 2609 O O . VAL A 1 328 ? -10.175 -14.193 -3.299 1.00 91.12 328 VAL A O 1
ATOM 2612 N N . GLN A 1 329 ? -12.383 -14.516 -3.268 1.00 92.25 329 GLN A N 1
ATOM 2613 C CA . GLN A 1 329 ? -12.695 -13.115 -2.988 1.00 92.25 329 GLN A CA 1
ATOM 2614 C C . GLN A 1 329 ? -12.588 -12.817 -1.489 1.00 92.25 329 GLN A C 1
ATOM 2616 O O . GLN A 1 329 ? -12.935 -13.659 -0.652 1.00 92.25 329 GLN A O 1
ATOM 2621 N N . PHE A 1 330 ? -12.150 -11.606 -1.138 1.00 89.62 330 PHE A N 1
ATOM 2622 C CA . PHE A 1 330 ? -12.221 -11.118 0.236 1.00 89.62 330 PHE A CA 1
ATOM 2623 C C . PHE A 1 330 ? -13.683 -11.089 0.694 1.00 89.62 330 PHE A C 1
ATOM 2625 O O . PHE A 1 330 ? -14.561 -10.626 -0.037 1.00 89.62 330 PHE A O 1
ATOM 2632 N N . LYS A 1 331 ? -13.966 -11.596 1.903 1.00 84.25 331 LYS A N 1
ATOM 2633 C CA . LYS A 1 331 ? -15.308 -11.480 2.482 1.00 84.25 331 LYS A CA 1
ATOM 2634 C C . LYS A 1 331 ? -15.659 -10.008 2.637 1.00 84.25 331 LYS A C 1
ATOM 2636 O O . LYS A 1 331 ? -14.892 -9.239 3.212 1.00 84.25 331 LYS A O 1
ATOM 2641 N N . ASN A 1 332 ? -16.851 -9.650 2.180 1.00 79.12 332 ASN A N 1
ATOM 2642 C CA . ASN A 1 332 ? -17.398 -8.321 2.384 1.00 79.12 332 ASN A CA 1
ATOM 2643 C C . ASN A 1 332 ? -17.953 -8.213 3.811 1.00 79.12 332 ASN A C 1
ATOM 2645 O O . ASN A 1 332 ? -19.132 -8.470 4.051 1.00 79.12 332 ASN A O 1
ATOM 2649 N N . ILE A 1 333 ? -17.074 -7.906 4.765 1.00 79.38 333 ILE A N 1
ATOM 2650 C CA . ILE A 1 333 ? -17.463 -7.578 6.137 1.00 79.38 333 ILE A CA 1
ATOM 2651 C C . ILE A 1 333 ? -17.537 -6.061 6.223 1.00 79.38 333 ILE A C 1
ATOM 2653 O O . ILE A 1 333 ? -16.509 -5.386 6.257 1.00 79.38 333 ILE A O 1
ATOM 2657 N N . ARG A 1 334 ? -18.761 -5.535 6.229 1.00 88.31 334 ARG A N 1
ATOM 2658 C CA . ARG A 1 334 ? -19.001 -4.102 6.364 1.00 88.31 334 ARG A CA 1
ATOM 2659 C C . ARG A 1 334 ? -18.899 -3.710 7.827 1.00 88.31 334 ARG A C 1
ATOM 2661 O O . ARG A 1 334 ? -19.689 -4.178 8.640 1.00 88.31 334 ARG A O 1
ATOM 2668 N N . GLY A 1 335 ? -17.940 -2.860 8.167 1.00 89.69 335 GLY A N 1
ATOM 2669 C CA . GLY A 1 335 ? -17.750 -2.384 9.535 1.00 89.69 335 GLY A CA 1
ATOM 2670 C C . GLY A 1 335 ? -16.866 -1.147 9.604 1.00 89.69 335 GLY A C 1
ATOM 2671 O O . GLY A 1 335 ? -16.429 -0.624 8.574 1.00 89.69 335 GLY A O 1
ATOM 2672 N N . LEU A 1 336 ? -16.634 -0.687 10.830 1.00 94.12 336 LEU A N 1
ATOM 2673 C CA . LEU A 1 336 ? -15.644 0.341 11.131 1.00 94.12 336 LEU A CA 1
ATOM 2674 C C . LEU A 1 336 ? -14.322 -0.298 11.554 1.00 94.12 336 LEU A C 1
ATOM 2676 O O . LEU A 1 336 ? -14.278 -1.429 12.048 1.00 94.12 336 LEU A O 1
ATOM 2680 N N . GLU A 1 337 ? -13.259 0.473 11.413 1.00 91.69 337 GLU A N 1
ATOM 2681 C CA . GLU A 1 337 ? -11.912 0.118 11.833 1.00 91.69 337 GLU A CA 1
ATOM 2682 C C . GLU A 1 337 ? -11.228 1.296 12.527 1.00 91.69 337 GLU A C 1
ATOM 2684 O O . GLU A 1 337 ? -11.536 2.461 12.269 1.00 91.69 337 GLU A O 1
ATOM 2689 N N . ALA A 1 338 ? -10.323 0.977 13.445 1.00 90.75 338 ALA A N 1
ATOM 2690 C CA . ALA A 1 338 ? -9.460 1.938 14.104 1.00 90.75 338 ALA A CA 1
ATOM 2691 C C . ALA A 1 338 ? -8.190 2.145 13.274 1.00 90.75 338 ALA A C 1
ATOM 2693 O O . ALA A 1 338 ? -7.420 1.207 13.085 1.00 90.75 338 ALA A O 1
ATOM 2694 N N . GLN A 1 339 ? -7.967 3.374 12.816 1.00 88.94 339 GLN A N 1
ATOM 2695 C CA . GLN A 1 339 ? -6.802 3.767 12.020 1.00 88.94 339 GLN A CA 1
ATOM 2696 C C . GLN A 1 339 ? -5.788 4.523 12.891 1.00 88.94 339 GLN A C 1
ATOM 2698 O O . GLN A 1 339 ? -5.342 5.621 12.566 1.00 88.94 339 GLN A O 1
ATOM 2703 N N . ALA A 1 340 ? -5.510 3.970 14.072 1.00 83.81 340 ALA A N 1
ATOM 2704 C CA . ALA A 1 340 ? -4.530 4.488 15.019 1.00 83.81 340 ALA A CA 1
ATOM 2705 C C . ALA A 1 340 ? -4.082 3.388 15.983 1.00 83.81 340 ALA A C 1
ATOM 2707 O O . ALA A 1 340 ? -4.890 2.562 16.422 1.00 83.81 340 ALA A O 1
ATOM 2708 N N . VAL A 1 341 ? -2.809 3.435 16.379 1.00 77.94 341 VAL A N 1
ATOM 2709 C CA . VAL A 1 341 ? -2.323 2.685 17.541 1.00 77.94 341 VAL A CA 1
ATOM 2710 C C . VAL A 1 341 ? -3.039 3.203 18.785 1.00 77.94 341 VAL A C 1
ATOM 2712 O O . VAL A 1 341 ? -3.212 4.411 18.958 1.00 77.94 341 VAL A O 1
ATOM 2715 N N . ASP A 1 342 ? -3.461 2.290 19.659 1.00 79.75 342 ASP A N 1
ATOM 2716 C CA . ASP A 1 342 ? -4.153 2.634 20.901 1.00 79.75 342 ASP A CA 1
ATOM 2717 C C . ASP A 1 342 ? -5.373 3.555 20.720 1.00 79.75 342 ASP A C 1
ATOM 2719 O O . ASP A 1 342 ? -5.609 4.486 21.503 1.00 79.75 342 ASP A O 1
ATOM 2723 N N . ALA A 1 343 ? -6.156 3.308 19.672 1.00 88.25 343 ALA A N 1
ATOM 2724 C CA . ALA A 1 343 ? -7.311 4.127 19.335 1.00 88.25 343 ALA A CA 1
ATOM 2725 C C . ALA A 1 343 ? -8.322 4.280 20.486 1.00 88.25 343 ALA A C 1
ATOM 2727 O O . ALA A 1 343 ? -9.015 5.293 20.540 1.00 88.25 343 ALA A O 1
ATOM 2728 N N . PHE A 1 344 ? -8.424 3.312 21.401 1.00 92.50 344 PHE A N 1
ATOM 2729 C CA . PHE A 1 344 ? -9.355 3.316 22.527 1.00 92.50 344 PHE A CA 1
ATOM 2730 C C . PHE A 1 344 ? -8.656 3.553 23.869 1.00 92.50 344 PHE A C 1
ATOM 2732 O O . PHE A 1 344 ? -7.847 2.731 24.301 1.00 92.50 344 PHE A O 1
ATOM 2739 N N . LYS A 1 345 ? -9.022 4.631 24.581 1.00 93.25 345 LYS A N 1
ATOM 2740 C CA . LYS A 1 345 ? -8.499 4.935 25.930 1.00 93.25 345 LYS A CA 1
ATOM 2741 C C . LYS A 1 345 ? -9.591 5.405 26.881 1.00 93.25 345 LYS A C 1
ATOM 2743 O O . LYS A 1 345 ? -10.457 6.189 26.501 1.00 93.25 345 LYS A O 1
ATOM 2748 N N . PHE A 1 346 ? -9.534 4.957 28.136 1.00 94.94 346 PHE A N 1
ATOM 2749 C CA . PHE A 1 346 ? -10.233 5.640 29.223 1.00 94.94 346 PHE A CA 1
ATOM 2750 C C . PHE A 1 346 ? -9.412 6.868 29.615 1.00 94.94 346 PHE A C 1
ATOM 2752 O O . PHE A 1 346 ? -8.184 6.821 29.630 1.00 94.94 346 PHE A O 1
ATOM 2759 N N . LEU A 1 347 ? -10.082 7.984 29.893 1.00 94.44 347 LEU A N 1
ATOM 2760 C CA . LEU A 1 347 ? -9.402 9.248 30.197 1.00 94.44 347 LEU A CA 1
ATOM 2761 C C . LEU A 1 347 ? -9.003 9.353 31.671 1.00 94.44 347 LEU A C 1
ATOM 2763 O O . LEU A 1 347 ? -8.145 10.156 32.025 1.00 94.44 347 LEU A O 1
ATOM 2767 N N . GLN A 1 348 ? -9.635 8.555 32.529 1.00 94.69 348 GLN A N 1
ATOM 2768 C CA . GLN A 1 348 ? -9.316 8.439 33.943 1.00 94.69 348 GLN A CA 1
ATOM 2769 C C . GLN A 1 348 ? -8.807 7.031 34.231 1.00 94.69 348 GLN A C 1
ATOM 2771 O O . GLN A 1 348 ? -9.372 6.061 33.737 1.00 94.69 348 GLN A O 1
ATOM 2776 N N . HIS A 1 349 ? -7.786 6.917 35.080 1.00 93.50 349 HIS A N 1
ATOM 2777 C CA . HIS A 1 349 ? -7.339 5.622 35.594 1.00 93.50 349 HIS A CA 1
ATOM 2778 C C . HIS A 1 349 ? -8.300 5.066 36.654 1.00 93.50 349 HIS A C 1
ATOM 2780 O O . HIS A 1 349 ? -8.462 3.858 36.779 1.00 93.50 349 HIS A O 1
ATOM 2786 N N . GLU A 1 350 ? -8.967 5.940 37.408 1.00 95.25 350 GLU A N 1
ATOM 2787 C CA . GLU A 1 350 ? -9.871 5.547 38.483 1.00 95.25 350 GLU A CA 1
ATOM 2788 C C . GLU A 1 350 ? -10.968 6.594 38.694 1.00 95.25 350 GLU A C 1
ATOM 2790 O O . GLU A 1 350 ? -10.727 7.796 38.568 1.00 95.25 350 GLU A O 1
ATOM 2795 N N . VAL A 1 351 ? -12.168 6.127 39.043 1.00 96.31 351 VAL A N 1
ATOM 2796 C CA . VAL A 1 351 ? -13.290 6.954 39.502 1.00 96.31 351 VAL A CA 1
ATOM 2797 C C . VAL A 1 351 ? -14.002 6.293 40.695 1.00 96.31 351 VAL A C 1
ATOM 2799 O O . VAL A 1 351 ? -13.987 5.062 40.823 1.00 96.31 351 VAL A O 1
ATOM 2802 N N . PRO A 1 352 ? -14.671 7.063 41.576 1.00 96.31 352 PRO A N 1
ATOM 2803 C CA . PRO A 1 352 ? -15.549 6.490 42.597 1.00 96.31 352 PRO A CA 1
ATOM 2804 C C . PRO A 1 352 ? -16.660 5.629 41.979 1.00 96.31 352 PRO A C 1
ATOM 2806 O O . PRO A 1 352 ? -17.112 5.891 40.868 1.00 96.31 352 PRO A O 1
ATOM 2809 N N . ARG A 1 353 ? -17.156 4.624 42.713 1.00 92.56 353 ARG A N 1
ATOM 2810 C CA . ARG A 1 353 ? -18.070 3.588 42.186 1.00 92.56 353 ARG A CA 1
ATOM 2811 C C . ARG A 1 353 ? -19.295 4.120 41.425 1.00 92.56 353 ARG A C 1
ATOM 2813 O O . ARG A 1 353 ? -19.711 3.522 40.437 1.00 92.56 353 ARG A O 1
ATOM 2820 N N . ASN A 1 354 ? -19.879 5.215 41.896 1.00 91.12 354 ASN A N 1
ATOM 2821 C CA . ASN A 1 354 ? -21.111 5.775 41.335 1.00 91.12 354 ASN A CA 1
ATOM 2822 C C . ASN A 1 354 ? -20.859 6.972 40.407 1.00 91.12 354 ASN A C 1
ATOM 2824 O O . ASN A 1 354 ? -21.806 7.643 40.006 1.00 91.12 354 ASN A O 1
ATOM 2828 N N . PHE A 1 355 ? -19.597 7.263 40.093 1.00 93.75 355 PHE A N 1
ATOM 2829 C CA . PHE A 1 355 ? -19.231 8.352 39.201 1.00 93.75 355 PHE A CA 1
ATOM 2830 C C . PHE A 1 355 ? -19.040 7.828 37.778 1.00 93.75 355 PHE A C 1
ATOM 2832 O O . PHE A 1 355 ? -18.556 6.710 37.586 1.00 93.75 355 PHE A O 1
ATOM 2839 N N . PRO A 1 356 ? -19.413 8.622 36.765 1.00 93.56 356 PRO A N 1
ATOM 2840 C CA . PRO A 1 356 ? -19.164 8.242 35.392 1.00 93.56 356 PRO A CA 1
ATOM 2841 C C . PRO A 1 356 ? -17.675 8.298 35.065 1.00 93.56 356 PRO A C 1
ATOM 2843 O O . PRO A 1 356 ? -16.950 9.178 35.530 1.00 93.56 356 PRO A O 1
ATOM 2846 N N . ILE A 1 357 ? -17.246 7.381 34.204 1.00 95.62 357 ILE A N 1
ATOM 2847 C CA . ILE A 1 357 ? -15.920 7.407 33.586 1.00 95.62 357 ILE A CA 1
ATOM 2848 C C . ILE A 1 357 ? -16.031 7.913 32.144 1.00 95.62 357 ILE A C 1
ATOM 2850 O O . ILE A 1 357 ? -17.091 7.820 31.515 1.00 95.62 357 ILE A O 1
ATOM 2854 N N . GLN A 1 358 ? -14.949 8.478 31.615 1.00 96.31 358 GLN A N 1
ATOM 2855 C CA . GLN A 1 358 ? -14.872 8.949 30.238 1.00 96.31 358 GLN A CA 1
ATOM 2856 C C . GLN A 1 358 ? -13.931 8.082 29.413 1.00 96.31 358 GLN A C 1
ATOM 2858 O O . GLN A 1 358 ? -12.925 7.583 29.915 1.00 96.31 358 GLN A O 1
ATOM 2863 N N . ALA A 1 359 ? -14.227 7.961 28.124 1.00 96.31 359 ALA A N 1
ATOM 2864 C CA . ALA A 1 359 ? -13.346 7.302 27.171 1.00 96.31 359 ALA A CA 1
ATOM 2865 C C . ALA A 1 359 ? -13.314 8.034 25.828 1.00 96.31 359 ALA A C 1
ATOM 2867 O O . ALA A 1 359 ? -14.223 8.803 25.505 1.00 96.31 359 ALA A O 1
ATOM 2868 N N . CYS A 1 360 ? -12.285 7.774 25.032 1.00 95.44 360 CYS A N 1
ATOM 2869 C CA . CYS A 1 360 ? -12.188 8.219 23.651 1.00 95.44 360 CYS A CA 1
ATOM 2870 C C . CYS A 1 360 ? -11.906 7.048 22.704 1.00 95.44 360 CYS A C 1
ATOM 2872 O O . CYS A 1 360 ? -11.248 6.078 23.080 1.00 95.44 360 CYS A O 1
ATOM 2874 N N . LEU A 1 361 ? -12.424 7.169 21.483 1.00 95.12 361 LEU A N 1
ATOM 2875 C CA . LEU A 1 361 ? -12.037 6.403 20.305 1.00 95.12 361 LEU A CA 1
ATOM 2876 C C . LEU A 1 361 ? -11.466 7.381 19.286 1.00 95.12 361 LEU A C 1
ATOM 2878 O O . LEU A 1 361 ? -12.138 8.361 18.975 1.00 95.12 361 LEU A O 1
ATOM 2882 N N . LYS A 1 362 ? -10.259 7.133 18.789 1.00 93.62 362 LYS A N 1
ATOM 2883 C CA . LYS A 1 362 ? -9.581 8.006 17.827 1.00 93.62 362 LYS A CA 1
ATOM 2884 C C . LYS A 1 362 ? -9.487 7.377 16.445 1.00 93.62 362 LYS A C 1
ATOM 2886 O O . LYS A 1 362 ? -9.376 6.157 16.340 1.00 93.62 362 LYS A O 1
ATOM 2891 N N . ASN A 1 363 ? -9.493 8.215 15.411 1.00 93.50 363 ASN A N 1
ATOM 2892 C CA . ASN A 1 363 ? -9.285 7.838 14.011 1.00 93.50 363 ASN A CA 1
ATOM 2893 C C . ASN A 1 363 ? -10.150 6.652 13.551 1.00 93.50 363 ASN A C 1
ATOM 2895 O O . ASN A 1 363 ? -9.662 5.699 12.945 1.00 93.50 363 ASN A O 1
ATOM 2899 N N . ILE A 1 364 ? -11.451 6.683 13.843 1.00 95.56 364 ILE A N 1
ATOM 2900 C CA . ILE A 1 364 ? -12.360 5.628 13.389 1.00 95.56 364 ILE A CA 1
ATOM 2901 C C . ILE A 1 364 ? -12.761 5.892 11.938 1.00 95.56 364 ILE A C 1
ATOM 2903 O O . ILE A 1 364 ? -13.331 6.943 11.639 1.00 95.56 364 ILE A O 1
ATOM 2907 N N . GLY A 1 365 ? -12.475 4.939 11.052 1.00 94.94 365 GLY A N 1
ATOM 2908 C CA . GLY A 1 365 ? -12.684 5.033 9.607 1.00 94.94 365 GLY A CA 1
ATOM 2909 C C . GLY A 1 365 ? -13.288 3.763 9.006 1.00 94.94 365 GLY A C 1
ATOM 2910 O O . GLY A 1 365 ? -13.712 2.848 9.719 1.00 94.94 365 GLY A O 1
ATOM 2911 N N . THR A 1 366 ? -13.372 3.723 7.674 1.00 93.75 366 THR A N 1
ATOM 2912 C CA . THR A 1 366 ? -13.827 2.546 6.924 1.00 93.75 366 THR A CA 1
ATOM 2913 C C . THR A 1 366 ? -13.413 2.597 5.449 1.00 93.75 366 THR A C 1
ATOM 2915 O O . THR A 1 366 ? -13.421 3.658 4.827 1.00 93.75 366 THR A O 1
ATOM 2918 N N . TYR A 1 367 ? -13.133 1.425 4.869 1.00 91.69 367 TYR A N 1
ATOM 2919 C CA . TYR A 1 367 ? -12.888 1.224 3.431 1.00 91.69 367 TYR A CA 1
ATOM 2920 C C . TYR A 1 367 ? -13.995 0.413 2.737 1.00 91.69 367 TYR A C 1
ATOM 2922 O O . TYR A 1 367 ? -13.769 -0.163 1.662 1.00 91.69 367 TYR A O 1
ATOM 2930 N N . ASN A 1 368 ? -15.179 0.332 3.353 1.00 91.06 368 ASN A N 1
ATOM 2931 C CA . ASN A 1 368 ? -16.345 -0.351 2.792 1.00 91.06 368 ASN A CA 1
ATOM 2932 C C . ASN A 1 368 ? -16.700 0.178 1.393 1.00 91.06 368 ASN A C 1
ATOM 2934 O O . ASN A 1 368 ? -16.375 1.303 1.019 1.00 91.06 368 ASN A O 1
ATOM 2938 N N . GLU A 1 369 ? -17.432 -0.621 0.621 1.00 89.31 369 GLU A N 1
ATOM 2939 C CA . GLU A 1 369 ? -18.112 -0.097 -0.567 1.00 89.31 369 GLU A CA 1
ATOM 2940 C C . GLU A 1 369 ? -19.280 0.816 -0.152 1.00 89.31 369 GLU A C 1
ATOM 2942 O O . GLU A 1 369 ? -19.809 0.692 0.954 1.00 89.31 369 GLU A O 1
ATOM 2947 N N . SER A 1 370 ? -19.721 1.721 -1.026 1.00 90.69 370 SER A N 1
ATOM 2948 C CA . SER A 1 370 ? -20.904 2.538 -0.727 1.00 90.69 370 SER A CA 1
ATOM 2949 C C . SER A 1 370 ? -22.181 1.686 -0.744 1.00 90.69 370 SER A C 1
ATOM 2951 O O . SER A 1 370 ? -22.395 0.919 -1.680 1.00 90.69 370 SER A O 1
ATOM 2953 N N . ASN A 1 371 ? -23.043 1.847 0.262 1.00 91.62 371 ASN A N 1
ATOM 2954 C CA . ASN A 1 371 ? -24.386 1.264 0.331 1.00 91.62 371 ASN A CA 1
ATOM 2955 C C . ASN A 1 371 ? -25.449 2.315 -0.042 1.00 91.62 371 ASN A C 1
ATOM 2957 O O . ASN A 1 371 ? -26.300 2.692 0.768 1.00 91.62 371 ASN A O 1
ATOM 2961 N N . GLY A 1 372 ? -25.351 2.853 -1.261 1.00 91.88 372 GLY A N 1
ATOM 2962 C CA . GLY A 1 372 ? -26.228 3.926 -1.742 1.00 91.88 372 GLY A CA 1
ATOM 2963 C C . GLY A 1 372 ? -26.171 5.164 -0.841 1.00 91.88 372 GLY A C 1
ATOM 2964 O O . GLY A 1 372 ? -25.091 5.611 -0.453 1.00 91.88 372 GLY A O 1
ATOM 2965 N N . ASP A 1 373 ? -27.337 5.685 -0.457 1.00 92.19 373 ASP A N 1
ATOM 2966 C CA . ASP A 1 373 ? -27.464 6.880 0.395 1.00 92.19 373 ASP A CA 1
ATOM 2967 C C . ASP A 1 373 ? -26.917 6.692 1.819 1.00 92.19 373 ASP A C 1
ATOM 2969 O O . ASP A 1 373 ? -26.737 7.665 2.553 1.00 92.19 373 ASP A O 1
ATOM 2973 N N . LEU A 1 374 ? -26.664 5.447 2.239 1.00 92.75 374 LEU A N 1
ATOM 2974 C CA . LEU A 1 374 ? -26.071 5.137 3.542 1.00 92.75 374 LEU A CA 1
ATOM 2975 C C . LEU A 1 374 ? -24.544 5.324 3.539 1.00 92.75 374 LEU A C 1
ATOM 2977 O O . LEU A 1 374 ? -23.910 5.229 4.591 1.00 92.75 374 LEU A O 1
ATOM 2981 N N . GLY A 1 375 ? -23.948 5.654 2.391 1.00 93.69 375 GLY A N 1
ATOM 2982 C CA . GLY A 1 375 ? -22.514 5.893 2.261 1.00 93.69 375 GLY A CA 1
ATOM 2983 C C . GLY A 1 375 ? -21.686 4.639 2.549 1.00 93.69 375 GLY A C 1
ATOM 2984 O O . GLY A 1 375 ? -22.143 3.511 2.358 1.00 93.69 375 GLY A O 1
ATOM 2985 N N . LEU A 1 376 ? -20.446 4.825 3.002 1.00 94.75 376 LEU A N 1
ATOM 2986 C CA . LEU A 1 376 ? -19.549 3.710 3.325 1.00 94.75 376 LEU A CA 1
ATOM 2987 C C . LEU A 1 376 ? -19.927 3.058 4.659 1.00 94.75 376 LEU A C 1
ATOM 2989 O O . LEU A 1 376 ? -19.778 1.847 4.818 1.00 94.75 376 LEU A O 1
ATOM 2993 N N . PHE A 1 377 ? -20.445 3.843 5.602 1.00 95.38 377 PHE A N 1
ATOM 2994 C CA . PHE A 1 377 ? -21.039 3.349 6.838 1.00 95.38 377 PHE A CA 1
ATOM 2995 C C . PHE A 1 377 ? -22.036 4.376 7.372 1.00 95.38 377 PHE A C 1
ATOM 2997 O O . PHE A 1 377 ? -21.712 5.553 7.501 1.00 95.38 377 PHE A O 1
ATOM 3004 N N . THR A 1 378 ? -23.222 3.920 7.754 1.00 94.81 378 THR A N 1
ATOM 3005 C CA . THR A 1 378 ? -24.157 4.665 8.603 1.00 94.81 378 THR A CA 1
ATOM 3006 C C . THR A 1 378 ? -24.555 3.731 9.726 1.00 94.81 378 THR A C 1
ATOM 3008 O O . THR A 1 378 ? -24.857 2.570 9.462 1.00 94.81 378 THR A O 1
ATOM 3011 N N . GLY A 1 379 ? -24.565 4.187 10.973 1.00 94.19 379 GLY A N 1
ATOM 3012 C CA . GLY A 1 379 ? -24.971 3.313 12.066 1.00 94.19 379 GLY A CA 1
ATOM 3013 C C . GLY A 1 379 ? -24.564 3.817 13.433 1.00 94.19 379 GLY A C 1
ATOM 3014 O O . GLY A 1 379 ? -24.383 5.009 13.651 1.00 94.19 379 GLY A O 1
ATOM 3015 N N . LYS A 1 380 ? -24.434 2.882 14.367 1.00 94.75 380 LYS A N 1
ATOM 3016 C CA . LYS A 1 380 ? -24.116 3.167 15.762 1.00 94.75 380 LYS A CA 1
ATOM 3017 C C . LYS A 1 380 ? -22.697 2.741 16.097 1.00 94.75 380 LYS A C 1
ATOM 3019 O O . LYS A 1 380 ? -22.179 1.770 15.545 1.00 94.75 380 LYS A O 1
ATOM 3024 N N . VAL A 1 381 ? -22.112 3.429 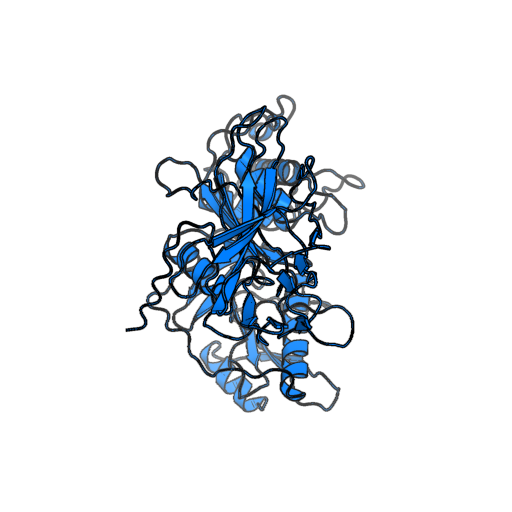17.070 1.00 96.31 381 VAL A N 1
ATOM 3025 C CA . VAL A 1 381 ? -20.860 3.042 17.727 1.00 96.31 381 VAL A CA 1
ATOM 3026 C C . VAL A 1 381 ? -21.127 2.876 19.216 1.00 96.31 381 VAL A C 1
ATOM 3028 O O . VAL A 1 381 ? -21.983 3.557 19.776 1.00 96.31 381 VAL A O 1
ATOM 3031 N N . GLY A 1 382 ? -20.426 1.960 19.871 1.00 95.94 382 GLY A N 1
ATOM 3032 C CA . GLY A 1 382 ? -20.562 1.737 21.301 1.00 95.94 382 GLY A CA 1
ATOM 3033 C C . GLY A 1 382 ? -19.346 1.061 21.916 1.00 95.94 382 GLY A C 1
ATOM 3034 O O . GLY A 1 382 ? -18.399 0.686 21.228 1.00 95.94 382 GLY A O 1
ATOM 3035 N N . LEU A 1 383 ? -19.395 0.897 23.233 1.00 97.06 383 LEU A N 1
ATOM 3036 C CA . LEU A 1 383 ? -18.416 0.150 24.014 1.00 97.06 383 LEU A CA 1
ATOM 3037 C C . LEU A 1 383 ? -19.109 -1.068 24.624 1.00 97.06 383 LEU A C 1
ATOM 3039 O O . LEU A 1 383 ? -19.974 -0.932 25.490 1.00 97.06 383 LEU A O 1
ATOM 3043 N N . ALA A 1 384 ? -18.759 -2.257 24.147 1.00 96.75 384 ALA A N 1
ATOM 3044 C CA . ALA A 1 384 ? -19.279 -3.519 24.649 1.00 96.75 384 ALA A CA 1
ATOM 3045 C C . ALA A 1 384 ? -18.474 -3.976 25.870 1.00 96.75 384 ALA A C 1
ATOM 3047 O O . ALA A 1 384 ? -17.250 -4.070 25.813 1.00 96.75 384 ALA A O 1
ATOM 3048 N N . VAL A 1 385 ? -19.171 -4.262 26.966 1.00 96.31 385 VAL A N 1
ATOM 3049 C CA . VAL A 1 385 ? -18.608 -4.698 28.246 1.00 96.31 385 VAL A CA 1
ATOM 3050 C C . VAL A 1 385 ? -18.848 -6.195 28.399 1.00 96.31 385 VAL A C 1
ATOM 3052 O O . VAL A 1 385 ? -19.997 -6.637 28.451 1.00 96.31 385 VAL A O 1
ATOM 3055 N N . TYR A 1 386 ? -17.769 -6.963 28.484 1.00 95.12 386 TYR A N 1
ATOM 3056 C CA . TYR A 1 386 ? -17.775 -8.413 28.645 1.00 95.12 386 TYR A CA 1
ATOM 3057 C C . TYR A 1 386 ? -17.284 -8.792 30.038 1.00 95.12 386 TYR A C 1
ATOM 3059 O O . TYR A 1 386 ? -16.364 -8.160 30.557 1.00 95.12 386 TYR A O 1
ATOM 3067 N N . ASP A 1 387 ? -17.875 -9.820 30.640 1.00 94.00 387 ASP A N 1
ATOM 3068 C CA . ASP A 1 387 ? -17.325 -10.419 31.858 1.00 94.00 387 ASP A CA 1
ATOM 3069 C C . ASP A 1 387 ? -16.083 -11.286 31.562 1.00 94.00 387 ASP A C 1
ATOM 3071 O O . ASP A 1 387 ? -15.739 -11.552 30.408 1.00 94.00 387 ASP A O 1
ATOM 3075 N N . MET A 1 388 ? -15.426 -11.779 32.616 1.00 89.25 388 MET A N 1
ATOM 3076 C CA . MET A 1 388 ? -14.264 -12.679 32.516 1.00 89.25 388 MET A CA 1
ATOM 3077 C C . MET A 1 388 ? -14.537 -14.002 31.778 1.00 89.25 388 MET A C 1
ATOM 3079 O O . MET A 1 388 ? -13.595 -14.697 31.407 1.00 89.25 388 MET A O 1
ATOM 3083 N N . LYS A 1 389 ? -15.805 -14.385 31.580 1.00 91.19 389 LYS A N 1
ATOM 3084 C CA . LYS A 1 389 ? -16.197 -15.581 30.817 1.00 91.19 389 LYS A CA 1
ATOM 3085 C C . LYS A 1 389 ? -16.468 -15.256 29.343 1.00 91.19 389 LYS A C 1
ATOM 3087 O O . LYS A 1 389 ? -16.882 -16.141 28.599 1.00 91.19 389 LYS A O 1
ATOM 3092 N N . GLY A 1 390 ? -16.262 -14.006 28.922 1.00 88.62 390 GLY A N 1
ATOM 3093 C CA . GLY A 1 390 ? -16.534 -13.535 27.567 1.00 88.62 390 GLY A CA 1
ATOM 3094 C C . GLY A 1 390 ? -18.021 -13.317 27.276 1.00 88.62 390 GLY A C 1
ATOM 3095 O O . GLY A 1 390 ? -18.396 -13.155 26.116 1.00 88.62 390 GLY A O 1
ATOM 3096 N N . LYS A 1 391 ? -18.891 -13.304 28.294 1.00 93.94 391 LYS A N 1
ATOM 3097 C CA . LYS A 1 391 ? -20.316 -13.017 28.112 1.00 93.94 391 LYS A CA 1
ATOM 3098 C C . LYS A 1 391 ? -20.521 -11.509 28.008 1.00 93.94 391 LYS A C 1
ATOM 3100 O O . LYS A 1 391 ? -20.091 -10.759 28.882 1.00 93.94 391 LYS A O 1
ATOM 3105 N N . LEU A 1 392 ? -21.222 -11.067 26.963 1.00 94.88 392 LEU A N 1
ATOM 3106 C CA . LEU A 1 392 ? -21.635 -9.672 26.817 1.00 94.88 392 LEU A CA 1
ATOM 3107 C C . LEU A 1 392 ? -22.614 -9.295 27.939 1.00 94.88 392 LEU A C 1
ATOM 3109 O O . LEU A 1 392 ? -23.667 -9.917 28.083 1.00 94.88 392 LEU A O 1
ATOM 3113 N N . ILE A 1 393 ? -22.269 -8.269 28.715 1.00 95.25 393 ILE A N 1
ATOM 3114 C CA . ILE A 1 393 ? -23.078 -7.764 29.830 1.00 95.25 393 ILE A CA 1
ATOM 3115 C C . ILE A 1 393 ? -23.888 -6.539 29.411 1.00 95.25 393 ILE A C 1
ATOM 3117 O O . ILE A 1 393 ? -25.071 -6.445 29.728 1.00 95.25 393 ILE A O 1
ATOM 3121 N N . LYS A 1 394 ? -23.261 -5.593 28.703 1.00 93.69 394 LYS A N 1
ATOM 3122 C CA . LYS A 1 394 ? -23.890 -4.329 28.290 1.00 93.69 394 LYS A CA 1
ATOM 3123 C C . LYS A 1 394 ? -23.154 -3.723 27.100 1.00 93.69 394 LYS A C 1
ATOM 3125 O O . LYS A 1 394 ? -21.950 -3.917 26.961 1.00 93.69 394 LYS A O 1
ATOM 3130 N N . VAL A 1 395 ? -23.856 -2.937 26.286 1.00 95.50 395 VAL A N 1
ATOM 3131 C CA . VAL A 1 395 ? -23.242 -2.022 25.312 1.00 95.50 395 VAL A CA 1
ATOM 3132 C C . VAL A 1 395 ? -23.563 -0.592 25.727 1.00 95.50 395 VAL A C 1
ATOM 3134 O O . VAL A 1 395 ? -24.724 -0.241 25.930 1.00 95.50 395 VAL A O 1
ATOM 3137 N N . VAL A 1 396 ? -22.532 0.233 25.878 1.00 95.19 396 VAL A N 1
ATOM 3138 C CA . VAL A 1 396 ? -22.671 1.673 26.109 1.00 95.19 396 VAL A CA 1
ATOM 3139 C C . VAL A 1 396 ? -22.647 2.359 24.749 1.00 95.19 396 VAL A C 1
ATOM 3141 O O . VAL A 1 396 ? -21.584 2.517 24.154 1.00 95.19 396 VAL A O 1
ATOM 3144 N N . GLU A 1 397 ? -23.823 2.715 24.233 1.00 94.19 397 GLU A N 1
ATOM 3145 C CA . GLU A 1 397 ? -23.953 3.376 22.930 1.00 94.19 397 GLU A CA 1
ATOM 3146 C C . GLU A 1 397 ? -23.420 4.817 22.975 1.00 94.19 397 GLU A C 1
ATOM 3148 O O . GLU A 1 397 ? -23.667 5.570 23.923 1.00 94.19 397 GLU A O 1
ATOM 3153 N N . PHE A 1 398 ? -22.706 5.210 21.923 1.00 94.56 398 PHE A N 1
ATOM 3154 C CA . PHE A 1 398 ? -22.357 6.598 21.663 1.00 94.56 398 PHE A CA 1
ATOM 3155 C C . PHE A 1 398 ? -23.625 7.368 21.282 1.00 94.56 398 PHE A C 1
ATOM 3157 O O . PHE A 1 398 ? -24.387 6.943 20.413 1.00 94.56 398 PHE A O 1
ATOM 3164 N N . LYS A 1 399 ? -23.875 8.495 21.951 1.00 85.56 399 LYS A N 1
ATOM 3165 C CA . LYS A 1 399 ? -25.118 9.261 21.797 1.00 85.56 399 LYS A CA 1
ATOM 3166 C C . LYS A 1 399 ? -25.018 10.255 20.640 1.00 85.56 399 LYS A C 1
ATOM 3168 O O . LYS A 1 399 ? -24.937 11.456 20.871 1.00 85.56 399 LYS A O 1
ATOM 3173 N N . ASP A 1 400 ? -25.043 9.735 19.418 1.00 78.31 400 ASP A N 1
ATOM 3174 C CA . ASP A 1 400 ? -25.208 10.513 18.186 1.00 78.31 400 ASP A CA 1
ATOM 3175 C C . ASP A 1 400 ? -25.989 9.677 17.149 1.00 78.31 400 ASP A C 1
ATOM 3177 O O . ASP A 1 400 ? -25.507 8.619 16.732 1.00 78.31 400 ASP A O 1
ATOM 3181 N N . PRO A 1 401 ? -27.206 10.098 16.753 1.00 62.31 401 PRO A N 1
ATOM 3182 C CA . PRO A 1 401 ? -28.043 9.355 15.814 1.00 62.31 401 PRO A CA 1
ATOM 3183 C C . PRO A 1 401 ? -27.624 9.506 14.341 1.00 62.31 401 PRO A C 1
ATOM 3185 O O . PRO A 1 401 ? -28.176 8.803 13.498 1.00 62.31 401 PRO A O 1
ATOM 3188 N N . ALA A 1 402 ? -26.688 10.402 14.010 1.00 68.38 402 ALA A N 1
ATOM 3189 C CA . ALA A 1 402 ? -26.324 10.751 12.634 1.00 68.38 402 ALA A CA 1
ATOM 3190 C C . ALA A 1 402 ? -24.878 10.367 12.270 1.00 68.38 402 ALA A C 1
ATOM 3192 O O . ALA A 1 402 ? -24.260 10.970 11.387 1.00 68.38 402 ALA A O 1
ATOM 3193 N N . LEU A 1 403 ? -24.315 9.349 12.928 1.00 91.69 403 LEU A N 1
ATOM 3194 C CA . LEU A 1 403 ? -22.982 8.862 12.592 1.00 91.69 403 LEU A CA 1
ATOM 3195 C C . LEU A 1 403 ? -22.961 8.221 11.197 1.00 91.69 403 LEU A C 1
ATOM 3197 O O . LEU A 1 403 ? -23.355 7.070 10.994 1.00 91.69 403 LEU A O 1
ATOM 3201 N N . GLN A 1 404 ? -22.441 8.992 10.247 1.00 93.38 404 GLN A N 1
ATOM 3202 C CA . GLN A 1 404 ? -22.207 8.572 8.874 1.00 93.38 404 GLN A CA 1
ATOM 3203 C C . GLN A 1 404 ? -20.761 8.842 8.443 1.00 93.38 404 GLN A C 1
ATOM 3205 O O . GLN A 1 404 ? -20.196 9.903 8.734 1.00 93.38 404 GLN A O 1
ATOM 3210 N N . TRP A 1 405 ? -20.196 7.887 7.706 1.00 95.31 405 TRP A N 1
ATOM 3211 C CA . TRP A 1 405 ? -18.955 7.981 6.946 1.00 95.31 405 TRP A CA 1
ATOM 3212 C C . TRP A 1 405 ? -19.294 7.903 5.458 1.00 95.31 405 TRP A C 1
ATOM 3214 O O . TRP A 1 405 ? -19.719 6.864 4.947 1.00 95.31 405 TRP A O 1
ATOM 3224 N N . SER A 1 406 ? -19.128 9.023 4.760 1.00 92.50 406 SER A N 1
ATOM 3225 C CA . SER A 1 406 ? -19.424 9.160 3.328 1.00 92.50 406 SER A CA 1
ATOM 3226 C C . SER A 1 406 ? -18.200 8.964 2.431 1.00 92.50 406 SER A C 1
ATOM 3228 O O . SER A 1 406 ? -18.348 8.856 1.217 1.00 92.50 406 SER A O 1
ATOM 3230 N N . SER A 1 407 ? -17.000 8.909 3.010 1.00 92.31 407 SER A N 1
ATOM 3231 C CA . SER A 1 407 ? -15.734 8.803 2.289 1.00 92.31 407 SER A CA 1
ATOM 3232 C C . SER A 1 407 ? -14.696 8.064 3.128 1.00 92.31 407 SER A C 1
ATOM 3234 O O . SER A 1 407 ? -14.695 8.181 4.352 1.00 92.31 407 SER A O 1
ATOM 3236 N N . MET A 1 408 ? -13.799 7.336 2.461 1.00 92.19 408 MET A N 1
ATOM 3237 C CA . MET A 1 408 ? -12.668 6.644 3.093 1.00 92.19 408 MET A CA 1
ATOM 3238 C C . MET A 1 408 ? -11.546 7.587 3.545 1.00 92.19 408 MET A C 1
ATOM 3240 O O . MET A 1 408 ? -10.634 7.160 4.238 1.00 92.19 408 MET A O 1
ATOM 3244 N N . PHE A 1 409 ? -11.629 8.867 3.174 1.00 91.12 409 PHE A N 1
ATOM 3245 C CA . PHE A 1 409 ? -10.724 9.929 3.629 1.00 91.12 409 PHE A CA 1
ATOM 3246 C C . PHE A 1 409 ? -11.218 10.629 4.902 1.00 91.12 409 PHE A C 1
ATOM 3248 O O . PHE A 1 409 ? -10.650 11.633 5.317 1.00 91.12 409 PHE A O 1
ATOM 3255 N N . ILE A 1 410 ? -12.319 10.152 5.491 1.00 91.38 410 ILE A N 1
ATOM 3256 C CA . ILE A 1 410 ? -12.895 10.725 6.704 1.00 91.38 410 ILE A CA 1
ATOM 3257 C C . ILE A 1 410 ? -12.707 9.728 7.836 1.00 91.38 410 ILE A C 1
ATOM 3259 O O . ILE A 1 410 ? -13.247 8.622 7.798 1.00 91.38 410 ILE A O 1
ATOM 3263 N N . THR A 1 411 ? -12.007 10.160 8.876 1.00 93.88 411 THR A N 1
ATOM 3264 C CA . THR A 1 411 ? -12.007 9.503 10.179 1.00 93.88 411 THR A CA 1
ATOM 3265 C C . THR A 1 411 ? -12.755 10.367 11.192 1.00 93.88 411 THR A C 1
ATOM 3267 O O . THR A 1 411 ? -12.990 11.558 10.968 1.00 93.88 411 THR A O 1
ATOM 3270 N N . LYS A 1 412 ? -13.199 9.763 12.297 1.00 94.94 412 LYS A N 1
ATOM 3271 C CA . LYS A 1 412 ? -13.837 10.493 13.397 1.00 94.94 412 LYS A CA 1
ATOM 3272 C C . LYS A 1 412 ? -13.251 10.097 14.739 1.00 94.94 412 LYS A C 1
ATOM 3274 O O . LYS A 1 412 ? -13.055 8.911 15.011 1.00 94.94 412 LYS A O 1
ATOM 3279 N N . ASP A 1 413 ? -13.107 11.103 15.590 1.00 95.31 413 ASP A N 1
ATOM 3280 C CA . ASP A 1 413 ? -12.836 10.945 17.010 1.00 95.31 413 ASP A CA 1
ATOM 3281 C C . ASP A 1 413 ? -14.152 10.986 17.790 1.00 95.31 413 ASP A C 1
ATOM 3283 O O . ASP A 1 413 ? -14.970 11.894 17.627 1.00 95.31 413 ASP A O 1
ATOM 3287 N N . LEU A 1 414 ? -14.369 9.999 18.655 1.00 95.50 414 LEU A N 1
ATOM 3288 C CA . LEU A 1 414 ? -15.598 9.833 19.425 1.00 95.50 414 LEU A CA 1
ATOM 3289 C C . LEU A 1 414 ? -15.281 9.889 20.918 1.00 95.50 414 LEU A C 1
ATOM 3291 O O . LEU A 1 414 ? -14.506 9.083 21.432 1.00 95.50 414 LEU A O 1
ATOM 3295 N N . ARG A 1 415 ? -15.909 10.824 21.639 1.00 95.12 415 ARG A N 1
ATOM 3296 C CA . ARG A 1 415 ? -15.715 11.001 23.085 1.00 95.12 415 ARG A CA 1
ATOM 3297 C C . ARG A 1 415 ? -16.942 10.568 23.884 1.00 95.12 415 ARG A C 1
ATOM 3299 O O . ARG A 1 415 ? -17.998 11.194 23.837 1.00 95.12 415 ARG A O 1
ATOM 3306 N N . PHE A 1 416 ? -16.782 9.520 24.679 1.00 95.12 416 PHE A N 1
ATOM 3307 C CA . PHE A 1 416 ? -17.788 9.031 25.611 1.00 95.12 416 PHE A CA 1
ATOM 3308 C C . PHE A 1 416 ? -17.660 9.798 26.929 1.00 95.12 416 PHE A C 1
ATOM 3310 O O . PHE A 1 416 ? -16.770 9.524 27.728 1.00 95.12 416 PHE A O 1
ATOM 3317 N N . ASN A 1 417 ? -18.545 10.770 27.159 1.00 91.62 417 ASN A N 1
ATOM 3318 C CA . ASN A 1 417 ? -18.446 11.672 28.315 1.00 91.62 417 ASN A CA 1
ATOM 3319 C C . ASN A 1 417 ? -19.096 11.143 29.603 1.00 91.62 417 ASN A C 1
ATOM 3321 O O . ASN A 1 417 ? -18.829 11.680 30.675 1.00 91.62 417 ASN A O 1
ATOM 3325 N N . ASN A 1 418 ? -19.986 10.151 29.508 1.00 89.25 418 ASN A N 1
ATOM 3326 C CA . ASN A 1 418 ? -20.817 9.725 30.635 1.00 89.25 418 ASN A CA 1
ATOM 3327 C C . ASN A 1 418 ? -21.063 8.207 30.624 1.00 89.25 418 ASN A C 1
ATOM 3329 O O . ASN A 1 418 ? -22.184 7.747 30.392 1.00 89.25 418 ASN A O 1
ATOM 3333 N N . ILE A 1 419 ? -20.001 7.419 30.811 1.00 93.56 419 ILE A N 1
ATOM 3334 C CA . ILE A 1 419 ? -20.093 5.958 30.902 1.00 93.56 419 ILE A CA 1
ATOM 3335 C C . ILE A 1 419 ? -20.466 5.597 32.343 1.00 93.56 419 ILE A C 1
ATOM 3337 O O . ILE A 1 419 ? -19.629 5.659 33.243 1.00 93.56 419 ILE A O 1
ATOM 3341 N N . ASN A 1 420 ? -21.728 5.222 32.564 1.00 89.38 420 ASN A N 1
ATOM 3342 C CA . ASN A 1 420 ? -22.211 4.786 33.873 1.00 89.38 420 ASN A CA 1
ATOM 3343 C C . ASN A 1 420 ? -22.107 3.259 34.023 1.00 89.38 420 ASN A C 1
ATOM 3345 O O . ASN A 1 420 ? -22.712 2.501 33.258 1.00 89.38 420 ASN A O 1
ATOM 3349 N N . LEU A 1 421 ? -21.356 2.836 35.039 1.00 89.00 421 LEU A N 1
ATOM 3350 C CA . LEU A 1 421 ? -21.040 1.442 35.349 1.00 89.00 421 LEU A CA 1
ATOM 3351 C C . LEU A 1 421 ? -21.566 1.008 36.728 1.00 89.00 421 LEU A C 1
ATOM 3353 O O . LEU A 1 421 ? -21.253 -0.092 37.177 1.00 89.00 421 LEU A O 1
ATOM 3357 N N . ALA A 1 422 ? -22.368 1.841 37.403 1.00 87.31 422 ALA A N 1
ATOM 3358 C CA . ALA A 1 422 ? -22.823 1.592 38.773 1.00 87.31 422 ALA A CA 1
ATOM 3359 C C . ALA A 1 422 ? -23.585 0.259 38.917 1.00 87.31 422 ALA A C 1
ATOM 3361 O O . ALA A 1 422 ? -23.415 -0.447 39.913 1.00 87.31 422 ALA A O 1
ATOM 3362 N N . GLU A 1 423 ? -24.359 -0.101 37.888 1.00 89.88 423 GLU A N 1
ATOM 3363 C CA . GLU A 1 423 ? -25.177 -1.320 37.803 1.00 89.88 423 GLU A CA 1
ATOM 3364 C C . GLU A 1 423 ? -24.361 -2.610 37.621 1.00 89.88 423 GLU A C 1
ATOM 3366 O O . GLU A 1 423 ? -24.893 -3.700 37.822 1.00 89.88 423 GLU A O 1
ATOM 3371 N N . LEU A 1 424 ? -23.085 -2.522 37.222 1.00 92.50 424 LEU A N 1
ATOM 3372 C CA . LEU A 1 424 ? -22.265 -3.711 36.985 1.00 92.50 424 LEU A CA 1
ATOM 3373 C C . LEU A 1 424 ? -21.874 -4.365 38.312 1.00 92.50 424 LEU A C 1
ATOM 3375 O O . LEU A 1 424 ? -21.315 -3.682 39.160 1.00 92.50 424 LEU A O 1
ATOM 3379 N N . PRO A 1 425 ? -22.074 -5.674 38.526 1.00 94.06 425 PRO A N 1
ATOM 3380 C CA . PRO A 1 425 ? -21.568 -6.354 39.718 1.00 94.06 425 PRO A CA 1
ATOM 3381 C C . PRO A 1 425 ? -20.062 -6.139 39.937 1.00 94.06 425 PRO A C 1
ATOM 3383 O O . PRO A 1 425 ? -19.320 -5.846 38.998 1.00 94.06 425 PRO A O 1
ATOM 3386 N N . ASN A 1 426 ? -19.587 -6.315 41.173 1.00 95.69 426 ASN A N 1
ATOM 3387 C CA . ASN A 1 426 ? -18.146 -6.300 41.424 1.00 95.69 426 ASN A CA 1
ATOM 3388 C C . ASN A 1 426 ? -17.458 -7.395 40.600 1.00 95.69 426 ASN A C 1
ATOM 3390 O O . ASN A 1 426 ? -17.922 -8.535 40.582 1.00 95.69 426 ASN A O 1
ATOM 3394 N N . GLY A 1 427 ? -16.354 -7.057 39.945 1.00 95.25 427 GLY A N 1
ATOM 3395 C CA . GLY A 1 427 ? -15.624 -7.974 39.085 1.00 95.25 427 GLY A CA 1
ATOM 3396 C C . GLY A 1 427 ? -14.726 -7.257 38.088 1.00 95.25 427 GLY A C 1
ATOM 3397 O O . GLY A 1 427 ? -14.626 -6.030 38.080 1.00 95.25 427 GLY A O 1
ATOM 3398 N N . THR A 1 428 ? -14.091 -8.054 37.240 1.00 95.94 428 THR A N 1
ATOM 3399 C CA . THR A 1 428 ? -13.236 -7.588 36.150 1.00 95.94 428 THR A CA 1
ATOM 3400 C C . THR A 1 428 ? -13.975 -7.737 34.825 1.00 95.94 428 THR A C 1
ATOM 3402 O O . THR A 1 428 ? -14.651 -8.743 34.596 1.00 95.94 428 THR A O 1
ATOM 3405 N N . TYR A 1 429 ? -13.856 -6.731 33.964 1.00 95.62 429 TYR A N 1
ATOM 3406 C CA . TYR A 1 429 ? -14.564 -6.646 32.696 1.00 95.62 429 TYR A CA 1
ATOM 3407 C C . TYR A 1 429 ? -13.628 -6.228 31.571 1.00 95.62 429 TYR A C 1
ATOM 3409 O O . TYR A 1 429 ? -12.827 -5.310 31.732 1.00 95.62 429 TYR A O 1
ATOM 3417 N N . THR A 1 430 ? -13.788 -6.837 30.402 1.00 94.50 430 THR A N 1
ATOM 3418 C CA . THR A 1 430 ? -13.126 -6.394 29.173 1.00 94.50 430 THR A CA 1
ATOM 3419 C C . THR A 1 430 ? -14.063 -5.480 28.399 1.00 94.50 430 THR A C 1
ATOM 3421 O O . THR A 1 430 ? -15.203 -5.843 28.109 1.00 94.50 430 THR A O 1
ATOM 3424 N N . VAL A 1 431 ? -13.579 -4.302 28.023 1.00 95.06 431 VAL A N 1
ATOM 3425 C CA . VAL A 1 431 ? -14.315 -3.330 27.216 1.00 95.06 431 VAL A CA 1
ATOM 3426 C C . VAL A 1 431 ? -13.747 -3.314 25.804 1.00 95.06 431 VAL A C 1
ATOM 3428 O O . VAL A 1 431 ? -12.548 -3.096 25.613 1.00 95.06 431 VAL A O 1
ATOM 3431 N N . LYS A 1 432 ? -14.617 -3.553 24.817 1.00 94.25 432 LYS A N 1
ATOM 3432 C CA . LYS A 1 432 ? -14.271 -3.591 23.391 1.00 94.25 432 LYS A CA 1
ATOM 3433 C C . LYS A 1 432 ? -15.106 -2.571 22.608 1.00 94.25 432 LYS A C 1
ATOM 3435 O O . LYS A 1 432 ? -16.332 -2.571 22.753 1.00 94.25 432 LYS A O 1
ATOM 3440 N N . PRO A 1 433 ? -14.497 -1.734 21.757 1.00 96.06 433 PRO A N 1
ATOM 3441 C CA . PRO A 1 433 ? -15.248 -0.877 20.846 1.00 96.06 433 PRO A CA 1
ATOM 3442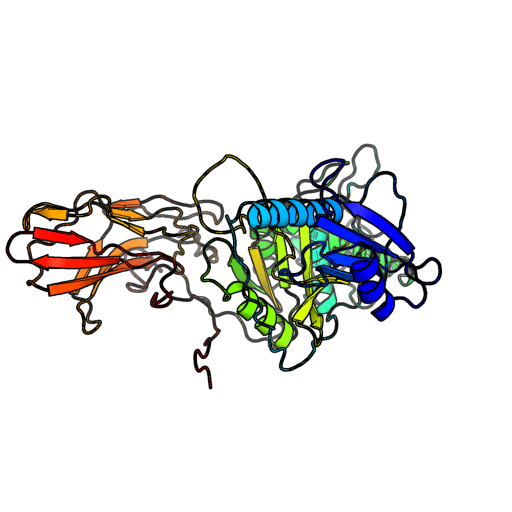 C C . PRO A 1 433 ? -16.009 -1.703 19.808 1.00 96.06 433 PRO A C 1
ATOM 3444 O O . PRO A 1 433 ? -15.479 -2.656 19.23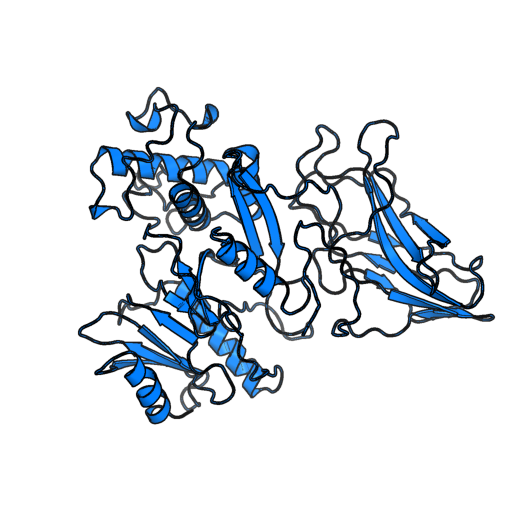5 1.00 96.06 433 PRO A O 1
ATOM 3447 N N . VAL A 1 434 ? -17.270 -1.348 19.579 1.00 96.00 434 VAL A N 1
ATOM 3448 C CA . VAL A 1 434 ? -18.179 -2.047 18.665 1.00 96.00 434 VAL A CA 1
ATOM 3449 C C . VAL A 1 434 ? -18.908 -1.062 17.760 1.00 96.00 434 VAL A C 1
ATOM 3451 O O . VAL A 1 434 ? -19.160 0.084 18.127 1.00 96.00 434 VAL A O 1
ATOM 3454 N N . SER A 1 435 ? -19.274 -1.526 16.573 1.00 95.50 435 SER A N 1
ATOM 3455 C CA . SER A 1 435 ? -20.106 -0.813 15.611 1.00 95.50 435 SER A CA 1
ATOM 3456 C C . SER A 1 435 ? -21.332 -1.651 15.258 1.00 95.50 435 SER A C 1
ATOM 3458 O O . SER A 1 435 ? -21.321 -2.872 15.410 1.00 95.50 435 SER A O 1
ATOM 3460 N N . ASN A 1 436 ? -22.404 -1.000 14.822 1.00 94.44 436 ASN A N 1
ATOM 3461 C CA . ASN A 1 436 ? -23.619 -1.660 14.362 1.00 94.44 436 ASN A CA 1
ATOM 3462 C C . ASN A 1 436 ? -24.172 -0.889 13.162 1.00 94.44 436 ASN A C 1
ATOM 3464 O O . ASN A 1 436 ? -24.669 0.229 13.314 1.00 94.44 436 ASN A O 1
ATOM 3468 N N . GLU A 1 437 ? -24.015 -1.453 11.968 1.00 94.69 437 GLU A N 1
ATOM 3469 C CA . GLU A 1 437 ? -24.346 -0.773 10.718 1.00 94.69 437 GLU A CA 1
ATOM 3470 C C . GLU A 1 437 ? -25.858 -0.783 10.488 1.00 94.69 437 GLU A C 1
ATOM 3472 O O . GLU A 1 437 ? -26.502 -1.827 10.591 1.00 94.69 437 GLU A O 1
ATOM 3477 N N . LEU A 1 438 ? -26.421 0.364 10.118 1.00 94.62 438 LEU A N 1
ATOM 3478 C CA . LEU A 1 438 ? -27.746 0.454 9.525 1.00 94.62 438 LEU A CA 1
ATOM 3479 C C . LEU A 1 438 ? -27.650 -0.027 8.072 1.00 94.62 438 LEU A C 1
ATOM 3481 O O . LEU A 1 438 ? -27.162 0.694 7.206 1.00 94.62 438 LEU A O 1
ATOM 3485 N N . VAL A 1 439 ? -28.107 -1.247 7.799 1.00 92.94 439 VAL A N 1
ATOM 3486 C CA . VAL A 1 439 ? -28.021 -1.864 6.465 1.00 92.94 439 VAL A CA 1
ATOM 3487 C C . VAL A 1 439 ? -29.204 -1.504 5.568 1.00 92.94 439 VAL A C 1
ATOM 3489 O O . VAL A 1 439 ? -29.071 -1.540 4.346 1.00 92.94 439 VAL A O 1
ATOM 3492 N N . ALA A 1 440 ? -30.351 -1.146 6.154 1.00 93.50 440 ALA A N 1
ATOM 3493 C CA . ALA A 1 440 ? -31.498 -0.599 5.434 1.00 93.50 440 ALA A CA 1
ATOM 3494 C C . ALA A 1 440 ? -32.344 0.302 6.346 1.00 93.50 440 ALA A C 1
ATOM 3496 O O . ALA A 1 440 ? -32.550 -0.005 7.521 1.00 93.50 440 ALA A O 1
ATOM 3497 N N . LYS A 1 441 ? -32.854 1.408 5.793 1.00 90.56 441 LYS A N 1
ATOM 3498 C CA . LYS A 1 441 ? -33.758 2.325 6.502 1.00 90.56 441 LYS A CA 1
ATOM 3499 C C . LYS A 1 441 ? -35.131 1.665 6.766 1.00 90.56 441 LYS A C 1
ATOM 3501 O O . LYS A 1 441 ? -35.558 0.851 5.948 1.00 90.56 441 LYS A O 1
ATOM 3506 N N . PRO A 1 442 ? -35.842 2.062 7.840 1.00 90.50 442 PRO A N 1
ATOM 3507 C CA . PRO A 1 442 ? -35.412 3.043 8.842 1.00 90.50 442 PRO A CA 1
ATOM 3508 C C . PRO A 1 442 ? -34.484 2.466 9.925 1.00 90.50 442 PRO A C 1
ATOM 3510 O O . PRO A 1 442 ? -33.691 3.221 10.478 1.00 90.50 442 PRO A O 1
ATOM 3513 N N . ASP A 1 443 ? -34.541 1.162 10.207 1.00 90.62 443 ASP A N 1
ATOM 3514 C CA . ASP A 1 443 ? -33.991 0.580 11.442 1.00 90.62 443 ASP A CA 1
ATOM 3515 C C . ASP A 1 443 ? -33.463 -0.864 11.308 1.00 90.62 443 ASP A C 1
ATOM 3517 O O . ASP A 1 443 ? -33.305 -1.571 12.306 1.00 90.62 443 ASP A O 1
ATOM 3521 N N . LYS A 1 444 ? -33.135 -1.332 10.097 1.00 95.19 444 LYS A N 1
ATOM 3522 C CA . LYS A 1 444 ? -32.529 -2.659 9.926 1.00 95.19 444 LYS A CA 1
ATOM 3523 C C . LYS A 1 444 ? -31.027 -2.594 10.193 1.00 95.19 444 LYS A C 1
ATOM 3525 O O . LYS A 1 444 ? -30.267 -2.112 9.355 1.00 95.19 444 LYS A O 1
ATOM 3530 N N . PHE A 1 445 ? -30.606 -3.129 11.333 1.00 93.88 445 PHE A N 1
ATOM 3531 C CA . PHE A 1 445 ? -29.213 -3.150 11.785 1.00 93.88 445 PHE A CA 1
ATOM 3532 C C . PHE A 1 445 ? -28.533 -4.513 11.571 1.00 93.88 445 PHE A C 1
ATOM 3534 O O . PHE A 1 445 ? -29.187 -5.551 11.677 1.00 93.88 445 PHE A O 1
ATOM 3541 N N . SER A 1 446 ? -27.226 -4.525 11.284 1.00 93.00 446 SER A N 1
ATOM 3542 C CA . SER A 1 446 ? -26.442 -5.760 11.084 1.00 93.00 446 SER A CA 1
ATOM 3543 C C . SER A 1 446 ? -26.143 -6.523 12.379 1.00 93.00 446 SER A C 1
ATOM 3545 O O . SER A 1 446 ? -25.817 -7.709 12.332 1.00 93.00 446 SER A O 1
ATOM 3547 N N . GLY A 1 447 ? -26.286 -5.862 13.528 1.00 93.81 447 GLY A N 1
ATOM 3548 C CA . GLY A 1 447 ? -25.895 -6.373 14.837 1.00 93.81 447 GLY A CA 1
ATOM 3549 C C . GLY A 1 447 ? -24.559 -5.791 15.299 1.00 93.81 447 GLY A C 1
ATOM 3550 O O . GLY A 1 447 ? -23.750 -5.309 14.508 1.00 93.81 447 GLY A O 1
ATOM 3551 N N . TRP A 1 448 ? -24.333 -5.809 16.614 1.00 93.88 448 TRP A N 1
ATOM 3552 C CA . TRP A 1 448 ? -23.081 -5.326 17.193 1.00 93.88 448 TRP A CA 1
ATOM 3553 C C . TRP A 1 448 ? -21.914 -6.228 16.801 1.00 93.88 448 TRP A C 1
ATOM 3555 O O . TRP A 1 448 ? -21.917 -7.423 17.087 1.00 93.88 448 TRP A O 1
ATOM 3565 N N . GLN A 1 449 ? -20.894 -5.623 16.206 1.00 93.12 449 GLN A N 1
ATOM 3566 C CA . GLN A 1 449 ? -19.645 -6.270 15.817 1.00 93.12 449 GLN A CA 1
ATOM 3567 C C . GLN A 1 449 ? -18.451 -5.439 16.301 1.00 93.12 449 GLN A C 1
ATOM 3569 O O . GLN A 1 449 ? -18.560 -4.212 16.375 1.00 93.12 449 GLN A O 1
ATOM 3574 N N . PRO A 1 450 ? -17.308 -6.056 16.641 1.00 92.56 450 PRO A N 1
ATOM 3575 C CA . PRO A 1 450 ? -16.116 -5.311 17.036 1.00 92.56 450 PRO A CA 1
ATOM 3576 C C . PRO A 1 450 ? -15.641 -4.350 15.942 1.00 92.56 450 PRO A C 1
ATOM 3578 O O . PRO A 1 450 ? -15.730 -4.655 14.753 1.00 92.56 450 PRO A O 1
ATOM 3581 N N . ILE A 1 451 ? -15.116 -3.196 16.350 1.00 93.06 451 ILE A N 1
ATOM 3582 C CA . ILE A 1 451 ? -14.371 -2.309 15.451 1.00 93.06 451 ILE A CA 1
ATOM 3583 C C . ILE A 1 451 ? -13.007 -2.954 15.193 1.00 93.06 451 ILE A C 1
ATOM 3585 O O . ILE A 1 451 ? -12.280 -3.266 16.138 1.00 93.06 451 ILE A O 1
ATOM 3589 N N . ALA A 1 452 ? -12.666 -3.177 13.923 1.00 87.38 452 ALA A N 1
ATOM 3590 C CA . ALA A 1 452 ? -11.422 -3.853 13.557 1.00 87.38 452 ALA A CA 1
ATOM 3591 C C . ALA A 1 452 ? -10.189 -3.036 13.978 1.00 87.38 452 ALA A C 1
ATOM 3593 O O . ALA A 1 452 ? -10.250 -1.810 14.047 1.00 87.38 452 ALA A O 1
ATOM 3594 N N . TYR A 1 453 ? -9.085 -3.726 14.282 1.00 82.56 453 TYR A N 1
ATOM 3595 C CA . TYR A 1 453 ? -7.803 -3.161 14.757 1.00 82.56 453 TYR A CA 1
ATOM 3596 C C . TYR A 1 453 ? -7.847 -2.355 16.064 1.00 82.56 453 TYR A C 1
ATOM 3598 O O . TYR A 1 453 ? -6.804 -1.967 16.581 1.00 82.56 453 TYR A O 1
ATOM 3606 N N . SER A 1 454 ? -9.024 -2.136 16.648 1.00 86.19 454 SER A N 1
ATOM 3607 C CA . SER A 1 454 ? -9.137 -1.407 17.903 1.00 86.19 454 SER A CA 1
ATOM 3608 C C . SER A 1 454 ? -8.602 -2.235 19.071 1.00 86.19 454 SER A C 1
ATOM 3610 O O . SER A 1 454 ? -8.884 -3.431 19.185 1.00 86.19 454 SER A O 1
ATOM 3612 N N . ASN A 1 455 ? -7.853 -1.586 19.960 1.00 85.00 455 ASN A N 1
ATOM 3613 C CA . ASN A 1 455 ? -7.439 -2.178 21.222 1.00 85.00 455 ASN A CA 1
ATOM 3614 C C . ASN A 1 455 ? -8.636 -2.309 22.187 1.00 85.00 455 ASN A C 1
ATOM 3616 O O . ASN A 1 455 ? -9.659 -1.631 22.082 1.00 85.00 455 ASN A O 1
ATOM 3620 N N . THR A 1 456 ? -8.495 -3.196 23.166 1.00 89.12 456 THR A N 1
ATOM 3621 C CA . THR A 1 456 ? -9.441 -3.411 24.266 1.00 89.12 456 THR A CA 1
ATOM 3622 C C . THR A 1 456 ? -8.840 -2.911 25.574 1.00 89.12 456 THR A C 1
ATOM 3624 O O . THR A 1 456 ? -7.620 -2.895 25.712 1.00 89.12 456 THR A O 1
ATOM 3627 N N . GLN A 1 457 ? -9.670 -2.576 26.562 1.00 90.56 457 GLN A N 1
ATOM 3628 C CA . GLN A 1 457 ? -9.195 -2.218 27.906 1.00 90.56 457 GLN A CA 1
ATOM 3629 C C . GLN A 1 457 ? -9.918 -3.007 28.989 1.00 90.56 457 GLN A C 1
ATOM 3631 O O . GLN A 1 457 ? -11.074 -3.395 28.816 1.00 90.56 457 GLN A O 1
ATOM 3636 N N . THR A 1 458 ? -9.243 -3.204 30.118 1.00 92.81 458 THR A N 1
ATOM 3637 C CA . THR A 1 458 ? -9.791 -3.924 31.267 1.00 92.81 458 THR A CA 1
ATOM 3638 C C . THR A 1 458 ? -10.220 -2.949 32.357 1.00 92.81 458 THR A C 1
ATOM 3640 O O . THR A 1 458 ? -9.483 -2.035 32.723 1.00 92.81 458 THR A O 1
ATOM 3643 N N . LEU A 1 459 ? -11.426 -3.153 32.882 1.00 94.12 459 LEU A N 1
ATOM 3644 C CA . LEU A 1 459 ? -11.978 -2.436 34.023 1.00 94.12 459 LEU A CA 1
ATOM 3645 C C . LEU A 1 459 ? -12.109 -3.371 35.219 1.00 94.12 459 LEU A C 1
ATOM 3647 O O . LEU A 1 459 ? -12.652 -4.468 35.098 1.00 94.12 459 LEU A O 1
ATOM 3651 N N . VAL A 1 460 ? -11.718 -2.892 36.393 1.00 96.00 460 VAL A N 1
ATOM 3652 C CA . VAL A 1 460 ? -11.984 -3.532 37.679 1.00 96.00 460 VAL A CA 1
ATOM 3653 C C . VAL A 1 460 ? -13.016 -2.703 38.424 1.00 96.00 460 VAL A C 1
ATOM 3655 O O . VAL A 1 460 ? -12.802 -1.546 38.782 1.00 96.00 460 VAL A O 1
ATOM 3658 N N . VAL A 1 461 ? -14.166 -3.314 38.658 1.00 95.88 461 VAL A N 1
ATOM 3659 C CA . VAL A 1 461 ? -15.317 -2.715 39.318 1.00 95.88 461 VAL A CA 1
ATOM 3660 C C . VAL A 1 461 ? -15.393 -3.302 40.726 1.00 95.88 461 VAL A C 1
ATOM 3662 O O . VAL A 1 461 ? -15.565 -4.504 40.911 1.00 95.88 461 VAL A O 1
ATOM 3665 N N . SER A 1 462 ? -15.235 -2.464 41.747 1.00 95.38 462 SER A N 1
ATOM 3666 C CA . SER A 1 462 ? -15.207 -2.872 43.158 1.00 95.38 462 SER A CA 1
ATOM 3667 C C . SER A 1 462 ? -16.303 -2.171 43.962 1.00 95.38 462 SER A C 1
ATOM 3669 O O . SER A 1 462 ? -17.012 -1.313 43.438 1.00 95.38 462 SER A O 1
ATOM 3671 N N . LYS A 1 463 ? -16.428 -2.492 45.257 1.00 94.12 463 LYS A N 1
ATOM 3672 C CA . LYS A 1 463 ? -17.439 -1.883 46.139 1.00 94.12 463 LYS A CA 1
ATOM 3673 C C . LYS A 1 463 ? -17.368 -0.348 46.163 1.00 94.12 463 LYS A C 1
ATOM 3675 O O . LYS A 1 463 ? -18.407 0.298 46.218 1.00 94.12 463 LYS A O 1
ATOM 3680 N N . ASN A 1 464 ? -16.161 0.220 46.105 1.00 95.38 464 ASN A N 1
ATOM 3681 C CA . ASN A 1 464 ? -15.944 1.652 46.348 1.00 95.38 464 ASN A CA 1
ATOM 3682 C C . ASN A 1 464 ? -15.514 2.431 45.098 1.00 95.38 464 ASN A C 1
ATOM 3684 O O . ASN A 1 464 ? -15.677 3.650 45.055 1.00 95.38 464 ASN A O 1
ATOM 3688 N N . LYS A 1 465 ? -14.987 1.751 44.075 1.00 95.75 465 LYS A N 1
ATOM 3689 C CA . LYS A 1 465 ? -14.365 2.397 42.912 1.00 95.75 465 LYS A CA 1
ATOM 3690 C C . LYS A 1 465 ? -14.413 1.550 41.647 1.00 95.75 465 LYS A C 1
ATOM 3692 O O . LYS A 1 465 ? -14.568 0.327 41.725 1.00 95.75 465 LYS A O 1
ATOM 3697 N N . VAL A 1 466 ? -14.234 2.215 40.511 1.00 96.19 466 VAL A N 1
ATOM 3698 C CA . VAL A 1 466 ? -13.943 1.614 39.208 1.00 96.19 466 VAL A CA 1
ATOM 3699 C C . VAL A 1 466 ? -12.543 2.053 38.794 1.00 96.19 466 VAL A C 1
ATOM 3701 O O . VAL A 1 466 ? -12.272 3.250 38.759 1.00 96.19 466 VAL A O 1
ATOM 3704 N N . SER A 1 467 ? -11.671 1.102 38.477 1.00 95.62 467 SER A N 1
ATOM 3705 C CA . SER A 1 467 ? -10.305 1.357 38.013 1.00 95.62 467 SER A CA 1
ATOM 3706 C C . SER A 1 467 ? -10.061 0.718 36.649 1.00 95.62 467 SER A C 1
ATOM 3708 O O . SER A 1 467 ? -10.585 -0.355 36.360 1.00 95.62 467 SER A O 1
ATOM 3710 N N . VAL A 1 468 ? -9.260 1.371 35.819 1.00 94.31 468 VAL A N 1
ATOM 3711 C CA . VAL A 1 468 ? -8.801 0.878 34.519 1.00 94.31 468 VAL A CA 1
ATOM 3712 C C . VAL A 1 468 ? -7.451 0.222 34.738 1.00 94.31 468 VAL A C 1
ATOM 3714 O O . VAL A 1 468 ? -6.547 0.867 35.263 1.00 94.31 468 VAL A O 1
ATOM 3717 N N . GLU A 1 469 ? -7.288 -1.041 34.364 1.00 90.62 469 GLU A N 1
ATOM 3718 C CA . GLU A 1 469 ? -5.968 -1.662 34.456 1.00 90.62 469 GLU A CA 1
ATOM 3719 C C . GLU A 1 469 ? -5.004 -0.976 33.490 1.00 90.62 469 GLU A C 1
ATOM 3721 O O . GLU A 1 469 ? -5.344 -0.676 32.342 1.00 90.62 469 GLU A O 1
ATOM 3726 N N . THR A 1 470 ? -3.788 -0.719 33.964 1.00 76.12 470 THR A N 1
ATOM 3727 C CA . THR A 1 470 ? -2.697 -0.286 33.101 1.00 76.12 470 THR A CA 1
ATOM 3728 C C . THR A 1 470 ? -2.446 -1.364 32.060 1.00 76.12 470 THR A C 1
ATOM 3730 O O . THR A 1 470 ? -2.296 -2.539 32.393 1.00 76.12 470 THR A O 1
ATOM 3733 N N . TYR A 1 471 ? -2.393 -0.959 30.797 1.00 67.94 471 TYR A N 1
ATOM 3734 C CA . TYR A 1 471 ? -2.064 -1.848 29.700 1.00 67.94 471 TYR A CA 1
ATOM 3735 C C . TYR A 1 471 ? -0.821 -1.316 28.991 1.00 67.94 471 TYR A C 1
ATOM 3737 O O . TYR A 1 471 ? -0.675 -0.109 28.791 1.00 67.94 471 TYR A O 1
ATOM 3745 N N . GLU A 1 472 ? 0.079 -2.220 28.618 1.00 57.78 472 GLU A N 1
ATOM 3746 C CA . GLU A 1 472 ? 1.108 -1.922 27.634 1.00 57.78 472 GLU A CA 1
ATOM 3747 C C . GLU A 1 472 ? 0.607 -2.424 26.286 1.00 57.78 472 GLU A C 1
ATOM 3749 O O . GLU A 1 472 ? 0.299 -3.604 26.131 1.00 57.78 472 GLU A O 1
ATOM 3754 N N . TRP A 1 473 ? 0.533 -1.543 25.293 1.00 49.41 473 TRP A N 1
ATOM 3755 C CA . TRP A 1 473 ? 0.092 -1.899 23.940 1.00 49.41 473 TRP A CA 1
ATOM 3756 C C . TRP A 1 473 ? 0.976 -2.992 23.289 1.00 49.41 473 TRP A C 1
ATOM 3758 O O . TRP A 1 473 ? 0.552 -3.653 22.345 1.00 49.41 473 TRP A O 1
ATOM 3768 N N . LYS A 1 474 ? 2.193 -3.225 23.819 1.00 48.41 474 LYS A N 1
ATOM 3769 C CA . LYS A 1 474 ? 3.121 -4.306 23.427 1.00 48.41 474 LYS A CA 1
ATOM 3770 C C . LYS A 1 474 ? 2.705 -5.699 23.914 1.00 48.41 474 LYS A C 1
ATOM 3772 O O . LYS A 1 474 ? 3.361 -6.680 23.549 1.00 48.41 474 LYS A O 1
ATOM 3777 N N . ASP A 1 475 ? 1.679 -5.814 24.755 1.00 42.22 475 ASP A N 1
ATOM 3778 C CA . ASP A 1 475 ? 1.253 -7.099 25.303 1.00 42.22 475 ASP A CA 1
ATOM 3779 C C . ASP A 1 475 ? 0.616 -7.976 24.207 1.00 42.22 475 ASP A C 1
ATOM 3781 O O . ASP A 1 475 ? -0.437 -7.671 23.650 1.00 42.22 475 ASP A O 1
ATOM 3785 N N . LYS A 1 476 ? 1.254 -9.117 23.911 1.00 39.00 476 LYS A N 1
ATOM 3786 C CA . LYS A 1 476 ? 0.834 -10.103 22.895 1.00 39.00 476 LYS A CA 1
ATOM 3787 C C . LYS A 1 476 ? -0.535 -10.752 23.171 1.00 39.00 476 LYS A C 1
ATOM 3789 O O . LYS A 1 476 ? -0.971 -11.592 22.389 1.00 39.00 476 LYS A O 1
ATOM 3794 N N . ARG A 1 477 ? -1.201 -10.409 24.278 1.00 36.62 477 ARG A N 1
ATOM 3795 C CA . ARG A 1 477 ? -2.512 -10.938 24.696 1.00 36.62 477 ARG A CA 1
ATOM 3796 C C . ARG A 1 477 ? -3.718 -10.224 24.069 1.00 36.62 477 ARG A C 1
ATOM 3798 O O . ARG A 1 477 ? -4.849 -10.498 24.462 1.00 36.62 477 ARG A O 1
ATOM 3805 N N . MET A 1 478 ? -3.509 -9.309 23.123 1.00 45.28 478 MET A N 1
ATOM 3806 C CA . MET A 1 478 ? -4.601 -8.562 22.493 1.00 45.28 478 MET A CA 1
ATOM 3807 C C . MET A 1 478 ? -5.362 -9.394 21.444 1.00 45.28 478 MET A C 1
ATOM 3809 O O . MET A 1 478 ? -4.806 -9.812 20.429 1.00 45.28 478 MET A O 1
ATOM 3813 N N . ASP A 1 479 ? -6.669 -9.565 21.662 1.00 46.19 479 ASP A N 1
ATOM 3814 C CA . ASP A 1 479 ? -7.615 -10.073 20.662 1.00 46.19 479 ASP A CA 1
ATOM 3815 C C . ASP A 1 479 ? -7.924 -8.977 19.628 1.00 46.19 479 ASP A C 1
ATOM 3817 O O . ASP A 1 479 ? -8.895 -8.223 19.767 1.00 46.19 479 ASP A O 1
ATOM 3821 N N . TYR A 1 480 ? -7.127 -8.884 18.566 1.00 50.34 480 TYR A N 1
ATOM 3822 C CA . TYR A 1 480 ? -7.484 -8.053 17.418 1.00 50.34 480 TYR A CA 1
ATOM 3823 C C . TYR A 1 480 ? -8.582 -8.745 16.610 1.00 50.34 480 TYR A C 1
ATOM 3825 O O . TYR A 1 480 ? -8.404 -9.856 16.108 1.00 50.34 480 TYR A O 1
ATOM 3833 N N . THR A 1 481 ? -9.735 -8.089 16.458 1.00 51.25 481 THR A N 1
ATOM 3834 C CA . THR A 1 481 ? -10.773 -8.598 15.554 1.00 51.25 481 THR A CA 1
ATOM 3835 C C . THR A 1 481 ? -10.395 -8.236 14.125 1.00 51.25 481 THR A C 1
ATOM 3837 O O . THR A 1 481 ? -10.277 -7.059 13.783 1.00 51.25 481 THR A O 1
ATOM 3840 N N . PHE A 1 482 ? -10.175 -9.259 13.301 1.00 52.62 482 PHE A N 1
ATOM 3841 C CA . PHE A 1 482 ? -9.729 -9.102 11.924 1.00 52.62 482 PHE A CA 1
ATOM 3842 C C . PHE A 1 482 ? -10.912 -9.164 10.955 1.00 52.62 482 PHE A C 1
ATOM 3844 O O . PHE A 1 482 ? -11.654 -10.145 10.932 1.00 52.62 482 PHE A O 1
ATOM 3851 N N . ASN A 1 483 ? -11.038 -8.158 10.088 1.00 48.84 483 ASN A N 1
ATOM 3852 C CA . ASN A 1 483 ? -11.962 -8.186 8.951 1.00 48.84 483 ASN A CA 1
ATOM 3853 C C . ASN A 1 483 ? -11.264 -8.739 7.698 1.00 48.84 483 ASN A C 1
ATOM 3855 O O . ASN A 1 483 ? -11.268 -8.087 6.651 1.00 48.84 483 ASN A O 1
ATOM 3859 N N . ALA A 1 484 ? -10.621 -9.906 7.787 1.00 39.88 484 ALA A N 1
ATOM 3860 C CA . ALA A 1 484 ? -10.147 -10.608 6.594 1.00 39.88 484 ALA A CA 1
ATOM 3861 C C . ALA A 1 484 ? -10.225 -12.130 6.717 1.00 39.88 484 ALA A C 1
ATOM 3863 O O . ALA A 1 484 ? -10.353 -12.706 7.793 1.00 39.88 484 ALA A O 1
ATOM 3864 N N . ASN A 1 485 ? -10.159 -12.769 5.553 1.00 37.00 485 ASN A N 1
ATOM 3865 C CA . ASN A 1 485 ? -10.321 -14.206 5.347 1.00 37.00 485 ASN A CA 1
ATOM 3866 C C . ASN A 1 485 ? -9.211 -15.080 5.939 1.00 37.00 485 ASN A C 1
ATOM 3868 O O . ASN A 1 485 ? -9.305 -16.306 5.872 1.00 37.00 485 ASN A O 1
ATOM 3872 N N . THR A 1 486 ? -8.160 -14.494 6.493 1.00 37.94 486 THR A N 1
ATOM 3873 C CA . THR A 1 486 ? -7.005 -15.226 6.987 1.00 37.94 486 THR A CA 1
ATOM 3874 C C . THR A 1 486 ? -7.261 -15.708 8.411 1.00 37.94 486 THR A C 1
ATOM 3876 O O . THR A 1 486 ? -7.138 -14.972 9.386 1.00 37.94 486 THR A O 1
ATOM 3879 N N . ARG A 1 487 ? -7.581 -17.003 8.553 1.00 31.83 487 ARG A N 1
ATOM 3880 C CA . ARG A 1 487 ? -7.228 -17.725 9.783 1.00 31.83 487 ARG A CA 1
ATOM 3881 C C . ARG A 1 487 ? -5.703 -17.686 9.884 1.00 31.83 487 ARG A C 1
ATOM 3883 O O . ARG A 1 487 ? -5.035 -18.536 9.304 1.00 31.83 487 ARG A O 1
ATOM 3890 N N . LEU A 1 488 ? -5.158 -16.714 10.607 1.00 35.31 488 LEU A N 1
ATOM 3891 C CA . LEU A 1 488 ? -3.798 -16.816 11.116 1.00 35.31 488 LEU A CA 1
ATOM 3892 C C . LEU A 1 488 ? -3.828 -17.945 12.144 1.00 35.31 488 LEU A C 1
ATOM 3894 O O . LEU A 1 488 ? -4.352 -17.791 13.247 1.00 35.31 488 LEU A O 1
ATOM 3898 N N . SER A 1 489 ? -3.382 -19.140 11.757 1.00 28.48 489 SER A N 1
ATOM 3899 C CA . SER A 1 489 ? -3.211 -20.207 12.731 1.00 28.48 489 SER A CA 1
ATOM 3900 C C . SER A 1 489 ? -2.002 -19.854 13.591 1.00 28.48 489 SER A C 1
ATOM 3902 O O . SER A 1 489 ? -0.879 -20.229 13.262 1.00 28.48 489 SER A O 1
ATOM 3904 N N . ALA A 1 490 ? -2.234 -19.177 14.713 1.00 27.58 490 ALA A N 1
ATOM 3905 C CA . ALA A 1 490 ? -1.308 -19.159 15.837 1.00 27.58 490 ALA A CA 1
ATOM 3906 C C . ALA A 1 490 ? -1.296 -20.556 16.487 1.00 27.58 490 ALA A C 1
ATOM 3908 O O . ALA A 1 490 ? -1.810 -20.787 17.577 1.00 27.58 490 ALA A O 1
ATOM 3909 N N . LYS A 1 491 ? -0.781 -21.542 15.756 1.00 24.45 491 LYS A N 1
ATOM 3910 C CA . LYS A 1 491 ? -0.201 -22.740 16.346 1.00 24.45 491 LYS A CA 1
ATOM 3911 C C . LYS A 1 491 ? 1.246 -22.748 15.903 1.00 24.45 491 LYS A C 1
ATOM 3913 O O . LYS A 1 491 ? 1.586 -23.351 14.888 1.00 24.45 491 LYS A O 1
ATOM 3918 N N . GLU A 1 492 ? 2.067 -22.036 16.669 1.00 27.73 492 GLU A N 1
ATOM 3919 C CA . GLU A 1 492 ? 3.458 -22.437 16.834 1.00 27.73 492 GLU A CA 1
ATOM 3920 C C . GLU A 1 492 ? 3.438 -23.932 17.195 1.00 27.73 492 GLU A C 1
ATOM 3922 O O . GLU A 1 492 ? 2.770 -24.352 18.145 1.00 27.73 492 GLU A O 1
ATOM 3927 N N . LYS A 1 493 ? 4.062 -24.743 16.348 1.00 29.44 493 LYS A N 1
ATOM 3928 C CA . LYS A 1 493 ? 4.448 -26.114 16.657 1.00 29.44 493 LYS A CA 1
ATOM 3929 C C . LYS A 1 493 ? 5.955 -26.179 16.584 1.00 29.44 493 LYS A C 1
ATOM 3931 O O . LYS A 1 493 ? 6.486 -25.607 15.604 1.00 29.44 493 LYS A O 1
#

Secondary structure (DSSP, 8-state):
--HHHHHHHHTTT-SS-EEEEEEESSTTSPEEEEEEE-TTT--EEEEES-TTS-SEEEEES---TT-SS--HHHHHHHHHHHHHHHHHHTTS-----PPP--SS-B--S------SSTTTTTTSPEETTEEPP--HHHHHHHHHHHHHT--SBPPGGG--TTS-HHHH-SB--TTT--SSGGG--HHHHHHHHHHHHHHHHHTT-B--TT--B--HHHHHHHHHHTS-EEEEEEESTTSPTTHHHHHHHHHHHTT--EEEE-SS-EEEEEEE-TTSPEEEE-SSTTTT-EEE-TTTS-----S-S--SSSS--S-EEEEEEE-SSSSPPPP-----EE-STT-EEES-SEEETTSPEEEEEEEEE--PPP-GGG-SEEEEEEEEEEETTS-EEEEEE-S-TT-EE--TT--EEEEEEEE--TTSPSEEEEEEEEEEEEEETTTEE---EEPBT---EEEEE-SSEEEEPP--TT-TT--PPP-SS--------

Foldseek 3Di:
DDPVVLVVVVCVVPVDWDWLDFDDPDPPHQTQWTWTDDPVQQKIWIAGSDPQDDGTFWITRHADGDDPDDPPLVVQLVVLSVVVSVCVVVVVDDDDPDFDQDPDWQDFLFLAQAAQAPLLQVPADDDPNHRFGLAQLLLALLSLCLSVVFDQAAFPVQADCPDDPLSNDRGQPSVQADRYPVPHDPVNSVSSNSSSRLSCVQQVWQTDNVHIDGFVLSSQRSLVPGTAKQKDKDAPALDAPPPVVVVCVVLLVVSHWKWKDFPPHIWIFRIAGSRGFTWIRRNHSRHPTTTGHPLSRDFDDDDDDDDDDDTDPGIMIMTIGHPPVPDDHKDQDQDKAQPHHQQKDWPDQKDWLFAFTKMKGPFIFASADQLPPQASFAFWKWKFKAAPVRHTDDTGTQPDNGDGDNGRPDGDMGMDPGHGDNPPPFHKIKIFIWTWGPNDPDDDIPDTDGHASHWIWMWGRDPTMIGTDDDDSNDPPTDGDDSTPDPPPPPDD